Protein AF-0000000074769579 (afdb_homodimer)

Secondary structure (DSSP, 8-state):
-------------------------------------TT-STTGGGG---SSTHHHHHHHHHHHHHHHHHHHHHHHHHHHHHHHHHHHHHHH-----GGGSS-TT--EEEEEEP--EE--SSS--TT-GGGEE--GGG-STTHHHHHHHHHHHHHHHHHT-TTEEEEEE-----GGG-S--HHHHHHHHHHHTGGGGTHHHHGGGEEEE----SHHHHHHHHHHHHHHHHSS--SEEEEEEEGGGHHHIIIIIHHHTT--GGGEEEEEEPPPTT-HHHHHHHHHHHHHHHHH-TT--SHHHHHHHHHT-TT-PPP-TTTT-GGGHHHHT--SSS---S--TT--/-----------------------------------S-TT-GGGGGGG---SSTTHHHHHHHHHHHHHHHHHHHHHHHHHHHHHHHHHHHHHH-----GGGSS-TT--EEEEEEP--EE--SSS--TT-GGGEE--GGG-STTHHHHHHHHHHHHHHHHHT-TTEEEEEE-----GGG-S--HHHHHHHHHHHTGGGGTHHHHGGGEEEE----SHHHHHHHHHHHHHHHHSS--SEEEEEEEGGGHHHIIIIIHHHTT--GGGEEEEEEPPPTT-HHHHHHHHHHHHHHHHH-TT--SHHHHHHHHHT-TT-PPP-TTTT-GGGHHHHT--SSS---S--TT--

InterPro domains:
  IPR055323 Uncharacterized protein C57A10.07/YOR238W [PTHR28110] (59-343)

Organism: Zingiber officinale (NCBI:txid94328)

Sequence (688 aa):
MSVNRDPLELSSCTNYIMGGVTLGLGLQLVSRVARRRRCFVIAAFLAINGGRFYSNAKRHAFTVAIWVSLFNVFALISCVYLSLSHLFVLCGDLGLSSDLYPLPNLRNLVMVAGHSIYTSTNCGKFDNEDSWFLEPYQKNPGQAATFLAHIQVGVESAAKDEGALLLFSGGETRKDGGPRSEAQSYWFVAESKGWFGHKDSVRDRALTEEHARDSFENLLFSVCRFRELTGSYPQNITIISYDFKRER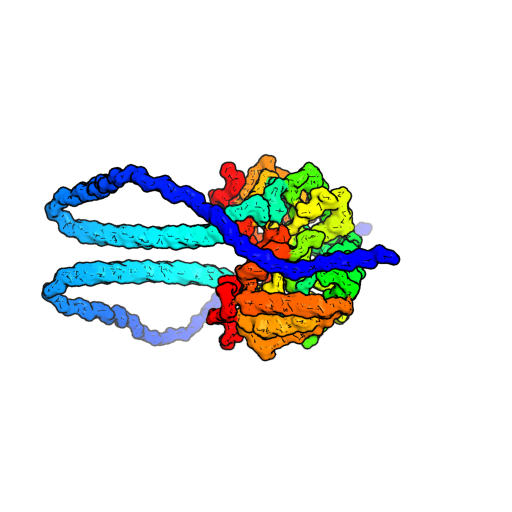FAQLHRPAIGFPEGSFFYVGTPTAPGSQEAAEKGEALARAQFQEDPYGCFSTLHRKRLTRDPFHRFVPYPDGCPELKGLFSYCGPVPFPGSLPWTKMSVNRDPLELSSCTNYIMGGVTLGLGLQLVSRVARRRRCFVIAAFLAINGGRFYSNAKRHAFTVAIWVSLFNVFALISCVYLSLSHLFVLCGDLGLSSDLYPLPNLRNLVMVAGHSIYTSTNCGKFDNEDSWFLEPYQKNPGQAATFLAHIQVGVESAAKDEGALLLFSGGETRKDGGPRSEAQSYWFVAESKGWFGHKDSVRDRALTEEHARDSFENLLFSVCRFRELTGSYPQNITIISYDFKRERFAQLHRPAIGFPEGSFFYVGTPTAPGSQEAAEKGEALARAQFQEDPYGCFSTLHRKRLTRDPFHRFVPYPDGCPELKGLFSYCGPVPFPGSLPWTK

Nearest PDB structures (foldseek):
  2v3c-assembly2_D  TM=3.787E-01  e=2.367E-01  Methanocaldococcus jannaschii
  8auj-assembly2_B  TM=2.368E-01  e=6.522E-01  Solanum lycopersicum
  8aue-assembly1_A  TM=2.187E-01  e=5.139E-01  Solanum lycopersicum
  6c6b-assembly2_C  TM=2.595E-01  e=2.728E+00  Cryptococcus neoformans H99
  2v3c-assembly2_D  TM=3.788E-01  e=2.362E-01  Methanocaldococcus jannaschii

Solvent-accessible surface area (backbone atoms only — not comparable to full-atom values): 39289 Å² total; per-residue (Å²): 138,89,78,80,76,82,80,82,77,84,82,74,86,74,75,76,68,76,74,84,75,81,84,86,80,59,94,73,76,84,88,86,70,93,71,80,69,88,76,63,67,94,66,62,82,77,66,67,92,70,76,85,48,63,70,58,38,53,55,44,46,49,49,45,48,49,47,50,50,51,46,49,51,48,48,49,50,47,46,50,50,46,49,52,48,42,54,57,37,47,71,65,59,54,79,67,56,84,86,68,32,77,42,51,78,44,42,28,37,34,38,27,62,46,88,46,34,63,58,48,53,62,52,54,57,70,58,34,59,86,25,36,55,65,54,82,93,49,71,46,72,51,35,29,42,37,54,50,48,40,50,51,52,40,50,53,57,28,58,78,32,90,39,32,35,28,32,28,18,12,12,37,47,40,68,91,64,40,89,43,25,14,6,56,28,50,50,48,51,37,60,58,55,46,40,78,79,38,44,92,78,32,53,93,44,47,43,67,37,59,66,24,53,48,75,59,40,30,52,56,52,44,51,32,51,43,21,37,31,24,72,44,68,64,68,32,42,34,41,27,40,50,45,85,49,48,59,47,47,66,69,45,44,33,50,48,71,54,52,60,68,93,38,52,45,77,49,58,38,73,70,31,73,90,39,54,68,63,48,51,53,52,42,53,53,52,43,54,50,36,65,64,29,56,63,39,72,49,70,69,50,31,51,48,37,59,62,23,34,54,71,52,73,70,67,44,71,47,72,56,29,63,78,45,41,68,62,77,70,52,71,54,74,60,61,68,86,68,82,48,93,79,68,114,140,88,83,78,78,80,81,85,73,85,79,69,92,80,78,94,81,89,90,81,89,73,91,80,89,72,98,74,89,83,95,88,77,98,76,86,74,86,81,66,69,92,67,63,80,78,69,67,92,73,77,82,57,60,70,60,41,53,56,46,47,50,50,46,50,48,48,49,50,50,46,48,50,49,47,49,50,48,46,50,50,47,49,52,49,42,53,59,37,47,72,65,57,54,79,65,55,82,86,69,32,77,42,51,78,47,42,29,36,35,38,29,61,46,88,46,34,64,59,49,54,64,50,56,60,69,58,36,59,87,23,37,54,64,53,80,93,50,73,46,70,50,34,30,40,38,55,51,46,41,51,50,52,40,49,53,56,31,59,76,31,90,38,31,36,30,31,27,19,13,12,36,47,40,68,91,65,40,91,43,24,14,6,57,28,50,51,49,51,36,60,56,56,47,40,80,81,39,43,92,77,32,53,93,46,47,42,68,37,58,65,25,54,50,74,57,38,31,52,57,51,43,51,34,50,43,21,38,30,22,73,43,70,64,67,33,40,35,40,27,40,51,45,85,47,49,60,47,47,65,69,44,43,33,50,48,71,53,52,60,69,92,36,53,45,77,50,59,39,70,72,32,72,92,40,55,67,62,48,51,53,51,41,54,52,51,45,53,50,37,66,64,28,58,63,39,70,49,72,70,52,31,52,48,37,58,62,24,33,54,70,54,74,70,67,45,71,47,73,56,28,64,78,45,41,66,62,77,70,51,71,52,74,59,60,68,84,69,80,49,92,77,69,115

Foldseek 3Di:
DCPCVPDPDDDDDDDCVPDDDDDDPDPDDDDDDDPDDDPDPPPPDPPDDPDPCVVVVVVVVVVVVVVVVVVVVVVVVVVCVVVVVCVLVVVVPPVPDQVPFQQQQAAEEEEQEFDWAQQDPVLDPQQDPVRIDDDPLQPDRRSSVQLVVSLLVLLVVCLVPLRYAREYEFAQQDVVSPRTTRRVRSLSNCVSCCVVPRCVRHNSRYYYHYQDLDDLCSVVSSQLVCCLRRVDGHQAYEYGEAPLCVCLCQPQSCVQQPHDNVRYHYDHDHHGPPSVVVVNVVNVVVSVVCLQWVPQVDDPSVVSSVNRCPPPDDDPPPPSPVQCVQSNPDTDNDHDPDDDPRVD/DCPPPDDPCPDDPDDDDDDDDPDDDDDDDDDDDDDDDDPDPDPPDPPDDPPDCVVVVVVVVVVVVVVVVVVVVVVVVVVCVVVVVCVVCVVVPPVPDQVPFQQQQAAEEEEQEFDWAQQDPVLDPQQDPVRIDDDPLQPDRRSSVQLVVSLLVLLVVCLVPLRYAREYEFAQQDVVSPRTTRRVRSLSNCVSCCVVPRCVRHNSRYYYHYQDLDDLCSVVSSQLVCCLRRVDGHQAYEYGEAPLCVCLCQPQSCVQQPHDNVRYHYDHDHHGPPSVVVVNVVNVVVSVVCLQWVPQVDDPSVVSSVSRCPPPDDDPPPPSPVQCVQSNPDTDNDHDPDDDPRVD

Structure (mmCIF, N/CA/C/O backbone):
data_AF-0000000074769579-model_v1
#
loop_
_entity.id
_entity.type
_entity.pdbx_description
1 polymer 'DUF218 domain-containing protein'
#
loop_
_atom_site.group_PDB
_atom_site.id
_atom_site.type_symbol
_atom_site.label_atom_id
_atom_site.label_alt_id
_atom_site.label_comp_id
_atom_site.label_asym_id
_atom_site.label_entity_id
_atom_site.label_seq_id
_atom_site.pdbx_PDB_ins_code
_atom_site.Cartn_x
_atom_site.Cartn_y
_atom_site.Cartn_z
_atom_site.occupancy
_atom_site.B_iso_or_equiv
_atom_site.auth_seq_id
_atom_site.auth_comp_id
_atom_site.auth_asym_id
_atom_site.auth_atom_id
_atom_site.pdbx_PDB_model_num
ATOM 1 N N . MET A 1 1 ? -16.15 57.221 -44.809 1 16.26 1 MET A N 1
ATOM 2 C CA . MET A 1 1 ? -17.514 56.809 -45.127 1 16.26 1 MET A CA 1
ATOM 3 C C . MET A 1 1 ? -18.106 55.97 -44 1 16.26 1 MET A C 1
ATOM 5 O O . MET A 1 1 ? -19.22 56.234 -43.543 1 16.26 1 MET A O 1
ATOM 9 N N . SER A 1 2 ? -17.818 54.567 -43.895 1 17.89 2 SER A N 1
ATOM 10 C CA . SER A 1 2 ? -18.606 53.355 -43.696 1 17.89 2 SER A CA 1
ATOM 11 C C . SER A 1 2 ? -18.629 52.946 -42.227 1 17.89 2 SER A C 1
ATOM 13 O O . SER A 1 2 ? -17.768 52.188 -41.775 1 17.89 2 SER A O 1
ATOM 15 N N . VAL A 1 3 ? -18.898 53.791 -41.218 1 21.59 3 VAL A N 1
ATOM 16 C CA . VAL A 1 3 ? -18.849 53.84 -39.761 1 21.59 3 VAL A CA 1
ATOM 17 C C . VAL A 1 3 ? -20.002 53.025 -39.178 1 21.59 3 VAL A C 1
ATOM 19 O O . VAL A 1 3 ? -21.107 53.542 -38.998 1 21.59 3 VAL A O 1
ATOM 22 N N . ASN A 1 4 ? -20.283 51.706 -39.69 1 19.21 4 ASN A N 1
ATOM 23 C CA . ASN A 1 4 ? -21.567 51.034 -39.522 1 19.21 4 ASN A CA 1
ATOM 24 C C . ASN A 1 4 ? -21.807 50.638 -38.068 1 19.21 4 ASN A C 1
ATOM 26 O O . ASN A 1 4 ? -21.117 49.768 -37.535 1 19.21 4 ASN A O 1
ATOM 30 N N . ARG A 1 5 ? -22.31 51.39 -37.07 1 19.95 5 ARG A N 1
ATOM 31 C CA . ARG A 1 5 ? -22.439 51.497 -35.62 1 19.95 5 ARG A CA 1
ATOM 32 C C . ARG A 1 5 ? -23.546 50.587 -35.1 1 19.95 5 ARG A C 1
ATOM 34 O O . ARG A 1 5 ? -24.651 51.049 -34.807 1 19.95 5 ARG A O 1
ATOM 41 N N . ASP A 1 6 ? -23.77 49.332 -35.692 1 20.28 6 ASP A N 1
ATOM 42 C CA . ASP A 1 6 ? -25.134 48.821 -35.608 1 20.28 6 ASP A CA 1
ATOM 43 C C . ASP A 1 6 ? -25.541 48.578 -34.156 1 20.28 6 ASP A C 1
ATOM 45 O O . ASP A 1 6 ? -24.775 48.005 -33.379 1 20.28 6 ASP A O 1
ATOM 49 N N . PRO A 1 7 ? -26.624 49.136 -33.572 1 19.21 7 PRO A N 1
ATOM 50 C CA . PRO A 1 7 ? -27.276 49.464 -32.302 1 19.21 7 PRO A CA 1
ATOM 51 C C . PRO A 1 7 ? -27.819 48.232 -31.581 1 19.21 7 PRO A C 1
ATOM 53 O O . PRO A 1 7 ? -28.537 47.428 -32.181 1 19.21 7 PRO A O 1
ATOM 56 N N . LEU A 1 8 ? -27.148 47.598 -30.555 1 19.24 8 LEU A N 1
ATOM 57 C CA . LEU A 1 8 ? -27.236 46.381 -29.756 1 19.24 8 LEU A CA 1
ATOM 58 C C . LEU A 1 8 ? -28.45 46.423 -28.834 1 19.24 8 LEU A C 1
ATOM 60 O O . LEU A 1 8 ? -28.547 45.632 -27.892 1 19.24 8 LEU A O 1
ATOM 64 N N . GLU A 1 9 ? -29.338 47.403 -29.132 1 17.23 9 GLU A N 1
ATOM 65 C CA . GLU A 1 9 ? -30.094 47.796 -27.947 1 17.23 9 GLU A CA 1
ATOM 66 C C . GLU A 1 9 ? -30.77 46.592 -27.299 1 17.23 9 GLU A C 1
ATOM 68 O O . GLU A 1 9 ? -30.899 45.536 -27.921 1 17.23 9 GLU A O 1
ATOM 73 N N . LEU A 1 10 ? -31.73 46.852 -26.294 1 16.73 10 LEU A N 1
ATOM 74 C CA . LEU A 1 10 ? -32.275 46.698 -24.95 1 16.73 10 LEU A CA 1
ATOM 75 C C . LEU A 1 10 ? -33.399 45.667 -24.934 1 16.73 10 LEU A C 1
ATOM 77 O O . LEU A 1 10 ? -33.639 45.019 -23.912 1 16.73 10 LEU A O 1
ATOM 81 N N . SER A 1 11 ? -34.277 45.726 -26.032 1 16.31 11 SER A N 1
ATOM 82 C CA . SER A 1 11 ? -35.692 45.814 -25.686 1 16.31 11 SER A CA 1
ATOM 83 C C . SER A 1 11 ? -36.166 44.554 -24.97 1 16.31 11 SER A C 1
ATOM 85 O O . SER A 1 11 ? -35.512 43.512 -25.038 1 16.31 11 SER A O 1
ATOM 87 N N . SER A 1 12 ? -37.536 44.524 -24.601 1 16.37 12 SER A N 1
ATOM 88 C CA . SER A 1 12 ? -38.675 44.329 -23.711 1 16.37 12 SER A CA 1
ATOM 89 C C . SER A 1 12 ? -39.21 42.904 -23.802 1 16.37 12 SER A C 1
ATOM 91 O O . SER A 1 12 ? -40.243 42.585 -23.209 1 16.37 12 SER A O 1
ATOM 93 N N . CYS A 1 13 ? -38.684 42.114 -24.74 1 16 13 CYS A N 1
ATOM 94 C CA . CYS A 1 13 ? -39.705 41.216 -25.268 1 16 13 CYS A CA 1
ATOM 95 C C . CYS A 1 13 ? -40.311 40.365 -24.158 1 16 13 CYS A C 1
ATOM 97 O O . CYS A 1 13 ? -39.584 39.78 -23.353 1 16 13 CYS A O 1
ATOM 99 N N . THR A 1 14 ? -41.657 40.618 -23.864 1 16.57 14 THR A N 1
ATOM 100 C CA . THR A 1 14 ? -42.872 40.261 -23.14 1 16.57 14 THR A CA 1
ATOM 101 C C . THR A 1 14 ? -42.948 38.753 -22.92 1 16.57 14 THR A C 1
ATOM 103 O O . THR A 1 14 ? -42.207 37.991 -23.545 1 16.57 14 THR A O 1
ATOM 106 N N . ASN A 1 15 ? -44.169 38.318 -22.998 1 16.64 15 ASN A N 1
ATOM 107 C CA . ASN A 1 15 ? -45.14 37.545 -22.231 1 16.64 15 ASN A CA 1
ATOM 108 C C . ASN A 1 15 ? -45.048 36.056 -22.55 1 16.64 15 ASN A C 1
ATOM 110 O O . ASN A 1 15 ? -45.485 35.616 -23.614 1 16.64 15 ASN A O 1
ATOM 114 N N . TYR A 1 16 ? -43.919 35.586 -22.672 1 15.99 16 TYR A N 1
ATOM 115 C CA . TYR A 1 16 ? -43.881 34.277 -23.316 1 15.99 16 TYR A CA 1
ATOM 116 C C . TYR A 1 16 ? -44.793 33.29 -22.598 1 15.99 16 TYR A C 1
ATOM 118 O O . TYR A 1 16 ? -44.464 32.808 -21.512 1 15.99 16 TYR A O 1
ATOM 126 N N . ILE A 1 17 ? -46.108 33.748 -22.538 1 17.45 17 ILE A N 1
ATOM 127 C CA . ILE A 1 17 ? -47.073 32.943 -21.798 1 17.45 17 ILE A CA 1
ATOM 128 C C . ILE A 1 17 ? -47.07 31.512 -22.332 1 17.45 17 ILE A C 1
ATOM 130 O O . ILE A 1 17 ? -47.589 31.248 -23.419 1 17.45 17 ILE A O 1
ATOM 134 N N . MET A 1 18 ? -45.963 31.111 -22.698 1 16.3 18 MET A N 1
ATOM 135 C CA . MET A 1 18 ? -46.081 29.877 -23.47 1 16.3 18 MET A CA 1
ATOM 136 C C . MET A 1 18 ? -47.161 28.972 -22.888 1 16.3 18 MET A C 1
ATOM 138 O O . MET A 1 18 ? -47.406 28.988 -21.68 1 16.3 18 MET A O 1
ATOM 142 N N . GLY A 1 19 ? -48.027 28.538 -23.84 1 16.15 19 GLY A N 1
ATOM 143 C CA . GLY A 1 19 ? -49.187 27.695 -24.078 1 16.15 19 GLY A CA 1
ATOM 144 C C . GLY A 1 19 ? -49.199 26.44 -23.224 1 16.15 19 GLY A C 1
ATOM 145 O O . GLY A 1 19 ? -49.885 26.386 -22.202 1 16.15 19 GLY A O 1
ATOM 146 N N . GLY A 1 20 ? -48.984 25.386 -23.892 1 16.64 20 GLY A N 1
ATOM 147 C CA . GLY A 1 20 ? -49.835 24.21 -23.977 1 16.64 20 GLY A CA 1
ATOM 148 C C . GLY A 1 20 ? -49.501 23.156 -22.938 1 16.64 20 GLY A C 1
ATOM 149 O O . GLY A 1 20 ? -48.444 22.526 -23.003 1 16.64 20 GLY A O 1
ATOM 150 N N . VAL A 1 21 ? -49.399 23.615 -21.708 1 16.89 21 VAL A N 1
ATOM 151 C CA . VAL A 1 21 ? -49.332 22.613 -20.649 1 16.89 21 VAL A CA 1
ATOM 152 C C . VAL A 1 21 ? -49.971 21.311 -21.129 1 16.89 21 VAL A C 1
ATOM 154 O O . VAL A 1 21 ? -50.698 21.3 -22.125 1 16.89 21 VAL A O 1
ATOM 157 N N . THR A 1 22 ? -50.38 20.492 -20.204 1 16.73 22 THR A N 1
ATOM 158 C CA . THR A 1 22 ? -50.199 19.211 -19.53 1 16.73 22 THR A CA 1
ATOM 159 C C . THR A 1 22 ? -51.229 18.195 -20.014 1 16.73 22 THR A C 1
ATOM 161 O O . THR A 1 22 ? -52.384 18.545 -20.265 1 16.73 22 THR A O 1
ATOM 164 N N . LEU A 1 23 ? -50.762 17.131 -20.627 1 17.55 23 LEU A N 1
ATOM 165 C CA . LEU A 1 23 ? -51.178 15.829 -21.137 1 17.55 23 LEU A CA 1
ATOM 166 C C . LEU A 1 23 ? -52.346 15.276 -20.326 1 17.55 23 LEU A C 1
ATOM 168 O O . LEU A 1 23 ? -52.45 15.534 -19.125 1 17.55 23 LEU A O 1
ATOM 172 N N . GLY A 1 24 ? -53.243 14.474 -21.005 1 17.13 24 GLY A N 1
ATOM 173 C CA . GLY A 1 24 ? -54.569 13.877 -20.984 1 17.13 24 GLY A CA 1
ATOM 174 C C . GLY A 1 24 ? -54.827 13.041 -19.744 1 17.13 24 GLY A C 1
ATOM 175 O O . GLY A 1 24 ? -53.978 12.244 -19.339 1 17.13 24 GLY A O 1
ATOM 176 N N . LEU A 1 25 ? -55.58 13.476 -18.686 1 18.21 25 LEU A N 1
ATOM 177 C CA . LEU A 1 25 ? -56.348 13.081 -17.51 1 18.21 25 LEU A CA 1
ATOM 178 C C . LEU A 1 25 ? -57.097 11.776 -17.763 1 18.21 25 LEU A C 1
ATOM 180 O O . LEU A 1 25 ? -57.866 11.322 -16.913 1 18.21 25 LEU A O 1
ATOM 184 N N . GLY A 1 26 ? -57.157 11.366 -19.037 1 15.81 26 GLY A N 1
ATOM 185 C CA . GLY A 1 26 ? -58.412 10.651 -19.211 1 15.81 26 GLY A CA 1
ATOM 186 C C . GLY A 1 26 ? -58.566 9.477 -18.263 1 15.81 26 GLY A C 1
ATOM 187 O O . GLY A 1 26 ? -59.686 9.073 -17.943 1 15.81 26 GLY A O 1
ATOM 188 N N . LEU A 1 27 ? -57.558 8.55 -18.286 1 16.67 27 LEU A N 1
ATOM 189 C CA . LEU A 1 27 ? -58.08 7.188 -18.319 1 16.67 27 LEU A CA 1
ATOM 190 C C . LEU A 1 27 ? -58.84 6.865 -17.038 1 16.67 27 LEU A C 1
ATOM 192 O O . LEU A 1 27 ? -58.256 6.846 -15.952 1 16.67 27 LEU A O 1
ATOM 196 N N . GLN A 1 28 ? -60.092 7.197 -16.859 1 16.74 28 GLN A N 1
ATOM 197 C CA . GLN A 1 28 ? -61.211 7.139 -15.925 1 16.74 28 GLN A CA 1
ATOM 198 C C . GLN A 1 28 ? -61.261 5.793 -15.208 1 16.74 28 GLN A C 1
ATOM 200 O O . GLN A 1 28 ? -61.301 5.74 -13.977 1 16.74 28 GLN A O 1
ATOM 205 N N . LEU A 1 29 ? -62.302 4.957 -15.616 1 16.24 29 LEU A N 1
ATOM 206 C CA . LEU A 1 29 ? -63.44 4.343 -14.941 1 16.24 29 LEU A CA 1
ATOM 207 C C . LEU A 1 29 ? -63.081 2.953 -14.427 1 16.24 29 LEU A C 1
ATOM 209 O O . LEU A 1 29 ? -63.897 2.297 -13.776 1 16.24 29 LEU A O 1
ATOM 213 N N . VAL A 1 30 ? -62.072 2.289 -14.974 1 16.04 30 VAL A N 1
ATOM 214 C CA . VAL A 1 30 ? -62.479 0.89 -15.05 1 16.04 30 VAL A CA 1
ATOM 215 C C . VAL A 1 30 ? -62.852 0.384 -13.658 1 16.04 30 VAL A C 1
ATOM 217 O O . VAL A 1 30 ? -62.44 0.962 -12.65 1 16.04 30 VAL A O 1
ATOM 220 N N . SER A 1 31 ? -62.961 -1.078 -13.537 1 15.95 31 SER A N 1
ATOM 221 C CA . SER A 1 31 ? -63.848 -2.098 -12.987 1 15.95 31 SER A CA 1
ATOM 222 C C . SER A 1 31 ? -63.595 -2.306 -11.498 1 15.95 31 SER A C 1
ATOM 224 O O . SER A 1 31 ? -62.466 -2.154 -11.027 1 15.95 31 SER A O 1
ATOM 226 N N . ARG A 1 32 ? -64.669 -2.311 -10.673 1 16.93 32 ARG A N 1
ATOM 227 C CA . ARG A 1 32 ? -65.256 -2.339 -9.337 1 16.93 32 ARG A CA 1
ATOM 228 C C . ARG A 1 32 ? -64.687 -3.489 -8.513 1 16.93 32 ARG A C 1
ATOM 230 O O . ARG A 1 32 ? -64.405 -3.328 -7.324 1 16.93 32 ARG A O 1
ATOM 237 N N . VAL A 1 33 ? -64.865 -4.813 -9.024 1 17.13 33 VAL A N 1
ATOM 238 C CA . VAL A 1 33 ? -65.586 -5.792 -8.217 1 17.13 33 VAL A CA 1
ATOM 239 C C . VAL A 1 33 ? -64.642 -6.411 -7.189 1 17.13 33 VAL A C 1
ATOM 241 O O . VAL A 1 33 ? -65.014 -6.598 -6.029 1 17.13 33 VAL A O 1
ATOM 244 N N . ALA A 1 34 ? -63.481 -7.083 -7.568 1 17.49 34 ALA A N 1
ATOM 245 C CA . ALA A 1 34 ? -63.383 -8.436 -7.028 1 17.49 34 ALA A CA 1
ATOM 246 C C . ALA A 1 34 ? -62.917 -8.414 -5.575 1 17.49 34 ALA A C 1
ATOM 248 O O . ALA A 1 34 ? -61.72 -8.291 -5.302 1 17.49 34 ALA A O 1
ATOM 249 N N . ARG A 1 35 ? -63.485 -7.65 -4.686 1 18.4 35 ARG A N 1
ATOM 250 C CA . ARG A 1 35 ? -63.119 -7.355 -3.305 1 18.4 35 ARG A CA 1
ATOM 251 C C . ARG A 1 35 ? -62.881 -8.638 -2.515 1 18.4 35 ARG A C 1
ATOM 253 O O . ARG A 1 35 ? -62.101 -8.65 -1.56 1 18.4 35 ARG A O 1
ATOM 260 N N . ARG A 1 36 ? -63.955 -9.609 -2.53 1 18.24 36 ARG A N 1
ATOM 261 C CA . ARG A 1 36 ? -64.506 -10.043 -1.25 1 18.24 36 ARG A CA 1
ATOM 262 C C . ARG A 1 36 ? -63.532 -10.958 -0.516 1 18.24 36 ARG A C 1
ATOM 264 O O . ARG A 1 36 ? -63.286 -10.782 0.679 1 18.24 36 ARG A O 1
ATOM 271 N N . ARG A 1 37 ? -63.421 -12.323 -1.02 1 17.52 37 ARG A N 1
ATOM 272 C CA . ARG A 1 37 ? -63.892 -13.476 -0.259 1 17.52 37 ARG A CA 1
ATOM 273 C C . ARG A 1 37 ? -62.798 -14.013 0.657 1 17.52 37 ARG A C 1
ATOM 275 O O . ARG A 1 37 ? -63.082 -14.498 1.754 1 17.52 37 ARG A O 1
ATOM 282 N N . ARG A 1 38 ? -61.593 -14.381 0.144 1 20.17 38 ARG A N 1
ATOM 283 C CA . ARG A 1 38 ? -61.199 -15.707 0.607 1 20.17 38 ARG A CA 1
ATOM 284 C C . ARG A 1 38 ? -60.613 -15.644 2.014 1 20.17 38 ARG A C 1
ATOM 286 O O . ARG A 1 38 ? -59.399 -15.504 2.181 1 20.17 38 ARG A O 1
ATOM 293 N N . CYS A 1 39 ? -60.894 -14.548 2.796 1 19.82 39 CYS A N 1
ATOM 294 C CA . CYS A 1 39 ? -60.214 -14.512 4.085 1 19.82 39 CYS A CA 1
ATOM 295 C C . CYS A 1 39 ? -60.472 -15.79 4.874 1 19.82 39 CYS A C 1
ATOM 297 O O . CYS A 1 39 ? -60.031 -15.919 6.018 1 19.82 39 CYS A O 1
ATOM 299 N N . PHE A 1 40 ? -61.588 -16.594 4.477 1 20.15 40 PHE A N 1
ATOM 300 C CA . PHE A 1 40 ? -62.311 -17.31 5.521 1 20.15 40 PHE A CA 1
ATOM 301 C C . PHE A 1 40 ? -61.425 -18.37 6.164 1 20.15 40 PHE A C 1
ATOM 303 O O . PHE A 1 40 ? -61.584 -18.688 7.344 1 20.15 40 PHE A O 1
ATOM 310 N N . VAL A 1 41 ? -60.716 -19.178 5.314 1 18.79 41 VAL A N 1
ATOM 311 C CA . VAL A 1 41 ? -60.886 -20.608 5.549 1 18.79 41 VAL A CA 1
ATOM 312 C C . VAL A 1 41 ? -60.199 -21.003 6.854 1 18.79 41 VAL A C 1
ATOM 314 O O . VAL A 1 41 ? -60.736 -21.796 7.631 1 18.79 41 VAL A O 1
ATOM 317 N N . ILE A 1 42 ? -58.9 -20.667 7.132 1 19.94 42 ILE A N 1
ATOM 318 C CA . ILE A 1 42 ? -58.22 -21.754 7.827 1 19.94 42 ILE A CA 1
ATOM 319 C C . ILE A 1 42 ? -58.622 -21.755 9.301 1 19.94 42 ILE A C 1
ATOM 321 O O . ILE A 1 42 ? -57.998 -21.076 10.121 1 19.94 42 ILE A O 1
ATOM 325 N N . ALA A 1 43 ? -59.811 -21.177 9.654 1 21.43 43 ALA A N 1
ATOM 326 C CA . ALA A 1 43 ? -60.306 -21.026 11.02 1 21.43 43 ALA A CA 1
ATOM 327 C C . ALA A 1 43 ? -60.434 -22.381 11.71 1 21.43 43 ALA A C 1
ATOM 329 O O . ALA A 1 43 ? -60.382 -22.466 12.939 1 21.43 43 ALA A O 1
ATOM 330 N N . ALA A 1 44 ? -60.943 -23.364 10.912 1 20.74 44 ALA A N 1
ATOM 331 C CA . ALA A 1 44 ? -61.887 -24.347 11.437 1 20.74 44 ALA A CA 1
ATOM 332 C C . ALA A 1 44 ? -61.214 -25.266 12.453 1 20.74 44 ALA A C 1
ATOM 334 O O . ALA A 1 44 ? -61.828 -25.656 13.449 1 20.74 44 ALA A O 1
ATOM 335 N N . PHE A 1 45 ? -60.048 -25.773 12.111 1 20.3 45 PHE A N 1
ATOM 336 C CA . PHE A 1 45 ? -59.881 -27.161 12.525 1 20.3 45 PHE A CA 1
ATOM 337 C C . PHE A 1 45 ? -59.712 -27.259 14.036 1 20.3 45 PHE A C 1
ATOM 339 O O . PHE A 1 45 ? -59.627 -28.358 14.587 1 20.3 45 PHE A O 1
ATOM 346 N N . LEU A 1 46 ? -59.5 -26.191 14.707 1 21.53 46 LEU A N 1
ATOM 347 C CA . LEU A 1 46 ? -59.035 -26.434 16.068 1 21.53 46 LEU A CA 1
ATOM 348 C C . LEU A 1 46 ? -60.198 -26.806 16.982 1 21.53 46 LEU A C 1
ATOM 350 O O . LEU A 1 46 ? -60.034 -26.885 18.201 1 21.53 46 LEU A O 1
ATOM 354 N N . ALA A 1 47 ? -61.382 -26.873 16.402 1 20.89 47 ALA A N 1
ATOM 355 C CA . ALA A 1 47 ? -62.437 -26.808 17.41 1 20.89 47 ALA A CA 1
ATOM 356 C C . ALA A 1 47 ? -62.409 -28.038 18.313 1 20.89 47 ALA A C 1
ATOM 358 O O . ALA A 1 47 ? -62.914 -28.001 19.438 1 20.89 47 ALA A O 1
ATOM 359 N N . ILE A 1 48 ? -62.231 -29.255 17.67 1 20.71 48 ILE A N 1
ATOM 360 C CA . ILE A 1 48 ? -63.049 -30.338 18.207 1 20.71 48 ILE A CA 1
ATOM 361 C C . ILE A 1 48 ? -62.623 -30.644 19.641 1 20.71 48 ILE A C 1
ATOM 363 O O . ILE A 1 48 ? -63.467 -30.8 20.526 1 20.71 48 ILE A O 1
ATOM 367 N N . ASN A 1 49 ? -61.545 -31.464 19.884 1 23.76 49 ASN A N 1
ATOM 368 C CA . ASN A 1 49 ? -61.526 -32.532 20.877 1 23.76 49 ASN A CA 1
ATOM 369 C C . ASN A 1 49 ? -61.378 -31.979 22.292 1 23.76 49 ASN A C 1
ATOM 371 O O . ASN A 1 49 ? -60.39 -31.311 22.602 1 23.76 49 ASN A O 1
ATOM 375 N N . GLY A 1 50 ? -62.475 -31.688 23.07 1 25.4 50 GLY A N 1
ATOM 376 C CA . GLY A 1 50 ? -62.835 -30.96 24.276 1 25.4 50 GLY A CA 1
ATOM 377 C C . GLY A 1 50 ? -62.177 -31.513 25.526 1 25.4 50 GLY A C 1
ATOM 378 O O . GLY A 1 50 ? -62.045 -30.807 26.529 1 25.4 50 GLY A O 1
ATOM 379 N N . GLY A 1 51 ? -62.37 -32.834 25.725 1 26.87 51 GLY A N 1
ATOM 380 C CA . GLY A 1 51 ? -62.425 -33.227 27.124 1 26.87 51 GLY A CA 1
ATOM 381 C C . GLY A 1 51 ? -61.137 -32.943 27.874 1 26.87 51 GLY A C 1
ATOM 382 O O . GLY A 1 51 ? -61.155 -32.315 28.935 1 26.87 51 GLY A O 1
ATOM 383 N N . ARG A 1 52 ? -60.283 -34.001 27.868 1 29.16 52 ARG A N 1
ATOM 384 C CA . ARG A 1 52 ? -59.22 -34.271 28.831 1 29.16 52 ARG A CA 1
ATOM 385 C C . ARG A 1 52 ? -58.075 -33.275 28.676 1 29.16 52 ARG A C 1
ATOM 387 O O . ARG A 1 52 ? -57.01 -33.448 29.271 1 29.16 52 ARG A O 1
ATOM 394 N N . PHE A 1 53 ? -58.223 -32.253 27.836 1 30.27 53 PHE A N 1
ATOM 395 C CA . PHE A 1 53 ? -57.154 -31.454 27.248 1 30.27 53 PHE A CA 1
ATOM 396 C C . PHE A 1 53 ? -56.655 -30.406 28.235 1 30.27 53 PHE A C 1
ATOM 398 O O . PHE A 1 53 ? -55.88 -29.52 27.87 1 30.27 53 PHE A O 1
ATOM 405 N N . TYR A 1 54 ? -57.272 -30.37 29.399 1 30.69 54 TYR A N 1
ATOM 406 C CA . TYR A 1 54 ? -56.944 -29.18 30.177 1 30.69 54 TYR A CA 1
ATOM 407 C C . TYR A 1 54 ? -55.459 -29.144 30.518 1 30.69 54 TYR A C 1
ATOM 409 O O . TYR A 1 54 ? -54.836 -28.079 30.495 1 30.69 54 TYR A O 1
ATOM 417 N N . SER A 1 55 ? -55.111 -30.367 31.141 1 35.86 55 SER A N 1
ATOM 418 C CA . SER A 1 55 ? -53.808 -30.25 31.787 1 35.86 55 SER A CA 1
ATOM 419 C C . SER A 1 55 ? -52.697 -30.064 30.759 1 35.86 55 SER A C 1
ATOM 421 O O . SER A 1 55 ? -51.699 -29.392 31.03 1 35.86 55 SER A O 1
ATOM 423 N N . ASN A 1 56 ? -52.983 -30.837 29.61 1 34.22 56 ASN A N 1
ATOM 424 C CA . ASN A 1 56 ? -51.903 -30.828 28.629 1 34.22 56 ASN A CA 1
ATOM 425 C C . ASN A 1 56 ? -51.811 -29.486 27.909 1 34.22 56 ASN A C 1
ATOM 427 O O . ASN A 1 56 ? -50.977 -29.31 27.019 1 34.22 56 ASN A O 1
ATOM 431 N N . ALA A 1 57 ? -52.971 -28.712 28.097 1 37.09 57 ALA A N 1
ATOM 432 C CA . ALA A 1 57 ? -53.025 -27.441 27.378 1 37.09 57 ALA A CA 1
ATOM 433 C C . ALA A 1 57 ? -52 -26.455 27.93 1 37.09 57 ALA A C 1
ATOM 435 O O . ALA A 1 57 ? -51.428 -25.66 27.18 1 37.09 57 ALA A O 1
ATOM 436 N N . LYS A 1 58 ? -51.874 -26.668 29.28 1 41.13 58 LYS A N 1
ATOM 437 C CA . LYS A 1 58 ? -50.904 -25.733 29.84 1 41.13 58 LYS A CA 1
ATOM 438 C C . LYS A 1 58 ? -49.492 -26.049 29.356 1 41.13 58 LYS A C 1
ATOM 440 O O . LYS A 1 58 ? -48.695 -25.14 29.112 1 41.13 58 LYS A O 1
ATOM 445 N N . ARG A 1 59 ? -49.247 -27.359 29.296 1 46.34 59 ARG A N 1
ATOM 446 C CA . ARG A 1 59 ? -47.916 -27.71 28.811 1 46.34 59 ARG A CA 1
ATOM 447 C C . ARG A 1 59 ? -47.767 -27.377 27.331 1 46.34 59 ARG A C 1
ATOM 449 O O . ARG A 1 59 ? -46.704 -26.932 26.893 1 46.34 59 ARG A O 1
ATOM 456 N N . HIS A 1 60 ? -48.912 -27.526 26.606 1 49.36 60 HIS A N 1
ATOM 457 C CA . HIS A 1 60 ? -48.85 -27.206 25.185 1 49.36 60 HIS A CA 1
ATOM 458 C C . HIS A 1 60 ? -48.825 -25.697 24.961 1 49.36 60 HIS A C 1
ATOM 460 O O . HIS A 1 60 ? -48.141 -25.211 24.057 1 49.36 60 HIS A O 1
ATOM 466 N N . ALA A 1 61 ? -49.54 -25.077 25.935 1 53.8 61 ALA A N 1
ATOM 467 C CA . ALA A 1 61 ? -49.522 -23.622 25.815 1 53.8 61 ALA A CA 1
ATOM 468 C C . ALA A 1 61 ? -48.131 -23.065 26.108 1 53.8 61 ALA A C 1
ATOM 470 O O . ALA A 1 61 ? -47.665 -22.151 25.424 1 53.8 61 ALA A O 1
ATOM 471 N N . PHE A 1 62 ? -47.501 -23.799 27.102 1 56.04 62 PHE A N 1
ATOM 472 C CA . PHE A 1 62 ? -46.151 -23.382 27.463 1 56.04 62 PHE A CA 1
ATOM 473 C C . PHE A 1 62 ? -45.164 -23.725 26.353 1 56.04 62 PHE A C 1
ATOM 475 O O . PHE A 1 62 ? -44.305 -22.911 26.006 1 56.04 62 PHE A O 1
ATOM 482 N N . THR A 1 63 ? -45.446 -24.894 25.703 1 57.73 63 THR A N 1
ATOM 483 C CA . THR A 1 63 ? -44.578 -25.3 24.603 1 57.73 63 THR A CA 1
ATOM 484 C C . THR A 1 63 ? -44.828 -24.438 23.37 1 57.73 63 THR A C 1
ATOM 486 O O . THR A 1 63 ? -43.887 -24.057 22.67 1 57.73 63 THR A O 1
ATOM 489 N N . VAL A 1 64 ? -46.102 -24.009 23.253 1 58.94 64 VAL A N 1
ATOM 490 C CA . VAL A 1 64 ? -46.434 -23.162 22.112 1 58.94 64 VAL A CA 1
ATOM 491 C C . VAL A 1 64 ? -45.903 -21.75 22.344 1 58.94 64 VAL A C 1
ATOM 493 O O . VAL A 1 64 ? -45.347 -21.132 21.433 1 58.94 64 VAL A O 1
ATOM 496 N N . ALA A 1 65 ? -45.972 -21.38 23.608 1 58.01 65 ALA A N 1
ATOM 497 C CA . ALA A 1 65 ? -45.443 -20.058 23.934 1 58.01 65 ALA A CA 1
ATOM 498 C C . ALA A 1 65 ? -43.926 -20.019 23.774 1 58.01 65 ALA A C 1
ATOM 500 O O . ALA A 1 65 ? -43.374 -19.037 23.272 1 58.01 65 ALA A O 1
ATOM 501 N N . ILE A 1 66 ? -43.291 -21.153 24.117 1 61.56 66 ILE A N 1
ATOM 502 C CA . ILE A 1 66 ? -41.845 -21.25 23.949 1 61.56 66 ILE A CA 1
ATOM 503 C C . ILE A 1 66 ? -41.502 -21.315 22.462 1 61.56 66 ILE A C 1
ATOM 505 O O . ILE A 1 66 ? -40.573 -20.645 22.004 1 61.56 66 ILE A O 1
ATOM 509 N N . TRP A 1 67 ? -42.408 -21.967 21.728 1 62.85 67 TRP A N 1
ATOM 510 C CA . TRP A 1 67 ? -42.153 -22.1 20.297 1 62.85 67 TRP A CA 1
ATOM 511 C C . TRP A 1 67 ? -42.437 -20.79 19.569 1 62.85 67 TRP A C 1
ATOM 513 O O . TRP A 1 67 ? -41.678 -20.388 18.684 1 62.85 67 TRP A O 1
ATOM 523 N N . VAL A 1 68 ? -43.432 -20.067 20.047 1 60.16 68 VAL A N 1
ATOM 524 C CA . VAL A 1 68 ? -43.757 -18.783 19.435 1 60.16 68 VAL A CA 1
ATOM 525 C C . VAL A 1 68 ? -42.694 -17.751 19.804 1 60.16 68 VAL A C 1
ATOM 527 O O . VAL A 1 68 ? -42.266 -16.962 18.959 1 60.16 68 VAL A O 1
ATOM 530 N N . SER A 1 69 ? -42.229 -17.898 21.035 1 59.54 69 SER A N 1
ATOM 531 C CA . SER A 1 69 ? -41.161 -16.996 21.453 1 59.54 69 SER A CA 1
ATOM 532 C C . SER A 1 69 ? -39.853 -17.32 20.74 1 59.54 69 SER A C 1
ATOM 534 O O . SER A 1 69 ? -39.135 -16.416 20.307 1 59.54 69 SER A O 1
ATOM 536 N N . LEU A 1 70 ? -39.619 -18.577 20.546 1 61.38 70 LEU A N 1
ATOM 537 C CA . LEU A 1 70 ? -38.428 -18.994 19.814 1 61.38 70 LEU A CA 1
ATOM 538 C C . LEU A 1 70 ? -38.546 -18.636 18.336 1 61.38 70 LEU A C 1
ATOM 540 O O . LEU A 1 70 ? -37.572 -18.197 17.72 1 61.38 70 LEU A O 1
ATOM 544 N N . PHE A 1 71 ? -39.773 -18.682 17.824 1 62.02 71 PHE A N 1
ATOM 545 C CA . PHE A 1 71 ? -40.017 -18.316 16.434 1 62.02 71 PHE A CA 1
ATOM 546 C C . PHE A 1 71 ? -39.888 -16.809 16.241 1 62.02 71 PHE A C 1
ATOM 548 O O . PHE A 1 71 ? -39.309 -16.352 15.253 1 62.02 71 PHE A O 1
ATOM 555 N N . ASN A 1 72 ? -40.374 -16.089 17.189 1 57.1 72 ASN A N 1
ATOM 556 C CA . ASN A 1 72 ? -40.248 -14.638 17.097 1 57.1 72 ASN A CA 1
ATOM 557 C C . ASN A 1 72 ? -38.796 -14.191 17.244 1 57.1 72 ASN A C 1
ATOM 559 O O . ASN A 1 72 ? -38.348 -13.281 16.544 1 57.1 72 ASN A O 1
ATOM 563 N N . VAL A 1 73 ? -38.094 -14.851 18.121 1 58.05 73 VAL A N 1
ATOM 564 C CA . VAL A 1 73 ? -36.676 -14.548 18.279 1 58.05 73 VAL A CA 1
ATOM 565 C C . VAL A 1 73 ? -35.914 -14.969 17.024 1 58.05 73 VAL A C 1
ATOM 567 O O . VAL A 1 73 ? -35.058 -14.229 16.533 1 58.05 73 VAL A O 1
ATOM 570 N N . PHE A 1 74 ? -36.355 -16.074 16.462 1 59.38 74 PHE A N 1
ATOM 571 C CA . PHE A 1 74 ? -35.744 -16.519 15.215 1 59.38 74 PHE A CA 1
ATOM 572 C C . PHE A 1 74 ? -36.117 -15.588 14.067 1 59.38 74 PHE A C 1
ATOM 574 O O . PHE A 1 74 ? -35.274 -15.255 13.232 1 59.38 74 PHE A O 1
ATOM 581 N N . ALA A 1 75 ? -37.337 -15.099 14.05 1 58.11 75 ALA A N 1
ATOM 582 C CA . ALA A 1 75 ? -37.785 -14.161 13.024 1 58.11 75 ALA A CA 1
ATOM 583 C C . ALA A 1 75 ? -37.092 -12.809 13.177 1 58.11 75 ALA A C 1
ATOM 585 O O . ALA A 1 75 ? -36.676 -12.203 12.187 1 58.11 75 ALA A O 1
ATOM 586 N N . LEU A 1 76 ? -36.928 -12.387 14.366 1 53.75 76 LEU A N 1
ATOM 587 C CA . LEU A 1 76 ? -36.24 -11.125 14.611 1 53.75 76 LEU A CA 1
ATOM 588 C C . LEU A 1 76 ? -34.756 -11.242 14.281 1 53.75 76 LEU A C 1
ATOM 590 O O . LEU A 1 76 ? -34.18 -10.342 13.664 1 53.75 76 LEU A O 1
ATOM 594 N N . ILE A 1 77 ? -34.178 -12.343 14.614 1 52.59 77 ILE A N 1
ATOM 595 C CA . ILE A 1 77 ? -32.779 -12.567 14.266 1 52.59 77 ILE A CA 1
ATOM 596 C C . ILE A 1 77 ? -32.637 -12.69 12.751 1 52.59 77 ILE A C 1
ATOM 598 O O . ILE A 1 77 ? -31.718 -12.119 12.159 1 52.59 77 ILE A O 1
ATOM 602 N N . SER A 1 78 ? -33.618 -13.276 12.135 1 52.82 78 SER A N 1
ATOM 603 C CA . SER A 1 78 ? -33.609 -13.396 10.681 1 52.82 78 SER A CA 1
ATOM 604 C C . SER A 1 78 ? -33.857 -12.047 10.013 1 52.82 78 SER A C 1
ATOM 606 O O . SER A 1 78 ? -33.232 -11.726 9 1 52.82 78 SER A O 1
ATOM 608 N N . CYS A 1 79 ? -34.684 -11.241 10.588 1 48.45 79 CYS A N 1
ATOM 609 C CA . CYS A 1 79 ? -34.941 -9.91 10.048 1 48.45 79 CYS A CA 1
ATOM 610 C C . CYS A 1 79 ? -33.733 -9.001 10.24 1 48.45 79 CYS A C 1
ATOM 612 O O . CYS A 1 79 ? -33.377 -8.237 9.341 1 48.45 79 CYS A O 1
ATOM 614 N N . VAL A 1 80 ? -33.162 -9.075 11.407 1 45.25 80 VAL A N 1
ATOM 615 C CA . VAL A 1 80 ? -31.958 -8.288 11.647 1 45.25 80 VAL A CA 1
ATOM 616 C C . VAL A 1 80 ? -30.817 -8.808 10.775 1 45.25 80 VAL A C 1
ATOM 618 O O . VAL A 1 80 ? -30.069 -8.023 10.188 1 45.25 80 VAL A O 1
ATOM 621 N N . TYR A 1 81 ? -30.705 -10.124 10.679 1 44.85 81 TYR A N 1
ATOM 622 C CA . TYR A 1 81 ? -29.71 -10.693 9.777 1 44.85 81 TYR A CA 1
ATOM 623 C C . TYR A 1 81 ? -30.016 -10.331 8.329 1 44.85 81 TYR A C 1
ATOM 625 O O . TYR A 1 81 ? -29.112 -9.99 7.563 1 44.85 81 TYR A O 1
ATOM 633 N N . LEU A 1 82 ? -31.287 -10.385 7.953 1 42.06 82 LEU A N 1
ATOM 634 C CA . LEU A 1 82 ? -31.68 -9.989 6.605 1 42.06 82 LEU A CA 1
ATOM 635 C C . LEU A 1 82 ? -31.518 -8.485 6.412 1 42.06 82 LEU A C 1
ATOM 637 O O . LEU A 1 82 ? -31.095 -8.033 5.346 1 42.06 82 LEU A O 1
ATOM 641 N N . SER A 1 83 ? -31.906 -7.685 7.359 1 40.07 83 SER A N 1
ATOM 642 C CA . SER A 1 83 ? -31.718 -6.242 7.248 1 40.07 83 SER A CA 1
ATOM 643 C C . SER A 1 83 ? -30.239 -5.873 7.287 1 40.07 83 SER A C 1
ATOM 645 O O . SER A 1 83 ? -29.792 -5.001 6.54 1 40.07 83 SER A O 1
ATOM 647 N N . LEU A 1 84 ? -29.492 -6.486 8.169 1 39.78 84 LEU A N 1
ATOM 648 C CA . LEU A 1 84 ? -28.054 -6.242 8.199 1 39.78 84 LEU A CA 1
ATOM 649 C C . LEU A 1 84 ? -27.381 -6.804 6.951 1 39.78 84 LEU A C 1
ATOM 651 O O . LEU A 1 84 ? -26.468 -6.185 6.401 1 39.78 84 LEU A O 1
ATOM 655 N N . SER A 1 85 ? -27.771 -7.936 6.484 1 37.7 85 SER A N 1
ATOM 656 C CA . SER A 1 85 ? -27.276 -8.461 5.215 1 37.7 85 SER A CA 1
ATOM 657 C C . SER A 1 85 ? -27.736 -7.599 4.044 1 37.7 85 SER A C 1
ATOM 659 O O . SER A 1 85 ? -27.003 -7.426 3.068 1 37.7 85 SER A O 1
ATOM 661 N N . HIS A 1 86 ? -28.952 -7.126 4.092 1 35.75 86 HIS A N 1
ATOM 662 C CA . HIS A 1 86 ? -29.443 -6.261 3.025 1 35.75 86 HIS A CA 1
ATOM 663 C C . HIS A 1 86 ? -28.767 -4.895 3.069 1 35.75 86 HIS A C 1
ATOM 665 O O . HIS A 1 86 ? -28.509 -4.292 2.024 1 35.75 86 HIS A O 1
ATOM 671 N N . LEU A 1 87 ? -28.577 -4.27 4.229 1 33.55 87 LEU A N 1
ATOM 672 C CA . LEU A 1 87 ? -27.876 -2.992 4.284 1 33.55 87 LEU A CA 1
ATOM 673 C C . LEU A 1 87 ? -26.418 -3.153 3.867 1 33.55 87 LEU A C 1
ATOM 675 O O . LEU A 1 87 ? -25.87 -2.299 3.166 1 33.55 87 LEU A O 1
ATOM 679 N N . PHE A 1 88 ? -25.674 -4.148 4.273 1 34.61 88 PHE A N 1
ATOM 680 C CA . PHE A 1 88 ? -24.341 -4.433 3.755 1 34.61 88 PHE A CA 1
ATOM 681 C C . PHE A 1 88 ? -24.4 -4.785 2.273 1 34.61 88 PHE A C 1
ATOM 683 O O . PHE A 1 88 ? -23.509 -4.414 1.506 1 34.61 88 PHE A O 1
ATOM 690 N N . VAL A 1 89 ? -25.41 -5.581 1.86 1 32.49 89 VAL A N 1
ATOM 691 C CA . VAL A 1 89 ? -25.626 -5.886 0.45 1 32.49 89 VAL A CA 1
ATOM 692 C C . VAL A 1 89 ? -26.088 -4.63 -0.286 1 32.49 89 VAL A C 1
ATOM 694 O O . VAL A 1 89 ? -25.719 -4.41 -1.442 1 32.49 89 VAL A O 1
ATOM 697 N N . LEU A 1 90 ? -27.015 -3.865 0.303 1 29.56 90 LEU A N 1
ATOM 698 C CA . LEU A 1 90 ? -27.456 -2.667 -0.402 1 29.56 90 LEU A CA 1
ATOM 699 C C . LEU A 1 90 ? -26.288 -1.714 -0.637 1 29.56 90 LEU A C 1
ATOM 701 O O . LEU A 1 90 ? -26.226 -1.044 -1.671 1 29.56 90 LEU A O 1
ATOM 705 N N . CYS A 1 91 ? -25.455 -1.467 0.354 1 30.03 91 CYS A N 1
ATOM 706 C CA . CYS A 1 91 ? -24.325 -0.643 -0.062 1 30.03 91 CYS A CA 1
ATOM 707 C C . CYS A 1 91 ? -23.449 -1.386 -1.063 1 30.03 91 CYS A C 1
ATOM 709 O O . CYS A 1 91 ? -22.798 -0.765 -1.905 1 30.03 91 CYS A O 1
ATOM 711 N N . GLY A 1 92 ? -23.184 -2.694 -0.912 1 32.18 92 GLY A N 1
ATOM 712 C CA . GLY A 1 92 ? -22.449 -3.439 -1.921 1 32.18 92 GLY A CA 1
ATOM 713 C C . GLY A 1 92 ? -23.186 -3.54 -3.243 1 32.18 92 GLY A C 1
ATOM 714 O O . GLY A 1 92 ? -22.568 -3.502 -4.309 1 32.18 92 GLY A O 1
ATOM 715 N N . ASP A 1 93 ? -24.427 -4.04 -3.241 1 31.51 93 ASP A N 1
ATOM 716 C CA . ASP A 1 93 ? -25.176 -4.338 -4.459 1 31.51 93 ASP A CA 1
ATOM 717 C C . ASP A 1 93 ? -25.765 -3.066 -5.066 1 31.51 93 ASP A C 1
ATOM 719 O O . ASP A 1 93 ? -26.88 -3.082 -5.591 1 31.51 93 ASP A O 1
ATOM 723 N N . LEU A 1 94 ? -25.566 -1.878 -4.621 1 31.23 94 LEU A N 1
ATOM 724 C CA . LEU A 1 94 ? -26.097 -0.951 -5.615 1 31.23 94 LEU A CA 1
ATOM 725 C C . LEU A 1 94 ? -25.68 -1.366 -7.022 1 31.23 94 LEU A C 1
ATOM 727 O O . LEU A 1 94 ? -24.506 -1.655 -7.266 1 31.23 94 LEU A O 1
ATOM 731 N N . GLY A 1 95 ? -26.412 -1.999 -7.819 1 30.49 95 GLY A N 1
ATOM 732 C CA . GLY A 1 95 ? -26.383 -2.22 -9.256 1 30.49 95 GLY A CA 1
ATOM 733 C C . GLY A 1 95 ? -25.546 -1.197 -10 1 30.49 95 GLY A C 1
ATOM 734 O O . GLY A 1 95 ? -26.046 -0.509 -10.893 1 30.49 95 GLY A O 1
ATOM 735 N N . LEU A 1 96 ? -24.662 -0.519 -9.37 1 34.07 96 LEU A N 1
ATOM 736 C CA . LEU A 1 96 ? -23.875 0.349 -10.239 1 34.07 96 LEU A CA 1
ATOM 737 C C . LEU A 1 96 ? -23.395 -0.408 -11.473 1 34.07 96 LEU A C 1
ATOM 739 O O . LEU A 1 96 ? -22.943 -1.55 -11.369 1 34.07 96 LEU A O 1
ATOM 743 N N . SER A 1 97 ? -23.857 -0.137 -12.685 1 35.91 97 SER A N 1
ATOM 744 C CA . SER A 1 97 ? -23.575 -0.499 -14.07 1 35.91 97 SER A CA 1
ATOM 745 C C . SER A 1 97 ? -22.127 -0.945 -14.241 1 35.91 97 SER A C 1
ATOM 747 O O . SER A 1 97 ? -21.282 -0.671 -13.385 1 35.91 97 SER A O 1
ATOM 749 N N . SER A 1 98 ? -21.675 -1.744 -15.273 1 43.09 98 SER A N 1
ATOM 750 C CA . SER A 1 98 ? -20.373 -2.02 -15.871 1 43.09 98 SER A CA 1
ATOM 751 C C . SER A 1 98 ? -19.378 -0.904 -15.57 1 43.09 98 SER A C 1
ATOM 753 O O . SER A 1 98 ? -18.169 -1.138 -15.523 1 43.09 98 SER A O 1
ATOM 755 N N . ASP A 1 99 ? -19.773 0.428 -15.275 1 55.62 99 ASP A N 1
ATOM 756 C CA . ASP A 1 99 ? -18.977 1.637 -15.092 1 55.62 99 ASP A CA 1
ATOM 757 C C . ASP A 1 99 ? -18.426 1.723 -13.67 1 55.62 99 ASP A C 1
ATOM 759 O O . ASP A 1 99 ? -17.745 2.689 -13.32 1 55.62 99 ASP A O 1
ATOM 763 N N . LEU A 1 100 ? -18.523 0.501 -12.923 1 76.78 100 LEU A N 1
ATOM 764 C CA . LEU A 1 100 ? -18.238 0.565 -11.494 1 76.78 100 LEU A CA 1
ATOM 765 C C . LEU A 1 100 ? -16.826 0.07 -11.199 1 76.78 100 LEU A C 1
ATOM 767 O O . LEU A 1 100 ? -16.177 0.552 -10.268 1 76.78 100 LEU A O 1
ATOM 771 N N . TYR A 1 101 ? -16.35 -0.847 -12.121 1 90.89 101 TYR A N 1
ATOM 772 C CA . TYR A 1 101 ? -15.01 -1.375 -11.89 1 90.89 101 TYR A CA 1
ATOM 773 C C . TYR A 1 101 ? -14.024 -0.827 -12.915 1 90.89 101 TYR A C 1
ATOM 775 O O . TYR A 1 101 ? -14.382 -0.609 -14.075 1 90.89 101 TYR A O 1
ATOM 783 N N . PRO A 1 102 ? -12.824 -0.699 -12.515 1 93.03 102 PRO A N 1
ATOM 784 C CA . PRO A 1 102 ? -11.835 -0.066 -13.392 1 93.03 102 PRO A CA 1
ATOM 785 C C . PRO A 1 102 ? -11.511 -0.91 -14.622 1 93.03 102 PRO A C 1
ATOM 787 O O . PRO A 1 102 ? -11.215 -0.366 -15.688 1 93.03 102 PRO A O 1
ATOM 790 N N . LEU A 1 103 ? -11.521 -2.284 -14.453 1 96.61 103 LEU A N 1
ATOM 791 C CA . LEU A 1 103 ? -11.117 -3.183 -15.529 1 96.61 103 LEU A CA 1
ATOM 792 C C . LEU A 1 103 ? -12.127 -4.313 -15.701 1 96.61 103 LEU A C 1
ATOM 794 O O . LEU A 1 103 ? -11.772 -5.489 -15.599 1 96.61 103 LEU A O 1
ATOM 798 N N . PRO A 1 104 ? -13.296 -4.009 -16.113 1 95.15 104 PRO A N 1
ATOM 799 C CA . PRO A 1 104 ? -14.393 -4.98 -16.087 1 95.15 104 PRO A CA 1
ATOM 800 C C . PRO A 1 104 ? -14.269 -6.039 -17.18 1 95.15 104 PRO A C 1
ATOM 802 O O . PRO A 1 104 ? -14.911 -7.09 -17.102 1 95.15 104 PRO A O 1
ATOM 805 N N . ASN A 1 105 ? -13.448 -5.853 -18.188 1 95.99 105 ASN A N 1
ATOM 806 C CA . ASN A 1 105 ? -13.438 -6.743 -19.344 1 95.99 105 ASN A CA 1
ATOM 807 C C . ASN A 1 105 ? -12.341 -7.797 -19.231 1 95.99 105 ASN A C 1
ATOM 809 O O . ASN A 1 105 ? -12.258 -8.705 -20.06 1 95.99 105 ASN A O 1
ATOM 813 N N . LEU A 1 106 ? -11.533 -7.686 -18.258 1 98.28 106 LEU A N 1
ATOM 814 C CA . LEU A 1 106 ? -10.457 -8.658 -18.099 1 98.28 106 LEU A CA 1
ATOM 815 C C . LEU A 1 106 ? -10.974 -9.939 -17.451 1 98.28 106 LEU A C 1
ATOM 817 O O . LEU A 1 106 ? -11.817 -9.889 -16.553 1 98.28 106 LEU A O 1
ATOM 821 N N . ARG A 1 107 ? -10.392 -11.084 -17.883 1 98.34 107 ARG A N 1
ATOM 822 C CA . ARG A 1 107 ? -10.978 -12.357 -17.475 1 98.34 107 ARG A CA 1
ATOM 823 C C . ARG A 1 107 ? -9.916 -13.292 -16.908 1 98.34 107 ARG A C 1
ATOM 825 O O . ARG A 1 107 ? -10.241 -14.287 -16.257 1 98.34 107 ARG A O 1
ATOM 832 N N . ASN A 1 108 ? -8.655 -13.01 -17.196 1 98.85 108 ASN A N 1
ATOM 833 C CA . ASN A 1 108 ? -7.573 -13.91 -16.813 1 98.85 108 ASN A CA 1
ATOM 834 C C . ASN A 1 108 ? -6.567 -13.22 -15.896 1 98.85 108 ASN A C 1
ATOM 836 O O . ASN A 1 108 ? -6.317 -12.021 -16.033 1 98.85 108 ASN A O 1
ATOM 840 N N . LEU A 1 109 ? -6.023 -13.998 -14.97 1 98.91 109 LEU A N 1
ATOM 841 C CA . LEU A 1 109 ? -5.042 -13.474 -14.025 1 98.91 109 LEU A CA 1
ATOM 842 C C . LEU A 1 109 ? -3.649 -14.013 -14.333 1 98.91 109 LEU A C 1
ATOM 844 O O . LEU A 1 109 ? -3.459 -15.226 -14.445 1 98.91 109 LEU A O 1
ATOM 848 N N . VAL A 1 110 ? -2.727 -13.166 -14.568 1 98.95 110 VAL A N 1
ATOM 849 C CA . VAL A 1 110 ? -1.301 -13.478 -14.542 1 98.95 110 VAL A CA 1
ATOM 850 C C . VAL A 1 110 ? -0.674 -12.919 -13.267 1 98.95 110 VAL A C 1
ATOM 852 O O . VAL A 1 110 ? -0.646 -11.703 -13.063 1 98.95 110 VAL A O 1
ATOM 855 N N . MET A 1 111 ? -0.211 -13.768 -12.419 1 98.92 111 MET A N 1
ATOM 856 C CA . MET A 1 111 ? 0.326 -13.345 -11.13 1 98.92 111 MET A CA 1
ATOM 857 C C . MET A 1 111 ? 1.824 -13.621 -11.048 1 98.92 111 MET A C 1
ATOM 859 O O . MET A 1 111 ? 2.265 -14.75 -11.272 1 98.92 111 MET A O 1
ATOM 863 N N . VAL A 1 112 ? 2.591 -12.633 -10.766 1 98.93 112 VAL A N 1
ATOM 864 C CA . VAL A 1 112 ? 4.023 -12.777 -10.528 1 98.93 112 VAL A CA 1
ATOM 865 C C . VAL A 1 112 ? 4.307 -12.715 -9.029 1 98.93 112 VAL A C 1
ATOM 867 O O . VAL A 1 112 ? 3.989 -11.721 -8.371 1 98.93 112 VAL A O 1
ATOM 870 N N . ALA A 1 113 ? 4.888 -13.738 -8.498 1 98.6 113 ALA A N 1
ATOM 871 C CA . ALA A 1 113 ? 5.211 -13.787 -7.074 1 98.6 113 ALA A CA 1
ATOM 872 C C . ALA A 1 113 ? 6.486 -13.005 -6.773 1 98.6 113 ALA A C 1
ATOM 874 O O . ALA A 1 113 ? 7.535 -13.264 -7.368 1 98.6 113 ALA A O 1
ATOM 875 N N . GLY A 1 114 ? 6.359 -12.07 -5.881 1 96.98 114 GLY A N 1
ATOM 876 C CA . GLY A 1 114 ? 7.525 -11.301 -5.475 1 96.98 114 GLY A CA 1
ATOM 877 C C . GLY A 1 114 ? 8.47 -12.078 -4.579 1 96.98 114 GLY A C 1
ATOM 878 O O . GLY A 1 114 ? 8.037 -12.933 -3.803 1 96.98 114 GLY A O 1
ATOM 879 N N . HIS A 1 115 ? 9.77 -11.694 -4.647 1 95.18 115 HIS A N 1
ATOM 880 C CA . HIS A 1 115 ? 10.772 -12.414 -3.869 1 95.18 115 HIS A CA 1
ATOM 881 C C . HIS A 1 115 ? 11.708 -11.449 -3.149 1 95.18 115 HIS A C 1
ATOM 883 O O . HIS A 1 115 ? 12.437 -11.848 -2.238 1 95.18 115 HIS A O 1
ATOM 889 N N . SER A 1 116 ? 11.728 -10.253 -3.607 1 94.65 116 SER A N 1
ATOM 890 C CA . SER A 1 116 ? 12.645 -9.287 -3.012 1 94.65 116 SER A CA 1
ATOM 891 C C . SER A 1 116 ? 12.208 -7.856 -3.308 1 94.65 116 SER A C 1
ATOM 893 O O . SER A 1 116 ? 11.263 -7.634 -4.068 1 94.65 116 SER A O 1
ATOM 895 N N . ILE A 1 117 ? 12.912 -6.958 -2.652 1 95.49 117 ILE A N 1
ATOM 896 C CA . ILE A 1 117 ? 12.599 -5.539 -2.774 1 95.49 117 ILE A CA 1
ATOM 897 C C . ILE A 1 117 ? 13.739 -4.818 -3.489 1 95.49 117 ILE A C 1
ATOM 899 O O . ILE A 1 117 ? 14.908 -4.989 -3.136 1 95.49 117 ILE A O 1
ATOM 903 N N . TYR A 1 118 ? 13.371 -4.093 -4.53 1 93.67 118 TYR A N 1
ATOM 904 C CA . TYR A 1 118 ? 14.33 -3.227 -5.207 1 93.67 118 TYR A CA 1
ATOM 905 C C . TYR A 1 118 ? 14.638 -1.993 -4.366 1 93.67 118 TYR A C 1
ATOM 907 O O . TYR A 1 118 ? 13.731 -1.239 -4.004 1 93.67 118 TYR A O 1
ATOM 915 N N . THR A 1 119 ? 15.917 -1.72 -4.03 1 90.87 119 THR A N 1
ATOM 916 C CA . THR A 1 119 ? 16.242 -0.696 -3.043 1 90.87 119 THR A CA 1
ATOM 917 C C . THR A 1 119 ? 17.149 0.371 -3.648 1 90.87 119 THR A C 1
ATOM 919 O O . THR A 1 119 ? 17.493 1.351 -2.984 1 90.87 119 THR A O 1
ATOM 922 N N . SER A 1 120 ? 17.478 0.236 -4.864 1 87.33 120 SER A N 1
ATOM 923 C CA . SER A 1 120 ? 18.412 1.189 -5.453 1 87.33 120 SER A CA 1
ATOM 924 C C . SER A 1 120 ? 17.771 2.563 -5.614 1 87.33 120 SER A C 1
ATOM 926 O O . SER A 1 120 ? 16.601 2.669 -5.99 1 87.33 120 SER A O 1
ATOM 928 N N . THR A 1 121 ? 18.519 3.584 -5.336 1 80.73 121 THR A N 1
ATOM 929 C CA . THR A 1 121 ? 18.058 4.959 -5.496 1 80.73 121 THR A CA 1
ATOM 930 C C . THR A 1 121 ? 18.507 5.527 -6.839 1 80.73 121 THR A C 1
ATOM 932 O O . THR A 1 121 ? 18.157 6.655 -7.19 1 80.73 121 THR A O 1
ATOM 935 N N . ASN A 1 122 ? 19.237 4.79 -7.629 1 79.01 122 ASN A N 1
ATOM 936 C CA . ASN A 1 122 ? 19.753 5.272 -8.906 1 79.01 122 ASN A CA 1
ATOM 937 C C . ASN A 1 122 ? 18.961 4.705 -10.081 1 79.01 122 ASN A C 1
ATOM 939 O O . ASN A 1 122 ? 19.263 5.001 -11.238 1 79.01 122 ASN A O 1
ATOM 943 N N . CYS A 1 123 ? 17.857 4.121 -9.8 1 77.96 123 CYS A N 1
ATOM 944 C CA . CYS A 1 123 ? 16.941 3.59 -10.803 1 77.96 123 CYS A CA 1
ATOM 945 C C . CYS A 1 123 ? 17.694 2.797 -11.864 1 77.96 123 CYS A C 1
ATOM 947 O O . CYS A 1 123 ? 17.488 3.002 -13.061 1 77.96 123 CYS A O 1
ATOM 949 N N . GLY A 1 124 ? 18.583 1.999 -11.611 1 80.52 124 GLY A N 1
ATOM 950 C CA . GLY A 1 124 ? 19.366 1.186 -12.529 1 80.52 124 GLY A CA 1
ATOM 951 C C . GLY A 1 124 ? 19.989 -0.028 -11.868 1 80.52 124 GLY A C 1
ATOM 952 O O . GLY A 1 124 ? 19.59 -0.416 -10.767 1 80.52 124 GLY A O 1
ATOM 953 N N . LYS A 1 125 ? 20.688 -0.699 -12.751 1 86.09 125 LYS A N 1
ATOM 954 C CA . LYS A 1 125 ? 21.412 -1.881 -12.293 1 86.09 125 LYS A CA 1
ATOM 955 C C . LYS A 1 125 ? 20.459 -2.913 -11.696 1 86.09 125 LYS A C 1
ATOM 957 O O . LYS A 1 125 ? 20.692 -3.419 -10.596 1 86.09 125 LYS A O 1
ATOM 962 N N . PHE A 1 126 ? 19.469 -3.144 -12.451 1 89.57 126 PHE A N 1
ATOM 963 C CA . PHE A 1 126 ? 18.394 -4.005 -11.97 1 89.57 126 PHE A CA 1
ATOM 964 C C . PHE A 1 126 ? 18.866 -5.45 -11.86 1 89.57 126 PHE A C 1
ATOM 966 O O . PHE A 1 126 ? 18.238 -6.263 -11.178 1 89.57 126 PHE A O 1
ATOM 973 N N . ASP A 1 127 ? 19.932 -5.841 -12.515 1 88.47 127 ASP A N 1
ATOM 974 C CA . ASP A 1 127 ? 20.453 -7.203 -12.455 1 88.47 127 ASP A CA 1
ATOM 975 C C . ASP A 1 127 ? 21.584 -7.314 -11.435 1 88.47 127 ASP A C 1
ATOM 977 O O . ASP A 1 127 ? 22.23 -8.359 -11.327 1 88.47 127 ASP A O 1
ATOM 981 N N . ASN A 1 128 ? 21.777 -6.235 -10.758 1 90.65 128 ASN A N 1
ATOM 982 C CA . ASN A 1 128 ? 22.832 -6.205 -9.75 1 90.65 128 ASN A CA 1
ATOM 983 C C . ASN A 1 128 ? 22.29 -6.534 -8.362 1 90.65 128 ASN A C 1
ATOM 985 O O . ASN A 1 128 ? 21.322 -5.922 -7.907 1 90.65 128 ASN A O 1
ATOM 989 N N . GLU A 1 129 ? 22.983 -7.385 -7.674 1 91.41 129 GLU A N 1
ATOM 990 C CA . GLU A 1 129 ? 22.546 -7.845 -6.359 1 91.41 129 GLU A CA 1
ATOM 991 C C . GLU A 1 129 ? 22.514 -6.696 -5.355 1 91.41 129 GLU A C 1
ATOM 993 O O . GLU A 1 129 ? 21.681 -6.682 -4.447 1 91.41 129 GLU A O 1
ATOM 998 N N . ASP A 1 130 ? 23.327 -5.719 -5.57 1 89.23 130 ASP A N 1
ATOM 999 C CA . ASP A 1 130 ? 23.42 -4.607 -4.629 1 89.23 130 ASP A CA 1
ATOM 1000 C C . ASP A 1 130 ? 22.197 -3.698 -4.731 1 89.23 130 ASP A C 1
ATOM 1002 O O . ASP A 1 130 ? 21.968 -2.858 -3.859 1 89.23 130 ASP A O 1
ATOM 1006 N N . SER A 1 131 ? 21.436 -3.904 -5.784 1 91.05 131 SER A N 1
ATOM 1007 C CA . SER A 1 131 ? 20.277 -3.047 -6.015 1 91.05 131 SER A CA 1
ATOM 1008 C C . SER A 1 131 ? 19.029 -3.613 -5.347 1 91.05 131 SER A C 1
ATOM 1010 O O . SER A 1 131 ? 17.959 -3.003 -5.4 1 91.05 131 SER A O 1
ATOM 1012 N N . TRP A 1 132 ? 19.215 -4.765 -4.748 1 92.66 132 TRP A N 1
ATOM 1013 C CA . TRP A 1 132 ? 18.081 -5.458 -4.146 1 92.66 132 TRP A CA 1
ATOM 1014 C C . TRP A 1 132 ? 18.367 -5.809 -2.69 1 92.66 132 TRP A C 1
ATOM 1016 O O . TRP A 1 132 ? 19.523 -6.01 -2.309 1 92.66 132 TRP A O 1
ATOM 1026 N N . PHE A 1 133 ? 17.318 -5.821 -1.894 1 90.9 133 PHE A N 1
ATOM 1027 C CA . PHE A 1 133 ? 17.453 -6.399 -0.563 1 90.9 133 PHE A CA 1
ATOM 1028 C C . PHE A 1 133 ? 17.442 -7.922 -0.63 1 90.9 133 PHE A C 1
ATOM 1030 O O . PHE A 1 133 ? 16.439 -8.524 -1.017 1 90.9 133 PHE A O 1
ATOM 1037 N N . LEU A 1 134 ? 18.521 -8.466 -0.248 1 89.53 134 LEU A N 1
ATOM 1038 C CA . LEU A 1 134 ? 18.64 -9.915 -0.363 1 89.53 134 LEU A CA 1
ATOM 1039 C C . LEU A 1 134 ? 18.848 -10.553 1.007 1 89.53 134 LEU A C 1
ATOM 1041 O O . LEU A 1 134 ? 19.677 -10.089 1.793 1 89.53 134 LEU A O 1
ATOM 1045 N N . GLU A 1 135 ? 18.052 -11.539 1.235 1 84.73 135 GLU A N 1
ATOM 1046 C CA . GLU A 1 135 ? 18.303 -12.377 2.404 1 84.73 135 GLU A CA 1
ATOM 1047 C C . GLU A 1 135 ? 19.59 -13.18 2.242 1 84.73 135 GLU A C 1
ATOM 1049 O O . GLU A 1 135 ? 20.09 -13.342 1.127 1 84.73 135 GLU A O 1
ATOM 1054 N N . PRO A 1 136 ? 20.063 -13.698 3.36 1 82.39 136 PRO A N 1
ATOM 1055 C CA . PRO A 1 136 ? 21.331 -14.429 3.292 1 82.39 136 PRO A CA 1
ATOM 1056 C C . PRO A 1 136 ? 21.303 -15.566 2.274 1 82.39 136 PRO A C 1
ATOM 1058 O O . PRO A 1 136 ? 22.265 -15.753 1.526 1 82.39 136 PRO A O 1
ATOM 1061 N N . TYR A 1 137 ? 20.201 -16.276 2.131 1 80.49 137 TYR A N 1
ATOM 1062 C CA . TYR A 1 137 ? 20.121 -17.42 1.23 1 80.49 137 TYR A CA 1
ATOM 1063 C C . TYR A 1 137 ? 19.977 -16.964 -0.217 1 80.49 137 TYR A C 1
ATOM 1065 O O . TYR A 1 137 ? 20.134 -17.763 -1.145 1 80.49 137 TYR A O 1
ATOM 1073 N N . GLN A 1 138 ? 19.713 -15.658 -0.401 1 84.69 138 GLN A N 1
ATOM 1074 C CA . GLN A 1 138 ? 19.521 -15.112 -1.74 1 84.69 138 GLN A CA 1
ATOM 1075 C C . GLN A 1 138 ? 20.804 -14.472 -2.262 1 84.69 138 GLN A C 1
ATOM 1077 O O . GLN A 1 138 ? 20.866 -14.043 -3.416 1 84.69 138 GLN A O 1
ATOM 1082 N N . LYS A 1 139 ? 21.747 -14.382 -1.398 1 86.9 139 LYS A N 1
ATOM 1083 C CA . LYS A 1 139 ? 22.979 -13.705 -1.79 1 86.9 139 LYS A CA 1
ATOM 1084 C C . LYS A 1 139 ? 23.845 -14.603 -2.67 1 86.9 139 LYS A C 1
ATOM 1086 O O . LYS A 1 139 ? 24.855 -15.141 -2.212 1 86.9 139 LYS A O 1
ATOM 1091 N N . ASN A 1 140 ? 23.446 -14.91 -3.88 1 88.87 140 ASN A N 1
ATOM 1092 C CA . ASN A 1 140 ? 24.137 -15.656 -4.926 1 88.87 140 ASN A CA 1
ATOM 1093 C C . ASN A 1 140 ? 24.226 -14.853 -6.221 1 88.87 140 ASN A C 1
ATOM 1095 O O . ASN A 1 140 ? 23.291 -14.134 -6.577 1 88.87 140 ASN A O 1
ATOM 1099 N N . PRO A 1 141 ? 25.407 -15.018 -6.808 1 90.03 141 PRO A N 1
ATOM 1100 C CA . PRO A 1 141 ? 25.502 -14.336 -8.101 1 90.03 141 PRO A CA 1
ATOM 1101 C C . PRO A 1 141 ? 24.393 -14.746 -9.068 1 90.03 141 PRO A C 1
ATOM 1103 O O . PRO A 1 141 ? 24.066 -15.931 -9.171 1 90.03 141 PRO A O 1
ATOM 1106 N N . GLY A 1 142 ? 23.808 -13.737 -9.666 1 93.29 142 GLY A N 1
ATOM 1107 C CA . GLY A 1 142 ? 22.767 -14.015 -10.642 1 93.29 142 GLY A CA 1
ATOM 1108 C C . GLY A 1 142 ? 21.371 -13.987 -10.049 1 93.29 142 GLY A C 1
ATOM 1109 O O . GLY A 1 142 ? 20.38 -14.107 -10.773 1 93.29 142 GLY A O 1
ATOM 1110 N N . GLN A 1 143 ? 21.287 -13.794 -8.788 1 93.49 143 GLN A N 1
ATOM 1111 C CA . GLN A 1 143 ? 19.995 -13.785 -8.109 1 93.49 143 GLN A CA 1
ATOM 1112 C C . GLN A 1 143 ? 19.113 -12.649 -8.619 1 93.49 143 GLN A C 1
ATOM 1114 O O . GLN A 1 143 ? 17.936 -12.857 -8.918 1 93.49 143 GLN A O 1
ATOM 1119 N N . ALA A 1 144 ? 19.633 -11.479 -8.707 1 94.39 144 ALA A N 1
ATOM 1120 C CA . ALA A 1 144 ? 18.875 -10.316 -9.159 1 94.39 144 ALA A CA 1
ATOM 1121 C C . ALA A 1 144 ? 18.332 -10.528 -10.569 1 94.39 144 ALA A C 1
ATOM 1123 O O . ALA A 1 144 ? 17.212 -10.116 -10.878 1 94.39 144 ALA A O 1
ATOM 1124 N N . ALA A 1 145 ? 19.125 -11.194 -11.38 1 95.24 145 ALA A N 1
ATOM 1125 C CA . ALA A 1 145 ? 18.711 -11.467 -12.753 1 95.24 145 ALA A CA 1
ATOM 1126 C C . ALA A 1 145 ? 17.468 -12.352 -12.786 1 95.24 145 ALA A C 1
ATOM 1128 O O . ALA A 1 145 ? 16.646 -12.244 -13.699 1 95.24 145 ALA A O 1
ATOM 1129 N N . THR A 1 146 ? 17.305 -13.176 -11.839 1 96.51 146 THR A N 1
ATOM 1130 C CA . THR A 1 146 ? 16.135 -14.046 -11.798 1 96.51 146 THR A CA 1
ATOM 1131 C C . THR A 1 146 ? 14.871 -13.24 -11.514 1 96.51 146 THR A C 1
ATOM 1133 O O . THR A 1 146 ? 13.795 -13.563 -12.023 1 96.51 146 THR A O 1
ATOM 1136 N N . PHE A 1 147 ? 14.999 -12.186 -10.698 1 97.03 147 PHE A N 1
ATOM 1137 C CA . PHE A 1 147 ? 13.849 -11.323 -10.457 1 97.03 147 PHE A CA 1
ATOM 1138 C C . PHE A 1 147 ? 13.414 -10.629 -11.742 1 97.03 147 PHE A C 1
ATOM 1140 O O . PHE A 1 147 ? 12.22 -10.553 -12.039 1 97.03 147 PHE A O 1
ATOM 1147 N N . LEU A 1 148 ? 14.42 -10.212 -12.467 1 96.86 148 LEU A N 1
ATOM 1148 C CA . LEU A 1 148 ? 14.131 -9.583 -13.751 1 96.86 148 LEU A CA 1
ATOM 1149 C C . LEU A 1 148 ? 13.435 -10.562 -14.691 1 96.86 148 LEU A C 1
ATOM 1151 O O . LEU A 1 148 ? 12.517 -10.181 -15.422 1 96.86 148 LEU A O 1
ATOM 1155 N N . ALA A 1 149 ? 13.869 -11.768 -14.648 1 97.75 149 ALA A N 1
ATOM 1156 C CA . ALA A 1 149 ? 13.271 -12.796 -15.495 1 97.75 149 ALA A CA 1
ATOM 1157 C C . ALA A 1 149 ? 11.807 -13.025 -15.131 1 97.75 149 ALA A C 1
ATOM 1159 O O . ALA A 1 149 ? 10.961 -13.193 -16.013 1 97.75 149 ALA A O 1
ATOM 1160 N N . HIS A 1 150 ? 11.513 -13.038 -13.855 1 98.44 150 HIS A N 1
ATOM 1161 C CA . HIS A 1 150 ? 10.128 -13.171 -13.418 1 98.44 150 HIS A CA 1
ATOM 1162 C C . HIS A 1 150 ? 9.26 -12.055 -13.991 1 98.44 150 HIS A C 1
ATOM 1164 O O . HIS A 1 150 ? 8.179 -12.316 -14.524 1 98.44 150 HIS A O 1
ATOM 1170 N N . ILE A 1 151 ? 9.755 -10.85 -13.832 1 98.68 151 ILE A N 1
ATOM 1171 C CA . ILE A 1 151 ? 9.019 -9.673 -14.281 1 98.68 151 ILE A CA 1
ATOM 1172 C C . ILE A 1 151 ? 8.807 -9.743 -15.792 1 98.68 151 ILE A C 1
ATOM 1174 O O . ILE A 1 151 ? 7.688 -9.559 -16.277 1 98.68 151 ILE A O 1
ATOM 1178 N N . GLN A 1 152 ? 9.867 -10.055 -16.5 1 98.62 152 GLN A N 1
ATOM 1179 C CA . GLN A 1 152 ? 9.808 -10.112 -17.957 1 98.62 152 GLN A CA 1
ATOM 1180 C C . GLN A 1 152 ? 8.828 -11.183 -18.426 1 98.62 152 GLN A C 1
ATOM 1182 O O . GLN A 1 152 ? 7.997 -10.932 -19.302 1 98.62 152 GLN A O 1
ATOM 1187 N N . VAL A 1 153 ? 8.914 -12.36 -17.86 1 98.79 153 VAL A N 1
ATOM 1188 C CA . VAL A 1 153 ? 8.032 -13.457 -18.244 1 98.79 153 VAL A CA 1
ATOM 1189 C C . VAL A 1 153 ? 6.585 -13.096 -17.915 1 98.79 153 VAL A C 1
ATOM 1191 O O . VAL A 1 153 ? 5.669 -13.426 -18.672 1 98.79 153 VAL A O 1
ATOM 1194 N N . GLY A 1 154 ? 6.376 -12.432 -16.769 1 98.83 154 GLY A N 1
ATOM 1195 C CA . GLY A 1 154 ? 5.045 -11.954 -16.432 1 98.83 154 GLY A CA 1
ATOM 1196 C C . GLY A 1 154 ? 4.478 -10.994 -17.461 1 98.83 154 GLY A C 1
ATOM 1197 O O . GLY A 1 154 ? 3.344 -11.16 -17.914 1 98.83 154 GLY A O 1
ATOM 1198 N N . VAL A 1 155 ? 5.288 -10.027 -17.843 1 98.85 155 VAL A N 1
ATOM 1199 C CA . VAL A 1 155 ? 4.876 -9.021 -18.817 1 98.85 155 VAL A CA 1
ATOM 1200 C C . VAL A 1 155 ? 4.58 -9.69 -20.157 1 98.85 155 VAL A C 1
ATOM 1202 O O . VAL A 1 155 ? 3.552 -9.416 -20.781 1 98.85 155 VAL A O 1
ATOM 1205 N N . GLU A 1 156 ? 5.413 -10.599 -20.571 1 98.79 156 GLU A N 1
ATOM 1206 C CA . GLU A 1 156 ? 5.248 -11.288 -21.848 1 98.79 156 GLU A CA 1
ATOM 1207 C C . GLU A 1 156 ? 4.014 -12.186 -21.835 1 98.79 156 GLU A C 1
ATOM 1209 O O . GLU A 1 156 ? 3.305 -12.29 -22.838 1 98.79 156 GLU A O 1
ATOM 1214 N N . SER A 1 157 ? 3.81 -12.872 -20.74 1 98.69 157 SER A N 1
ATOM 1215 C CA . SER A 1 157 ? 2.624 -13.712 -20.609 1 98.69 157 SER A CA 1
ATOM 1216 C C . SER A 1 157 ? 1.347 -12.886 -20.721 1 98.69 157 SER A C 1
ATOM 1218 O O . SER A 1 157 ? 0.388 -13.302 -21.375 1 98.69 157 SER A O 1
ATOM 1220 N N . ALA A 1 158 ? 1.3 -11.76 -20.091 1 98.66 158 ALA A N 1
ATOM 1221 C CA . ALA A 1 158 ? 0.144 -10.871 -20.167 1 98.66 158 ALA A CA 1
ATOM 1222 C C . ALA A 1 158 ? -0.028 -10.313 -21.577 1 98.66 158 ALA A C 1
ATOM 1224 O O . ALA A 1 158 ? -1.153 -10.135 -22.048 1 98.66 158 ALA A O 1
ATOM 1225 N N . ALA A 1 159 ? 1.105 -10.024 -22.208 1 98.55 159 ALA A N 1
ATOM 1226 C CA . ALA A 1 159 ? 1.071 -9.457 -23.554 1 98.55 159 ALA A CA 1
ATOM 1227 C C . ALA A 1 159 ? 0.43 -10.428 -24.542 1 98.55 159 ALA A C 1
ATOM 1229 O O . ALA A 1 159 ? -0.181 -10.008 -25.527 1 98.55 159 ALA A O 1
ATOM 1230 N N . LYS A 1 160 ? 0.494 -11.716 -24.297 1 98.12 160 LYS A N 1
ATOM 1231 C CA . LYS A 1 160 ? -0.04 -12.745 -25.184 1 98.12 160 LYS A CA 1
ATOM 1232 C C . LYS A 1 160 ? -1.541 -12.925 -24.975 1 98.12 160 LYS A C 1
ATOM 1234 O O . LYS A 1 160 ? -2.204 -13.613 -25.755 1 98.12 160 LYS A O 1
ATOM 1239 N N . ASP A 1 161 ? -2.066 -12.322 -23.978 1 97.61 161 ASP A N 1
ATOM 1240 C CA . ASP A 1 161 ? -3.475 -12.449 -23.617 1 97.61 161 ASP A CA 1
ATOM 1241 C C . ASP A 1 161 ? -4.091 -11.084 -23.319 1 97.61 161 ASP A C 1
ATOM 1243 O O . ASP A 1 161 ? -3.978 -10.576 -22.201 1 97.61 161 ASP A O 1
ATOM 1247 N N . GLU A 1 162 ? -4.851 -10.562 -24.21 1 96.73 162 GLU A N 1
ATOM 1248 C CA . GLU A 1 162 ? -5.403 -9.216 -24.084 1 96.73 162 GLU A CA 1
ATOM 1249 C C . GLU A 1 162 ? -6.422 -9.142 -22.95 1 96.73 162 GLU A C 1
ATOM 1251 O O . GLU A 1 162 ? -6.722 -8.057 -22.448 1 96.73 162 GLU A O 1
ATOM 1256 N N . GLY A 1 163 ? -6.936 -10.225 -22.557 1 97.97 163 GLY A N 1
ATOM 1257 C CA . GLY A 1 163 ? -7.909 -10.269 -21.477 1 97.97 163 GLY A CA 1
ATOM 1258 C C . GLY A 1 163 ? -7.283 -10.53 -20.12 1 97.97 163 GLY A C 1
ATOM 1259 O O . GLY A 1 163 ? -7.991 -10.761 -19.138 1 97.97 163 GLY A O 1
ATOM 1260 N N . ALA A 1 164 ? -5.937 -10.424 -20.064 1 98.7 164 ALA A N 1
ATOM 1261 C CA . ALA A 1 164 ? -5.251 -10.788 -18.827 1 98.7 164 ALA A CA 1
ATOM 1262 C C . ALA A 1 164 ? -4.919 -9.549 -17.999 1 98.7 164 ALA A C 1
ATOM 1264 O O . ALA A 1 164 ? -4.521 -8.518 -18.545 1 98.7 164 ALA A O 1
ATOM 1265 N N . LEU A 1 165 ? -5.181 -9.642 -16.726 1 98.81 165 LEU A N 1
ATOM 1266 C CA . LEU A 1 165 ? -4.666 -8.706 -15.733 1 98.81 165 LEU A CA 1
ATOM 1267 C C . LEU A 1 165 ? -3.345 -9.2 -15.152 1 98.81 165 LEU A C 1
ATOM 1269 O O . LEU A 1 165 ? -3.257 -10.333 -14.676 1 98.81 165 LEU A O 1
ATOM 1273 N N . LEU A 1 166 ? -2.299 -8.394 -15.283 1 98.92 166 LEU A N 1
ATOM 1274 C CA . LEU A 1 166 ? -1.012 -8.713 -14.674 1 98.92 166 LEU A CA 1
ATOM 1275 C C . LEU A 1 166 ? -0.924 -8.145 -13.262 1 98.92 166 LEU A C 1
ATOM 1277 O O . LEU A 1 166 ? -1.05 -6.934 -13.067 1 98.92 166 LEU A O 1
ATOM 1281 N N . LEU A 1 167 ? -0.727 -8.996 -12.264 1 98.92 167 LEU A N 1
ATOM 1282 C CA . LEU A 1 167 ? -0.562 -8.562 -10.881 1 98.92 167 LEU A CA 1
ATOM 1283 C C . LEU A 1 167 ? 0.805 -8.971 -10.342 1 98.92 167 LEU A C 1
ATOM 1285 O O . LEU A 1 167 ? 1.14 -10.157 -10.324 1 98.92 167 LEU A O 1
ATOM 1289 N N . PHE A 1 168 ? 1.598 -7.999 -9.98 1 98.93 168 PHE A N 1
ATOM 1290 C CA . PHE A 1 168 ? 2.75 -8.271 -9.127 1 98.93 168 PHE A CA 1
ATOM 1291 C C . PHE A 1 168 ? 2.328 -8.383 -7.667 1 98.93 168 PHE A C 1
ATOM 1293 O O . PHE A 1 168 ? 1.66 -7.492 -7.139 1 98.93 168 PHE A O 1
ATOM 1300 N N . SER A 1 169 ? 2.726 -9.481 -7.036 1 98.87 169 SER A N 1
ATOM 1301 C CA . SER A 1 169 ? 2.217 -9.745 -5.694 1 98.87 169 SER A CA 1
ATOM 1302 C C . SER A 1 169 ? 3.356 -9.899 -4.692 1 98.87 169 SER A C 1
ATOM 1304 O O . SER A 1 169 ? 4.317 -10.629 -4.943 1 98.87 169 SER A O 1
ATOM 1306 N N . GLY A 1 170 ? 3.226 -9.188 -3.516 1 98.59 170 GLY A N 1
ATOM 1307 C CA . GLY A 1 170 ? 4.181 -9.257 -2.421 1 98.59 170 GLY A CA 1
ATOM 1308 C C . GLY A 1 170 ? 4.119 -8.055 -1.498 1 98.59 170 GLY A C 1
ATOM 1309 O O . GLY A 1 170 ? 3.979 -6.92 -1.957 1 98.59 170 GLY A O 1
ATOM 1310 N N . GLY A 1 171 ? 4.218 -8.273 -0.298 1 97.85 171 GLY A N 1
ATOM 1311 C CA . GLY A 1 171 ? 4.049 -7.231 0.702 1 97.85 171 GLY A CA 1
ATOM 1312 C C . GLY A 1 171 ? 5.348 -6.538 1.066 1 97.85 171 GLY A C 1
ATOM 1313 O O . GLY A 1 171 ? 6.327 -6.612 0.322 1 97.85 171 GLY A O 1
ATOM 1314 N N . GLU A 1 172 ? 5.215 -5.668 2.097 1 96.53 172 GLU A N 1
ATOM 1315 C CA . GLU A 1 172 ? 6.367 -5.015 2.711 1 96.53 172 GLU A CA 1
ATOM 1316 C C . GLU A 1 172 ? 7.069 -5.946 3.696 1 96.53 172 GLU A C 1
ATOM 1318 O O . GLU A 1 172 ? 6.992 -5.746 4.91 1 96.53 172 GLU A O 1
ATOM 1323 N N . THR A 1 173 ? 7.834 -6.857 3.199 1 95.14 173 THR A N 1
ATOM 1324 C CA . THR A 1 173 ? 8.237 -8.02 3.981 1 95.14 173 THR A CA 1
ATOM 1325 C C . THR A 1 173 ? 9.62 -7.808 4.591 1 95.14 173 THR A C 1
ATOM 1327 O O . THR A 1 173 ? 10.089 -8.631 5.381 1 95.14 173 THR A O 1
ATOM 1330 N N . ARG A 1 174 ? 10.285 -6.735 4.209 1 93.11 174 ARG A N 1
ATOM 1331 C CA . ARG A 1 174 ? 11.663 -6.532 4.644 1 93.11 174 ARG A CA 1
ATOM 1332 C C . ARG A 1 174 ? 11.805 -5.229 5.423 1 93.11 174 ARG A C 1
ATOM 1334 O O . ARG A 1 174 ? 11.634 -4.143 4.864 1 93.11 174 ARG A O 1
ATOM 1341 N N . LYS A 1 175 ? 12.237 -5.369 6.606 1 91.22 175 LYS A N 1
ATOM 1342 C CA . LYS A 1 175 ? 12.342 -4.197 7.47 1 91.22 175 LYS A CA 1
ATOM 1343 C C . LYS A 1 175 ? 13.364 -3.203 6.927 1 91.22 175 LYS A C 1
ATOM 1345 O O . LYS A 1 175 ? 13.073 -2.012 6.797 1 91.22 175 LYS A O 1
ATOM 1350 N N . ASP A 1 176 ? 14.493 -3.706 6.493 1 89.88 176 ASP A N 1
ATOM 1351 C CA . ASP A 1 176 ? 15.613 -2.842 6.133 1 89.88 176 ASP A CA 1
ATOM 1352 C C . ASP A 1 176 ? 15.425 -2.251 4.738 1 89.88 176 ASP A C 1
ATOM 1354 O O . ASP A 1 176 ? 16.125 -1.311 4.356 1 89.88 176 ASP A O 1
ATOM 1358 N N . GLY A 1 177 ? 14.492 -2.769 3.996 1 90.79 177 GLY A N 1
ATOM 1359 C CA . GLY A 1 177 ? 14.181 -2.212 2.689 1 90.79 177 GLY A CA 1
ATOM 1360 C C . GLY A 1 177 ? 13.278 -0.995 2.758 1 90.79 177 GLY A C 1
ATOM 1361 O O . GLY A 1 177 ? 13.084 -0.303 1.757 1 90.79 177 GLY A O 1
ATOM 1362 N N . GLY A 1 178 ? 12.783 -0.707 4.006 1 92.31 178 GLY A N 1
ATOM 1363 C CA . GLY A 1 178 ? 11.807 0.364 4.133 1 92.31 178 GLY A CA 1
ATOM 1364 C C . GLY A 1 178 ? 10.395 -0.074 3.795 1 92.31 178 GLY A C 1
ATOM 1365 O O . GLY A 1 178 ? 10.16 -1.242 3.478 1 92.31 178 GLY A O 1
ATOM 1366 N N . PRO A 1 179 ? 9.476 0.89 3.89 1 94.89 179 PRO A N 1
ATOM 1367 C CA . PRO A 1 179 ? 8.075 0.559 3.623 1 94.89 179 PRO A CA 1
ATOM 1368 C C . PRO A 1 179 ? 7.775 0.415 2.133 1 94.89 179 PRO A C 1
ATOM 1370 O O . PRO A 1 179 ? 6.91 1.117 1.603 1 94.89 179 PRO A O 1
ATOM 1373 N N . ARG A 1 180 ? 8.493 -0.49 1.533 1 95.1 180 ARG A N 1
ATOM 1374 C CA . ARG A 1 180 ? 8.35 -0.843 0.124 1 95.1 180 ARG A CA 1
ATOM 1375 C C . ARG A 1 180 ? 7.919 -2.297 -0.035 1 95.1 180 ARG A C 1
ATOM 1377 O O . ARG A 1 180 ? 8.428 -3.18 0.657 1 95.1 180 ARG A O 1
ATOM 1384 N N . SER A 1 181 ? 7.016 -2.446 -0.881 1 97.42 181 SER A N 1
ATOM 1385 C CA . SER A 1 181 ? 6.559 -3.815 -1.095 1 97.42 181 SER A CA 1
ATOM 1386 C C . SER A 1 181 ? 7.322 -4.481 -2.235 1 97.42 181 SER A C 1
ATOM 1388 O O . SER A 1 181 ? 7.898 -3.8 -3.085 1 97.42 181 SER A O 1
ATOM 1390 N N . GLU A 1 182 ? 7.354 -5.768 -2.201 1 97.91 182 GLU A N 1
ATOM 1391 C CA . GLU A 1 182 ? 7.912 -6.534 -3.312 1 97.91 182 GLU A CA 1
ATOM 1392 C C . GLU A 1 182 ? 7.146 -6.269 -4.604 1 97.91 182 GLU A C 1
ATOM 1394 O O . GLU A 1 182 ? 7.748 -6.127 -5.671 1 97.91 182 GLU A O 1
ATOM 1399 N N . ALA A 1 183 ? 5.872 -6.147 -4.512 1 98.55 183 ALA A N 1
ATOM 1400 C CA . ALA A 1 183 ? 5.005 -5.901 -5.662 1 98.55 183 ALA A CA 1
ATOM 1401 C C . ALA A 1 183 ? 5.355 -4.58 -6.34 1 98.55 183 ALA A C 1
ATOM 1403 O O . ALA A 1 183 ? 5.52 -4.526 -7.561 1 98.55 183 ALA A O 1
ATOM 1404 N N . GLN A 1 184 ? 5.462 -3.554 -5.543 1 96.96 184 GLN A N 1
ATOM 1405 C CA . GLN A 1 184 ? 5.78 -2.234 -6.078 1 96.96 184 GLN A CA 1
ATOM 1406 C C . GLN A 1 184 ? 7.17 -2.218 -6.709 1 96.96 184 GLN A C 1
ATOM 1408 O O . GLN A 1 184 ? 7.401 -1.517 -7.697 1 96.96 184 GLN A O 1
ATOM 1413 N N . SER A 1 185 ? 8.094 -2.938 -6.131 1 96.6 185 SER A N 1
ATOM 1414 C CA . SER A 1 185 ? 9.439 -3.043 -6.69 1 96.6 185 SER A CA 1
ATOM 1415 C C . SER A 1 185 ? 9.41 -3.64 -8.092 1 96.6 185 SER A C 1
ATOM 1417 O O . SER A 1 185 ? 10.036 -3.109 -9.012 1 96.6 185 SER A O 1
ATOM 1419 N N . TYR A 1 186 ? 8.645 -4.705 -8.211 1 98.12 186 TYR A N 1
ATOM 1420 C CA . TYR A 1 186 ? 8.55 -5.37 -9.505 1 98.12 186 TYR A CA 1
ATOM 1421 C C . TYR A 1 186 ? 7.887 -4.464 -10.536 1 98.12 186 TYR A C 1
ATOM 1423 O O . TYR A 1 186 ? 8.338 -4.384 -11.682 1 98.12 186 TYR A O 1
ATOM 1431 N N . TRP A 1 187 ? 6.846 -3.798 -10.159 1 97.67 187 TRP A N 1
ATOM 1432 C CA . TRP A 1 187 ? 6.172 -2.875 -11.066 1 97.67 187 TRP A CA 1
ATOM 1433 C C . TRP A 1 187 ? 7.119 -1.769 -11.521 1 97.67 187 TRP A C 1
ATOM 1435 O O . TRP A 1 187 ? 7.174 -1.439 -12.708 1 97.67 187 TRP A O 1
ATOM 1445 N N . PHE A 1 188 ? 7.876 -1.258 -10.559 1 95.29 188 PHE A N 1
ATOM 1446 C CA . PHE A 1 188 ? 8.808 -0.175 -10.848 1 95.29 188 PHE A CA 1
ATOM 1447 C C . PHE A 1 188 ? 9.864 -0.622 -11.852 1 95.29 188 PHE A C 1
ATOM 1449 O O . PHE A 1 188 ? 10.199 0.118 -12.779 1 95.29 188 PHE A O 1
ATOM 1456 N N . VAL A 1 189 ? 10.401 -1.782 -11.626 1 96.35 189 VAL A N 1
ATOM 1457 C CA . VAL A 1 189 ? 11.427 -2.302 -12.525 1 96.35 189 VAL A CA 1
ATOM 1458 C C . VAL A 1 189 ? 10.846 -2.478 -13.926 1 96.35 189 VAL A C 1
ATOM 1460 O O . VAL A 1 189 ? 11.482 -2.116 -14.918 1 96.35 189 VAL A O 1
ATOM 1463 N N . ALA A 1 190 ? 9.618 -3.044 -14.033 1 97.48 190 ALA A N 1
ATOM 1464 C CA . ALA A 1 190 ? 8.962 -3.182 -15.33 1 97.48 190 ALA A CA 1
ATOM 1465 C C . ALA A 1 190 ? 8.819 -1.828 -16.02 1 97.48 190 ALA A C 1
ATOM 1467 O O . ALA A 1 190 ? 9.106 -1.698 -17.212 1 97.48 190 ALA A O 1
ATOM 1468 N N . GLU A 1 191 ? 8.37 -0.832 -15.259 1 94.89 191 GLU A N 1
ATOM 1469 C CA . GLU A 1 191 ? 8.207 0.523 -15.777 1 94.89 191 GLU A CA 1
ATOM 1470 C C . GLU A 1 191 ? 9.531 1.081 -16.29 1 94.89 191 GLU A C 1
ATOM 1472 O O . GLU A 1 191 ? 9.587 1.662 -17.376 1 94.89 191 GLU A O 1
ATOM 1477 N N . SER A 1 192 ? 10.573 0.884 -15.526 1 93.02 192 SER A N 1
ATOM 1478 C CA . SER A 1 192 ? 11.892 1.409 -15.865 1 93.02 192 SER A CA 1
ATOM 1479 C C . SER A 1 192 ? 12.472 0.702 -17.085 1 93.02 192 SER A C 1
ATOM 1481 O O . SER A 1 192 ? 13.241 1.295 -17.845 1 93.02 192 SER A O 1
ATOM 1483 N N . LYS A 1 193 ? 12.075 -0.551 -17.284 1 94.95 193 LYS A N 1
ATOM 1484 C CA . LYS A 1 193 ? 12.567 -1.342 -18.408 1 94.95 193 LYS A CA 1
ATOM 1485 C C . LYS A 1 193 ? 11.67 -1.178 -19.631 1 94.95 193 LYS A C 1
ATOM 1487 O O . LYS A 1 193 ? 11.794 -1.926 -20.603 1 94.95 193 LYS A O 1
ATOM 1492 N N . GLY A 1 194 ? 10.744 -0.266 -19.548 1 94.67 194 GLY A N 1
ATOM 1493 C CA . GLY A 1 194 ? 9.865 0.002 -20.675 1 94.67 194 GLY A CA 1
ATOM 1494 C C . GLY A 1 194 ? 8.933 -1.152 -20.992 1 94.67 194 GLY A C 1
ATOM 1495 O O . GLY A 1 194 ? 8.634 -1.412 -22.16 1 94.67 194 GLY A O 1
ATOM 1496 N N . TRP A 1 195 ? 8.701 -1.953 -19.945 1 97.76 195 TRP A N 1
ATOM 1497 C CA . TRP A 1 195 ? 7.781 -3.082 -20.039 1 97.76 195 TRP A CA 1
ATOM 1498 C C . TRP A 1 195 ? 8.239 -4.07 -21.107 1 97.76 195 TRP A C 1
ATOM 1500 O O . TRP A 1 195 ? 7.414 -4.704 -21.77 1 97.76 195 TRP A O 1
ATOM 1510 N N . PHE A 1 196 ? 9.549 -4.016 -21.378 1 97.64 196 PHE A N 1
ATOM 1511 C CA . PHE A 1 196 ? 10.196 -4.985 -22.254 1 97.64 196 PHE A CA 1
ATOM 1512 C C . PHE A 1 196 ? 9.557 -4.976 -23.638 1 97.64 196 PHE A C 1
ATOM 1514 O O . PHE A 1 196 ? 9.314 -6.034 -24.222 1 97.64 196 PHE A O 1
ATOM 1521 N N . GLY A 1 197 ? 9.115 -3.839 -24.024 1 97.74 197 GLY A N 1
ATOM 1522 C CA . GLY A 1 197 ? 8.608 -3.652 -25.374 1 97.74 197 GLY A CA 1
ATOM 1523 C C . GLY A 1 197 ? 7.097 -3.76 -25.464 1 97.74 197 GLY A C 1
ATOM 1524 O O . GLY A 1 197 ? 6.525 -3.644 -26.55 1 97.74 197 GLY A O 1
ATOM 1525 N N . HIS A 1 198 ? 6.395 -3.941 -24.325 1 98.31 198 HIS A N 1
ATOM 1526 C CA . HIS A 1 198 ? 4.955 -4.169 -24.355 1 98.31 198 HIS A CA 1
ATOM 1527 C C . HIS A 1 198 ? 4.21 -3.092 -23.573 1 98.31 198 HIS A C 1
ATOM 1529 O O . HIS A 1 198 ? 3.173 -3.366 -22.965 1 98.31 198 HIS A O 1
ATOM 1535 N N . LYS A 1 199 ? 4.767 -1.904 -23.46 1 96.81 199 LYS A N 1
ATOM 1536 C CA . LYS A 1 199 ? 4.209 -0.825 -22.65 1 96.81 199 LYS A CA 1
ATOM 1537 C C . LYS A 1 199 ? 2.772 -0.517 -23.06 1 96.81 199 LYS A C 1
ATOM 1539 O O . LYS A 1 199 ? 1.874 -0.481 -22.215 1 96.81 199 LYS A O 1
ATOM 1544 N N . ASP A 1 200 ? 2.433 -0.4 -24.311 1 96.06 200 ASP A N 1
ATOM 1545 C CA . ASP A 1 200 ? 1.132 0.036 -24.808 1 96.06 200 ASP A CA 1
ATOM 1546 C C . ASP A 1 200 ? 0.063 -1.023 -24.548 1 96.06 200 ASP A C 1
ATOM 1548 O O . ASP A 1 200 ? -1.113 -0.696 -24.375 1 96.06 200 ASP A O 1
ATOM 1552 N N . SER A 1 201 ? 0.505 -2.235 -24.466 1 96.82 201 SER A N 1
ATOM 1553 C CA . SER A 1 201 ? -0.489 -3.302 -24.393 1 96.82 201 SER A CA 1
ATOM 1554 C C . SER A 1 201 ? -0.661 -3.801 -22.963 1 96.82 201 SER A C 1
ATOM 1556 O O . SER A 1 201 ? -1.69 -4.389 -22.625 1 96.82 201 SER A O 1
ATOM 1558 N N . VAL A 1 202 ? 0.334 -3.559 -22.094 1 98.18 202 VAL A N 1
ATOM 1559 C CA . VAL A 1 202 ? 0.307 -4.274 -20.822 1 98.18 202 VAL A CA 1
ATOM 1560 C C . VAL A 1 202 ? 0.237 -3.276 -19.669 1 98.18 202 VAL A C 1
ATOM 1562 O O . VAL A 1 202 ? -0.413 -3.536 -18.653 1 98.18 202 VAL A O 1
ATOM 1565 N N . ARG A 1 203 ? 0.805 -2.115 -19.716 1 97.35 203 ARG A N 1
ATOM 1566 C CA . ARG A 1 203 ? 1.043 -1.207 -18.599 1 97.35 203 ARG A CA 1
ATOM 1567 C C . ARG A 1 203 ? -0.259 -0.865 -17.883 1 97.35 203 ARG A C 1
ATOM 1569 O O . ARG A 1 203 ? -0.324 -0.898 -16.652 1 97.35 203 ARG A O 1
ATOM 1576 N N . ASP A 1 204 ? -1.346 -0.586 -18.652 1 95.78 204 ASP A N 1
ATOM 1577 C CA . ASP A 1 204 ? -2.587 -0.073 -18.079 1 95.78 204 ASP A CA 1
ATOM 1578 C C . ASP A 1 204 ? -3.355 -1.176 -17.355 1 95.78 204 ASP A C 1
ATOM 1580 O O . ASP A 1 204 ? -4.298 -0.898 -16.612 1 95.78 204 ASP A O 1
ATOM 1584 N N . ARG A 1 205 ? -2.954 -2.367 -17.526 1 97.81 205 ARG A N 1
ATOM 1585 C CA . ARG A 1 205 ? -3.611 -3.484 -16.856 1 97.81 205 ARG A CA 1
ATOM 1586 C C . ARG A 1 205 ? -2.611 -4.298 -16.041 1 97.81 205 ARG A C 1
ATOM 1588 O O . ARG A 1 205 ? -2.772 -5.51 -15.882 1 97.81 205 ARG A O 1
ATOM 1595 N N . ALA A 1 206 ? -1.49 -3.697 -15.679 1 98.48 206 ALA A N 1
ATOM 1596 C CA . ALA A 1 206 ? -0.502 -4.243 -14.752 1 98.48 206 ALA A CA 1
ATOM 1597 C C . ALA A 1 206 ? -0.542 -3.51 -13.414 1 98.48 206 ALA A C 1
ATOM 1599 O O . ALA A 1 206 ? -0.22 -2.322 -13.34 1 98.48 206 ALA A O 1
ATOM 1600 N N . LEU A 1 207 ? -0.96 -4.206 -12.4 1 98.55 207 LEU A N 1
ATOM 1601 C CA . LEU A 1 207 ? -1.172 -3.586 -11.096 1 98.55 207 LEU A CA 1
ATOM 1602 C C . LEU A 1 207 ? -0.504 -4.399 -9.992 1 98.55 207 LEU A C 1
ATOM 1604 O O . LEU A 1 207 ? 0.287 -5.302 -10.273 1 98.55 207 LEU A O 1
ATOM 1608 N N . THR A 1 208 ? -0.74 -3.953 -8.702 1 98.61 208 THR A N 1
ATOM 1609 C CA . THR A 1 208 ? -0.01 -4.572 -7.601 1 98.61 208 THR A CA 1
ATOM 1610 C C . THR A 1 208 ? -0.974 -5.138 -6.563 1 98.61 208 THR A C 1
ATOM 1612 O O . THR A 1 208 ? -2.106 -4.666 -6.437 1 98.61 208 THR A O 1
ATOM 1615 N N . GLU A 1 209 ? -0.691 -6.195 -5.984 1 98.58 209 GLU A N 1
ATOM 1616 C CA . GLU A 1 209 ? -1.15 -6.71 -4.697 1 98.58 209 GLU A CA 1
ATOM 1617 C C . GLU A 1 209 ? -0.045 -6.637 -3.647 1 98.58 209 GLU A C 1
ATOM 1619 O O . GLU A 1 209 ? 0.981 -7.31 -3.77 1 98.58 209 GLU A O 1
ATOM 1624 N N . GLU A 1 210 ? -0.167 -5.882 -2.513 1 97.81 210 GLU A N 1
ATOM 1625 C CA . GLU A 1 210 ? 0.995 -5.439 -1.749 1 97.81 210 GLU A CA 1
ATOM 1626 C C . GLU A 1 210 ? 0.961 -5.988 -0.325 1 97.81 210 GLU A C 1
ATOM 1628 O O . GLU A 1 210 ? 1.569 -5.415 0.581 1 97.81 210 GLU A O 1
ATOM 1633 N N . HIS A 1 211 ? 0.306 -7.108 -0.091 1 97.61 211 HIS A N 1
ATOM 1634 C CA . HIS A 1 211 ? 0.11 -7.506 1.298 1 97.61 211 HIS A CA 1
ATOM 1635 C C . HIS A 1 211 ? 0.538 -8.952 1.523 1 97.61 211 HIS A C 1
ATOM 1637 O O . HIS A 1 211 ? 0.675 -9.393 2.666 1 97.61 211 HIS A O 1
ATOM 1643 N N . ALA A 1 212 ? 0.824 -9.699 0.477 1 98.4 212 ALA A N 1
ATOM 1644 C CA . ALA A 1 212 ? 1.138 -11.12 0.605 1 98.4 212 ALA A CA 1
ATOM 1645 C C . ALA A 1 212 ? 2.424 -11.327 1.399 1 98.4 212 ALA A C 1
ATOM 1647 O O . ALA A 1 212 ? 3.414 -10.623 1.184 1 98.4 212 ALA A O 1
ATOM 1648 N N . ARG A 1 213 ? 2.393 -12.321 2.3 1 97.46 213 ARG A N 1
ATOM 1649 C CA . ARG A 1 213 ? 3.528 -12.582 3.179 1 97.46 213 ARG A CA 1
ATOM 1650 C C . ARG A 1 213 ? 4.109 -13.969 2.926 1 97.46 213 ARG A C 1
ATOM 1652 O O . ARG A 1 213 ? 5.137 -14.332 3.501 1 97.46 213 ARG A O 1
ATOM 1659 N N . ASP A 1 214 ? 3.464 -14.717 2.103 1 96.85 214 ASP A N 1
ATOM 1660 C CA . ASP A 1 214 ? 3.961 -16.006 1.63 1 96.85 214 ASP A CA 1
ATOM 1661 C C . ASP A 1 214 ? 3.325 -16.383 0.294 1 96.85 214 ASP A C 1
ATOM 1663 O O . ASP A 1 214 ? 2.592 -15.587 -0.297 1 96.85 214 ASP A O 1
ATOM 1667 N N . SER A 1 215 ? 3.652 -17.634 -0.19 1 97.88 215 SER A N 1
ATOM 1668 C CA . SER A 1 215 ? 3.224 -18.046 -1.523 1 97.88 215 SER A CA 1
ATOM 1669 C C . SER A 1 215 ? 1.722 -18.305 -1.566 1 97.88 215 SER A C 1
ATOM 1671 O O . SER A 1 215 ? 1.07 -18.047 -2.58 1 97.88 215 SER A O 1
ATOM 1673 N N . PHE A 1 216 ? 1.126 -18.804 -0.535 1 98.2 216 PHE A N 1
ATOM 1674 C CA . PHE A 1 216 ? -0.314 -19.035 -0.519 1 98.2 216 PHE A CA 1
ATOM 1675 C C . PHE A 1 216 ? -1.074 -17.715 -0.57 1 98.2 216 PHE A C 1
ATOM 1677 O O . PHE A 1 216 ? -2.032 -17.574 -1.333 1 98.2 216 PHE A O 1
ATOM 1684 N N . GLU A 1 217 ? -0.579 -16.74 0.205 1 98.31 217 GLU A N 1
ATOM 1685 C CA . GLU A 1 217 ? -1.205 -15.421 0.209 1 98.31 217 GLU A CA 1
ATOM 1686 C C . GLU A 1 217 ? -1.014 -14.715 -1.13 1 98.31 217 GLU A C 1
ATOM 1688 O O . GLU A 1 217 ? -1.885 -13.964 -1.572 1 98.31 217 GLU A O 1
ATOM 1693 N N . ASN A 1 218 ? 0.13 -14.932 -1.773 1 98.74 218 ASN A N 1
ATOM 1694 C CA . ASN A 1 218 ? 0.267 -14.391 -3.121 1 98.74 218 ASN A CA 1
ATOM 1695 C C . ASN A 1 218 ? -0.922 -14.768 -3.999 1 98.74 218 ASN A C 1
ATOM 1697 O O . ASN A 1 218 ? -1.503 -13.911 -4.668 1 98.74 218 ASN A O 1
ATOM 1701 N N . LEU A 1 219 ? -1.234 -16.014 -3.949 1 98.83 219 LEU A N 1
ATOM 1702 C CA . LEU A 1 219 ? -2.305 -16.527 -4.797 1 98.83 219 LEU A CA 1
ATOM 1703 C C . LEU A 1 219 ? -3.664 -16.031 -4.316 1 98.83 219 LEU A C 1
ATOM 1705 O O . LEU A 1 219 ? -4.408 -15.41 -5.078 1 98.83 219 LEU A O 1
ATOM 1709 N N . LEU A 1 220 ? -3.982 -16.251 -3.07 1 98.68 220 LEU A N 1
ATOM 1710 C CA . LEU A 1 220 ? -5.292 -15.928 -2.514 1 98.68 220 LEU A CA 1
ATOM 1711 C C . LEU A 1 220 ? -5.578 -14.434 -2.63 1 98.68 220 LEU A C 1
ATOM 1713 O O . LEU A 1 220 ? -6.662 -14.038 -3.063 1 98.68 220 LEU A O 1
ATOM 1717 N N . PHE A 1 221 ? -4.633 -13.586 -2.233 1 98.67 221 PHE A N 1
ATOM 1718 C CA . PHE A 1 221 ? -4.83 -12.142 -2.254 1 98.67 221 PHE A CA 1
ATOM 1719 C C . PHE A 1 221 ? -4.952 -11.632 -3.685 1 98.67 221 PHE A C 1
ATOM 1721 O O . PHE A 1 221 ? -5.702 -10.691 -3.953 1 98.67 221 PHE A O 1
ATOM 1728 N N . SER A 1 222 ? -4.221 -12.259 -4.611 1 98.85 222 SER A N 1
ATOM 1729 C CA . SER A 1 222 ? -4.307 -11.842 -6.007 1 98.85 222 SER A CA 1
ATOM 1730 C C . SER A 1 222 ? -5.682 -12.148 -6.591 1 98.85 222 SER A C 1
ATOM 1732 O O . SER A 1 222 ? -6.21 -11.372 -7.389 1 98.85 222 SER A O 1
ATOM 1734 N N . VAL A 1 223 ? -6.253 -13.279 -6.206 1 98.79 223 VAL A N 1
ATOM 1735 C CA . VAL A 1 223 ? -7.595 -13.622 -6.664 1 98.79 223 VAL A CA 1
ATOM 1736 C C . VAL A 1 223 ? -8.597 -12.593 -6.145 1 98.79 223 VAL A C 1
ATOM 1738 O O . VAL A 1 223 ? -9.471 -12.139 -6.888 1 98.79 223 VAL A O 1
ATOM 1741 N N . CYS A 1 224 ? -8.429 -12.221 -4.928 1 98.45 224 CYS A N 1
ATOM 1742 C CA . CYS A 1 224 ? -9.308 -11.207 -4.357 1 98.45 224 CYS A CA 1
ATOM 1743 C C . CYS A 1 224 ? -9.088 -9.855 -5.023 1 98.45 224 CYS A C 1
ATOM 1745 O O . CYS A 1 224 ? -10.047 -9.149 -5.339 1 98.45 224 CYS A O 1
ATOM 1747 N N . ARG A 1 225 ? -7.85 -9.486 -5.246 1 98.39 225 ARG A N 1
ATOM 1748 C CA . ARG A 1 225 ? -7.502 -8.235 -5.912 1 98.39 225 ARG A CA 1
ATOM 1749 C C . ARG A 1 225 ? -8.094 -8.179 -7.316 1 98.39 225 ARG A C 1
ATOM 1751 O O . ARG A 1 225 ? -8.567 -7.128 -7.755 1 98.39 225 ARG A O 1
ATOM 1758 N N . PHE A 1 226 ? -8.064 -9.299 -8.007 1 98.63 226 PHE A N 1
ATOM 1759 C CA . PHE A 1 226 ? -8.683 -9.401 -9.324 1 98.63 226 PHE A CA 1
ATOM 1760 C C . PHE A 1 226 ? -10.167 -9.06 -9.253 1 98.63 226 PHE A C 1
ATOM 1762 O O . PHE A 1 226 ? -10.67 -8.283 -10.066 1 98.63 226 PHE A O 1
ATOM 1769 N N . ARG A 1 227 ? -10.843 -9.589 -8.245 1 98.01 227 ARG A N 1
ATOM 1770 C CA . ARG A 1 227 ? -12.266 -9.35 -8.027 1 98.01 227 ARG A CA 1
ATOM 1771 C C . ARG A 1 227 ? -12.535 -7.881 -7.72 1 98.01 227 ARG A C 1
ATOM 1773 O O . ARG A 1 227 ? -13.535 -7.32 -8.172 1 98.01 227 ARG A O 1
ATOM 1780 N N . GLU A 1 228 ? -11.659 -7.276 -7.053 1 96.18 228 GLU A N 1
ATOM 1781 C CA . GLU A 1 228 ? -11.772 -5.857 -6.73 1 96.18 228 GLU A CA 1
ATOM 1782 C C . GLU A 1 228 ? -11.712 -4.997 -7.989 1 96.18 228 GLU A C 1
ATOM 1784 O O . GLU A 1 228 ? -12.368 -3.957 -8.069 1 96.18 228 GLU A O 1
ATOM 1789 N N . LEU A 1 229 ? -10.959 -5.434 -8.947 1 97.48 229 LEU A N 1
ATOM 1790 C CA . LEU A 1 229 ? -10.648 -4.609 -10.11 1 97.48 229 LEU A CA 1
ATOM 1791 C C . LEU A 1 229 ? -11.617 -4.894 -11.252 1 97.48 229 LEU A C 1
ATOM 1793 O O . LEU A 1 229 ? -11.909 -4.008 -12.059 1 97.48 229 LEU A O 1
ATOM 1797 N N . THR A 1 230 ? -12.157 -6.108 -11.28 1 97.64 230 THR A N 1
ATOM 1798 C CA . THR A 1 230 ? -12.89 -6.507 -12.476 1 97.64 230 THR A CA 1
ATOM 1799 C C . THR A 1 230 ? -14.354 -6.783 -12.147 1 97.64 230 THR A C 1
ATOM 1801 O O . THR A 1 230 ? -15.193 -6.87 -13.046 1 97.64 230 THR A O 1
ATOM 1804 N N . GLY A 1 231 ? -14.612 -7.009 -10.875 1 96.38 231 GLY A N 1
ATOM 1805 C CA . GLY A 1 231 ? -15.968 -7.347 -10.472 1 96.38 231 GLY A CA 1
ATOM 1806 C C . GLY A 1 231 ? -16.272 -8.829 -10.584 1 96.38 231 GLY A C 1
ATOM 1807 O O . GLY A 1 231 ? -17.35 -9.278 -10.191 1 96.38 231 GLY A O 1
ATOM 1808 N N . SER A 1 232 ? -15.316 -9.552 -11.088 1 96.83 232 SER A N 1
ATOM 1809 C CA . SER A 1 232 ? -15.479 -10.992 -11.263 1 96.83 232 SER A CA 1
ATOM 1810 C C . SER A 1 232 ? -14.223 -11.746 -10.841 1 96.83 232 SER A C 1
ATOM 1812 O O . SER A 1 232 ? -13.218 -11.134 -10.475 1 96.83 232 SER A O 1
ATOM 1814 N N . TYR A 1 233 ? -14.347 -13.062 -10.836 1 98.18 233 TYR A N 1
ATOM 1815 C CA . TYR A 1 233 ? -13.187 -13.89 -10.525 1 98.18 233 TYR A CA 1
ATOM 1816 C C . TYR A 1 233 ? -12.527 -14.404 -11.799 1 98.18 233 TYR A C 1
ATOM 1818 O O . TYR A 1 233 ? -13.171 -14.493 -12.847 1 98.18 233 TYR A O 1
ATOM 1826 N N . PRO A 1 234 ? -11.272 -14.679 -11.725 1 98.57 234 PRO A N 1
ATOM 1827 C CA . PRO A 1 234 ? -10.573 -15.076 -12.949 1 98.57 234 PRO A CA 1
ATOM 1828 C C . PRO A 1 234 ? -11.056 -16.416 -13.497 1 98.57 234 PRO A C 1
ATOM 1830 O O . PRO A 1 234 ? -11.349 -17.333 -12.725 1 98.57 234 PRO A O 1
ATOM 1833 N N . GLN A 1 235 ? -11.065 -16.462 -14.797 1 98.32 235 GLN A N 1
ATOM 1834 C CA . GLN A 1 235 ? -11.348 -17.721 -15.48 1 98.32 235 GLN A CA 1
ATOM 1835 C C . GLN A 1 235 ? -10.12 -18.627 -15.492 1 98.32 235 GLN A C 1
ATOM 1837 O O . GLN A 1 235 ? -10.238 -19.842 -15.319 1 98.32 235 GLN A O 1
ATOM 1842 N N . ASN A 1 236 ? -8.996 -18.018 -15.755 1 98.68 236 ASN A N 1
ATOM 1843 C CA . ASN A 1 236 ? -7.704 -18.697 -15.74 1 98.68 236 ASN A CA 1
ATOM 1844 C C . ASN A 1 236 ? -6.704 -17.977 -14.84 1 98.68 236 ASN A C 1
ATOM 1846 O O . ASN A 1 236 ? -6.729 -16.75 -14.734 1 98.68 236 ASN A O 1
ATOM 1850 N N . ILE A 1 237 ? -5.84 -18.79 -14.253 1 98.83 237 ILE A N 1
ATOM 1851 C CA . ILE A 1 237 ? -4.755 -18.239 -13.448 1 98.83 237 ILE A CA 1
ATOM 1852 C C . ILE A 1 237 ? -3.416 -18.767 -13.956 1 98.83 237 ILE A C 1
ATOM 1854 O O . ILE A 1 237 ? -3.242 -19.976 -14.126 1 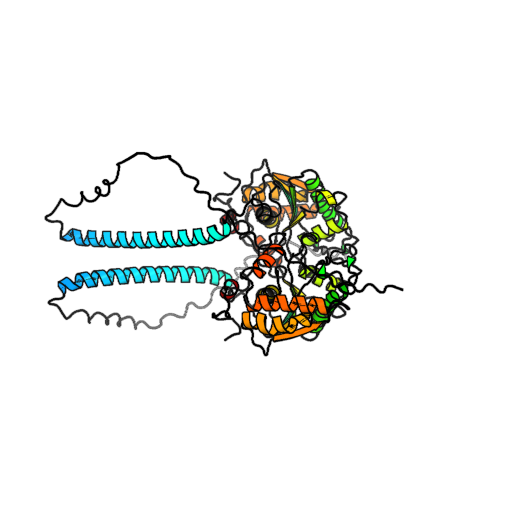98.83 237 ILE A O 1
ATOM 1858 N N . THR A 1 238 ? -2.546 -17.89 -14.243 1 98.93 238 THR A N 1
ATOM 1859 C CA . THR A 1 238 ? -1.168 -18.235 -14.576 1 98.93 238 THR A CA 1
ATOM 1860 C C . THR A 1 238 ? -0.206 -17.695 -13.523 1 98.93 238 THR A C 1
ATOM 1862 O O . THR A 1 238 ? -0.187 -16.493 -13.249 1 98.93 238 THR A O 1
ATOM 1865 N N . ILE A 1 239 ? 0.572 -18.584 -12.937 1 98.9 239 ILE A N 1
ATOM 1866 C CA . ILE A 1 239 ? 1.55 -18.205 -11.923 1 98.9 239 ILE A CA 1
ATOM 1867 C C . ILE A 1 239 ? 2.94 -18.124 -12.551 1 98.9 239 ILE A C 1
ATOM 1869 O O . ILE A 1 239 ? 3.346 -19.021 -13.294 1 98.9 239 ILE A O 1
ATOM 1873 N N . ILE A 1 240 ? 3.605 -17.033 -12.26 1 98.89 240 ILE A N 1
ATOM 1874 C CA . ILE A 1 240 ? 5.003 -16.886 -12.653 1 98.89 240 ILE A CA 1
ATOM 1875 C C . ILE A 1 240 ? 5.893 -16.911 -11.413 1 98.89 240 ILE A C 1
ATOM 1877 O O . ILE A 1 240 ? 5.736 -16.083 -10.512 1 98.89 240 ILE A O 1
ATOM 1881 N N . SER A 1 241 ? 6.761 -17.807 -11.295 1 98.41 241 SER A N 1
ATOM 1882 C CA . SER A 1 241 ? 7.725 -17.942 -10.208 1 98.41 241 SER A CA 1
ATOM 1883 C C . SER A 1 241 ? 8.83 -18.93 -10.568 1 98.41 241 SER A C 1
ATOM 1885 O O . SER A 1 241 ? 9.039 -19.234 -11.744 1 98.41 241 SER A O 1
ATOM 1887 N N . TYR A 1 242 ? 9.594 -19.324 -9.589 1 97.8 242 TYR A N 1
ATOM 1888 C CA . TYR A 1 242 ? 10.679 -20.269 -9.829 1 97.8 242 TYR A CA 1
ATOM 1889 C C . TYR A 1 242 ? 10.134 -21.635 -10.229 1 97.8 242 TYR A C 1
ATOM 1891 O O . TYR A 1 242 ? 9.122 -22.089 -9.689 1 97.8 242 TYR A O 1
ATOM 1899 N N . ASP A 1 243 ? 10.911 -22.3 -11.015 1 97.22 243 ASP A N 1
ATOM 1900 C CA . ASP A 1 243 ? 10.535 -23.625 -11.499 1 97.22 243 ASP A CA 1
ATOM 1901 C C . ASP A 1 243 ? 10.344 -24.6 -10.339 1 97.22 243 ASP A C 1
ATOM 1903 O O . ASP A 1 243 ? 9.424 -25.42 -10.356 1 97.22 243 ASP A O 1
ATOM 1907 N N . PHE A 1 244 ? 11.117 -24.531 -9.37 1 96.48 244 PHE A N 1
ATOM 1908 C CA . PHE A 1 244 ? 11.121 -25.528 -8.306 1 96.48 244 PHE A CA 1
ATOM 1909 C C . PHE A 1 244 ? 9.899 -25.368 -7.41 1 96.48 244 PHE A C 1
ATOM 1911 O O . PHE A 1 244 ? 9.624 -26.225 -6.567 1 96.48 244 PHE A O 1
ATOM 1918 N N . LYS A 1 245 ? 9.143 -24.307 -7.607 1 97.64 245 LYS A N 1
ATOM 1919 C CA . LYS A 1 245 ? 7.952 -24.083 -6.794 1 97.64 245 LYS A CA 1
ATOM 1920 C C . LYS A 1 245 ? 6.701 -24.606 -7.495 1 97.64 245 LYS A C 1
ATOM 1922 O O . LYS A 1 245 ? 5.603 -24.556 -6.936 1 97.64 245 LYS A O 1
ATOM 1927 N N . ARG A 1 246 ? 6.785 -25.128 -8.67 1 98.01 246 ARG A N 1
ATOM 1928 C CA . ARG A 1 246 ? 5.664 -25.513 -9.522 1 98.01 246 ARG A CA 1
ATOM 1929 C C . ARG A 1 246 ? 4.722 -26.464 -8.792 1 98.01 246 ARG A C 1
ATOM 1931 O O . ARG A 1 246 ? 3.511 -26.236 -8.751 1 98.01 246 ARG A O 1
ATOM 1938 N N . GLU A 1 247 ? 5.231 -27.449 -8.189 1 97.56 247 GLU A N 1
ATOM 1939 C CA . GLU A 1 247 ? 4.409 -28.485 -7.57 1 97.56 247 GLU A CA 1
ATOM 1940 C C . GLU A 1 247 ? 3.666 -27.945 -6.352 1 97.56 247 GLU A C 1
ATOM 1942 O O . GLU A 1 247 ? 2.516 -28.315 -6.105 1 97.56 247 GLU A O 1
ATOM 1947 N N . ARG A 1 248 ? 4.315 -27.122 -5.616 1 98.28 248 ARG A N 1
ATOM 1948 C CA . ARG A 1 248 ? 3.665 -26.56 -4.436 1 98.28 248 ARG A CA 1
ATOM 1949 C C . ARG A 1 248 ? 2.452 -25.722 -4.826 1 98.28 248 ARG A C 1
ATOM 1951 O O . ARG A 1 248 ? 1.389 -25.837 -4.213 1 98.28 248 ARG A O 1
ATOM 1958 N N . PHE A 1 249 ? 2.563 -24.917 -5.872 1 98.65 249 PHE A N 1
ATOM 1959 C CA . PHE A 1 249 ? 1.448 -24.094 -6.326 1 98.65 249 PHE A CA 1
ATOM 1960 C C . PHE A 1 249 ? 0.345 -24.96 -6.924 1 98.65 249 PHE A C 1
ATOM 1962 O O . PHE A 1 249 ? -0.834 -24.77 -6.619 1 98.65 249 PHE A O 1
ATOM 1969 N N . ALA A 1 250 ? 0.725 -25.92 -7.739 1 98.16 250 ALA A N 1
ATOM 1970 C CA . ALA A 1 250 ? -0.237 -26.7 -8.513 1 98.16 250 ALA A CA 1
ATOM 1971 C C . ALA A 1 250 ? -0.91 -27.758 -7.644 1 98.16 250 ALA A C 1
ATOM 1973 O O . ALA A 1 250 ? -2.087 -28.074 -7.839 1 98.16 250 ALA A O 1
ATOM 1974 N N . GLN A 1 251 ? -0.184 -28.253 -6.623 1 97.6 251 GLN A N 1
ATOM 1975 C CA . GLN A 1 251 ? -0.696 -29.435 -5.937 1 97.6 251 GLN A CA 1
ATOM 1976 C C . GLN A 1 251 ? -1.078 -29.112 -4.496 1 97.6 251 GLN A C 1
ATOM 1978 O O . GLN A 1 251 ? -1.723 -29.918 -3.823 1 97.6 251 GLN A O 1
ATOM 1983 N N . LEU A 1 252 ? -0.688 -27.951 -4.021 1 97.82 252 LEU A N 1
ATOM 1984 C CA . LEU A 1 252 ? -1.055 -27.597 -2.654 1 97.82 252 LEU A CA 1
ATOM 1985 C C . LEU A 1 252 ? -1.88 -26.315 -2.627 1 97.82 252 LEU A C 1
ATOM 1987 O O . LEU A 1 252 ? -3.031 -26.322 -2.184 1 97.82 252 LEU A O 1
ATOM 1991 N N . HIS A 1 253 ? -1.393 -25.2 -3.167 1 98.45 253 HIS A N 1
ATOM 1992 C CA . HIS A 1 253 ? -2.083 -23.917 -3.088 1 98.45 253 HIS A CA 1
ATOM 1993 C C . HIS A 1 253 ? -3.361 -23.926 -3.92 1 98.45 253 HIS A C 1
ATOM 1995 O O . HIS A 1 253 ? -4.413 -23.481 -3.455 1 98.45 253 HIS A O 1
ATOM 2001 N N . ARG A 1 254 ? -3.307 -24.426 -5.178 1 98.46 254 ARG A N 1
ATOM 2002 C CA . ARG A 1 254 ? -4.471 -24.448 -6.058 1 98.46 254 ARG A CA 1
ATOM 2003 C C . ARG A 1 254 ? -5.612 -25.247 -5.437 1 98.46 254 ARG A C 1
ATOM 2005 O O . ARG A 1 254 ? -6.746 -24.769 -5.369 1 98.46 254 ARG A O 1
ATOM 2012 N N . PRO A 1 255 ? -5.338 -26.447 -4.955 1 96.92 255 PRO A N 1
ATOM 2013 C CA . PRO A 1 255 ? -6.438 -27.184 -4.328 1 96.92 255 PRO A CA 1
ATOM 2014 C C . PRO A 1 255 ? -6.949 -26.512 -3.055 1 96.92 255 PRO A C 1
ATOM 2016 O O . PRO A 1 255 ? -8.132 -26.625 -2.725 1 96.92 255 PRO A O 1
ATOM 2019 N N . ALA A 1 256 ? -6.094 -25.844 -2.366 1 97.18 256 ALA A N 1
ATOM 2020 C CA . ALA A 1 256 ? -6.498 -25.195 -1.121 1 97.18 256 ALA A CA 1
ATOM 2021 C C . ALA A 1 256 ? -7.567 -24.137 -1.376 1 97.18 256 ALA A C 1
ATOM 2023 O O . ALA A 1 256 ? -8.416 -23.885 -0.517 1 97.18 256 ALA A O 1
ATOM 2024 N N . ILE A 1 257 ? -7.51 -23.541 -2.58 1 97.74 257 ILE A N 1
ATOM 2025 C CA . ILE A 1 257 ? -8.54 -22.547 -2.864 1 97.74 257 ILE A CA 1
ATOM 2026 C C . ILE A 1 257 ? -9.595 -23.148 -3.79 1 97.74 257 ILE A C 1
ATOM 2028 O O . ILE A 1 257 ? -10.433 -22.427 -4.337 1 97.74 257 ILE A O 1
ATOM 2032 N N . GLY A 1 258 ? -9.464 -24.421 -4.104 1 96.95 258 GLY A N 1
ATOM 2033 C CA . GLY A 1 258 ? -10.468 -25.149 -4.863 1 96.95 258 GLY A CA 1
ATOM 2034 C C . GLY A 1 258 ? -10.522 -24.743 -6.324 1 96.95 258 GLY A C 1
ATOM 2035 O O . GLY A 1 258 ? -11.558 -24.892 -6.977 1 96.95 258 GLY A O 1
ATOM 2036 N N . PHE A 1 259 ? -9.483 -24.192 -6.836 1 98.09 259 PHE A N 1
ATOM 2037 C CA . PHE A 1 259 ? -9.489 -23.719 -8.215 1 98.09 259 PHE A CA 1
ATOM 2038 C C . PHE A 1 259 ? -9.303 -24.879 -9.186 1 98.09 259 PHE A C 1
ATOM 2040 O O . PHE A 1 259 ? -8.488 -25.772 -8.945 1 98.09 259 PHE A O 1
ATOM 2047 N N . PRO A 1 260 ? -9.979 -24.897 -10.324 1 97.38 260 PRO A N 1
ATOM 2048 C CA . PRO A 1 260 ? -9.908 -26.03 -11.25 1 97.38 260 PRO A CA 1
ATOM 2049 C C . PRO A 1 260 ? -8.524 -26.197 -11.873 1 97.38 260 PRO A C 1
ATOM 2051 O O . PRO A 1 260 ? -7.902 -25.211 -12.278 1 97.38 260 PRO A O 1
ATOM 2054 N N . GLU A 1 261 ? -8.113 -27.405 -12.028 1 97.32 261 GLU A N 1
ATOM 2055 C CA . GLU A 1 261 ? -6.785 -27.73 -12.541 1 97.32 261 GLU A CA 1
ATOM 2056 C C . GLU A 1 261 ? -6.64 -27.311 -14.001 1 97.32 261 GLU A C 1
ATOM 2058 O O . GLU A 1 261 ? -5.587 -26.817 -14.409 1 97.32 261 GLU A O 1
ATOM 2063 N N . GLY A 1 262 ? -7.673 -27.447 -14.756 1 97.55 262 GLY A N 1
ATOM 2064 C CA . GLY A 1 262 ? -7.625 -27.164 -16.182 1 97.55 262 GLY A CA 1
ATOM 2065 C C . GLY A 1 262 ? -7.489 -25.686 -16.493 1 97.55 262 GLY A C 1
ATOM 2066 O O . GLY A 1 262 ? -7.149 -25.312 -17.617 1 97.55 262 GLY A O 1
ATOM 2067 N N . SER A 1 263 ? -7.715 -24.862 -15.52 1 98.29 263 SER A N 1
ATOM 2068 C CA . SER A 1 263 ? -7.683 -23.417 -15.726 1 98.29 263 SER A CA 1
ATOM 2069 C C . SER A 1 263 ? -6.538 -22.774 -14.952 1 98.29 263 SER A C 1
ATOM 2071 O O . SER A 1 263 ? -6.52 -21.557 -14.757 1 98.29 263 SER A O 1
ATOM 2073 N N . PHE A 1 264 ? -5.638 -23.724 -14.461 1 98.64 264 PHE A N 1
ATOM 2074 C CA . PHE A 1 264 ? -4.503 -23.276 -13.663 1 98.64 264 PHE A CA 1
ATOM 2075 C C . PHE A 1 264 ? -3.189 -23.574 -14.376 1 98.64 264 PHE A C 1
ATOM 2077 O O . PHE A 1 264 ? -2.887 -24.732 -14.672 1 98.64 264 PHE A O 1
ATOM 2084 N N . PHE A 1 265 ? -2.41 -22.536 -14.627 1 98.78 265 PHE A N 1
ATOM 2085 C CA . PHE A 1 265 ? -1.167 -22.666 -15.379 1 98.78 265 PHE A CA 1
ATOM 2086 C C . PHE A 1 265 ? 0.011 -22.128 -14.576 1 98.78 265 PHE A C 1
ATOM 2088 O O . PHE A 1 265 ? -0.167 -21.293 -13.686 1 98.78 265 PHE A O 1
ATOM 2095 N N . TYR A 1 266 ? 1.193 -22.695 -14.857 1 98.73 266 TYR A N 1
ATOM 2096 C CA . TYR A 1 266 ? 2.417 -22.299 -14.17 1 98.73 266 TYR A CA 1
ATOM 2097 C C . TYR A 1 266 ? 3.569 -22.142 -15.155 1 98.73 266 TYR A C 1
ATOM 2099 O O . TYR A 1 266 ? 3.821 -23.03 -15.972 1 98.73 266 TYR A O 1
ATOM 2107 N N . VAL A 1 267 ? 4.186 -20.989 -15.143 1 98.62 267 VAL A N 1
ATOM 2108 C CA . VAL A 1 267 ? 5.388 -20.735 -15.931 1 98.62 267 VAL A CA 1
ATOM 2109 C C . VAL A 1 267 ? 6.58 -20.522 -15 1 98.62 267 VAL A C 1
ATOM 2111 O O . VAL A 1 267 ? 6.641 -19.525 -14.278 1 98.62 267 VAL A O 1
ATOM 2114 N N . GLY A 1 268 ? 7.484 -21.419 -15.017 1 97.87 268 GLY A N 1
ATOM 2115 C CA . GLY A 1 268 ? 8.635 -21.389 -14.13 1 97.87 268 GLY A CA 1
ATOM 2116 C C . GLY A 1 268 ? 9.873 -20.8 -14.779 1 97.87 268 GLY A C 1
ATOM 2117 O O . GLY A 1 268 ? 10.095 -20.976 -15.979 1 97.87 268 GLY A O 1
ATOM 2118 N N . THR A 1 269 ? 10.653 -20.041 -13.974 1 96.94 269 THR A N 1
ATOM 2119 C CA . THR A 1 269 ? 11.968 -19.563 -14.387 1 96.94 269 THR A CA 1
ATOM 2120 C C . THR A 1 269 ? 13.07 -20.249 -13.584 1 96.94 269 THR A C 1
ATOM 2122 O O . THR A 1 269 ? 12.835 -20.708 -12.465 1 96.94 269 THR A O 1
ATOM 2125 N N . PRO A 1 270 ? 14.215 -20.327 -14.149 1 94.97 270 PRO A N 1
ATOM 2126 C CA . PRO A 1 270 ? 15.304 -21.021 -13.458 1 94.97 270 PRO A CA 1
ATOM 2127 C C . PRO A 1 270 ? 15.824 -20.247 -12.249 1 94.97 270 PRO A C 1
ATOM 2129 O O . PRO A 1 270 ? 15.642 -19.03 -12.166 1 94.97 270 PRO A O 1
ATOM 2132 N N . THR A 1 271 ? 16.412 -21.02 -11.372 1 94.31 271 THR A N 1
ATOM 2133 C CA . THR A 1 271 ? 17.094 -20.421 -10.23 1 94.31 271 THR A CA 1
ATOM 2134 C C . THR A 1 271 ? 18.447 -19.852 -10.647 1 94.31 271 THR A C 1
ATOM 2136 O O . THR A 1 271 ? 18.91 -20.092 -11.764 1 94.31 271 THR A O 1
ATOM 2139 N N . ALA A 1 272 ? 19.008 -19.059 -9.762 1 92.17 272 ALA A N 1
ATOM 2140 C CA . ALA A 1 272 ? 20.348 -18.542 -10.027 1 92.17 272 ALA A CA 1
ATOM 2141 C C . ALA A 1 272 ? 21.361 -19.677 -10.148 1 92.17 272 ALA A C 1
ATOM 2143 O O . ALA A 1 272 ? 21.235 -20.704 -9.476 1 92.17 272 ALA A O 1
ATOM 2144 N N . PRO A 1 273 ? 22.34 -19.421 -11 1 89.52 273 PRO A N 1
ATOM 2145 C CA . PRO A 1 273 ? 23.369 -20.456 -11.126 1 89.52 273 PRO A CA 1
ATOM 2146 C C . PRO A 1 273 ? 24.035 -20.791 -9.793 1 89.52 273 PRO A C 1
ATOM 2148 O O . PRO A 1 273 ? 24.348 -19.889 -9.011 1 89.52 273 PRO A O 1
ATOM 2151 N N . GLY A 1 274 ? 24.132 -22.023 -9.403 1 87.87 274 GLY A N 1
ATOM 2152 C CA . GLY A 1 274 ? 24.83 -22.463 -8.206 1 87.87 274 GLY A CA 1
ATOM 2153 C C . GLY A 1 274 ? 23.931 -22.541 -6.986 1 87.87 274 GLY A C 1
ATOM 2154 O O . GLY A 1 274 ? 24.384 -22.899 -5.897 1 87.87 274 GLY A O 1
ATOM 2155 N N . SER A 1 275 ? 22.637 -22.215 -7.158 1 90.97 275 SER A N 1
ATOM 2156 C CA . SER A 1 275 ? 21.759 -22.176 -5.993 1 90.97 275 SER A CA 1
ATOM 2157 C C . SER A 1 275 ? 20.704 -23.276 -6.059 1 90.97 275 SER A C 1
ATOM 2159 O O . SER A 1 275 ? 19.809 -23.336 -5.213 1 90.97 275 SER A O 1
ATOM 2161 N N . GLN A 1 276 ? 20.818 -24.108 -6.983 1 91.73 276 GLN A N 1
ATOM 2162 C CA . GLN A 1 276 ? 19.774 -25.089 -7.259 1 91.73 276 GLN A CA 1
ATOM 2163 C C . GLN A 1 276 ? 19.589 -26.043 -6.083 1 91.73 276 GLN A C 1
ATOM 2165 O O . GLN A 1 276 ? 18.461 -26.307 -5.662 1 91.73 276 GLN A O 1
ATOM 2170 N N . GLU A 1 277 ? 20.681 -26.52 -5.566 1 92.35 277 GLU A N 1
ATOM 2171 C CA . GLU A 1 277 ? 20.601 -27.492 -4.479 1 92.35 277 GLU A CA 1
ATOM 2172 C C . GLU A 1 277 ? 19.963 -26.879 -3.236 1 92.35 277 GLU A C 1
ATOM 2174 O O . GLU A 1 277 ? 19.072 -27.477 -2.63 1 92.35 277 GLU A O 1
ATOM 2179 N N . ALA A 1 278 ? 20.455 -25.774 -2.882 1 92.09 278 ALA A N 1
ATOM 2180 C CA . ALA A 1 278 ? 19.905 -25.09 -1.714 1 92.09 278 ALA A CA 1
ATOM 2181 C C . ALA A 1 278 ? 18.431 -24.754 -1.92 1 92.09 278 ALA A C 1
ATOM 2183 O O . ALA A 1 278 ? 17.627 -24.865 -0.991 1 92.09 278 ALA A O 1
ATOM 2184 N N . ALA A 1 279 ? 18.092 -24.356 -3.115 1 93.17 279 ALA A N 1
ATOM 2185 C CA . ALA A 1 279 ? 16.711 -24.016 -3.451 1 93.17 279 ALA A CA 1
ATOM 2186 C C . ALA A 1 279 ? 15.801 -25.235 -3.329 1 93.17 279 ALA A C 1
ATOM 2188 O O . ALA A 1 279 ? 14.693 -25.139 -2.796 1 93.17 279 ALA A O 1
ATOM 2189 N N . GLU A 1 280 ? 16.268 -26.319 -3.797 1 94.46 280 GLU A N 1
ATOM 2190 C CA . GLU A 1 280 ? 15.488 -27.551 -3.742 1 94.46 280 GLU A CA 1
ATOM 2191 C C . GLU A 1 280 ? 15.271 -28.004 -2.301 1 94.46 280 GLU A C 1
ATOM 2193 O O . GLU A 1 280 ? 14.187 -28.474 -1.949 1 94.46 280 GLU A O 1
ATOM 2198 N N . LYS A 1 281 ? 16.285 -27.881 -1.524 1 94.38 281 LYS A N 1
ATOM 2199 C CA . LYS A 1 281 ? 16.162 -28.233 -0.113 1 94.38 281 LYS A CA 1
ATOM 2200 C C . LYS A 1 281 ? 15.168 -27.318 0.597 1 94.38 281 LYS A C 1
ATOM 2202 O O . LYS A 1 281 ? 14.34 -27.783 1.383 1 94.38 281 LYS A O 1
ATOM 2207 N N . GLY A 1 282 ? 15.314 -26.05 0.329 1 94.11 282 GLY A N 1
ATOM 2208 C CA . GLY A 1 282 ? 14.363 -25.103 0.888 1 94.11 282 GLY A CA 1
ATOM 2209 C C . GLY A 1 282 ? 12.933 -25.368 0.456 1 94.11 282 GLY A C 1
ATOM 2210 O O . GLY A 1 282 ? 12.006 -25.261 1.261 1 94.11 282 GLY A O 1
ATOM 2211 N N . GLU A 1 283 ? 12.817 -25.726 -0.761 1 96.09 283 GLU A N 1
ATOM 2212 C CA . GLU A 1 283 ? 11.491 -26.017 -1.297 1 96.09 283 GLU A CA 1
ATOM 2213 C C . GLU A 1 283 ? 10.898 -27.269 -0.656 1 96.09 283 GLU A C 1
ATOM 2215 O O . GLU A 1 283 ? 9.703 -27.313 -0.356 1 96.09 283 GLU A O 1
ATOM 2220 N N . ALA A 1 284 ? 11.686 -28.25 -0.483 1 96.75 284 ALA A N 1
ATOM 2221 C CA . ALA A 1 284 ? 11.21 -29.471 0.161 1 96.75 284 ALA A CA 1
ATOM 2222 C C . ALA A 1 284 ? 10.666 -29.178 1.556 1 96.75 284 ALA A C 1
ATOM 2224 O O . ALA A 1 284 ? 9.628 -29.716 1.95 1 96.75 284 ALA A O 1
ATOM 2225 N N . LEU A 1 285 ? 11.349 -28.347 2.231 1 95.38 285 LEU A N 1
ATOM 2226 C CA . LEU A 1 285 ? 10.918 -27.967 3.572 1 95.38 285 LEU A CA 1
ATOM 2227 C C . LEU A 1 285 ? 9.613 -27.181 3.522 1 95.38 285 LEU A C 1
ATOM 2229 O O . LEU A 1 285 ? 8.69 -27.451 4.295 1 95.38 285 LEU A O 1
ATOM 2233 N N . ALA A 1 286 ? 9.525 -26.241 2.656 1 95.15 286 ALA A N 1
ATOM 2234 C CA . ALA A 1 286 ? 8.323 -25.425 2.516 1 95.15 286 ALA A CA 1
ATOM 2235 C C . ALA A 1 286 ? 7.124 -26.278 2.111 1 95.15 286 ALA A C 1
ATOM 2237 O O . ALA A 1 286 ? 6.025 -26.109 2.645 1 95.15 286 ALA A O 1
ATOM 2238 N N . ARG A 1 287 ? 7.373 -27.17 1.213 1 96.82 287 ARG A N 1
ATOM 2239 C CA . ARG A 1 287 ? 6.304 -28.052 0.755 1 96.82 287 ARG A CA 1
ATOM 2240 C C . ARG A 1 287 ? 5.775 -28.912 1.898 1 96.82 287 ARG A C 1
ATOM 2242 O O . ARG A 1 287 ? 4.563 -29.076 2.05 1 96.82 287 ARG A O 1
ATOM 2249 N N . ALA A 1 288 ? 6.641 -29.4 2.664 1 96.21 288 ALA A N 1
ATOM 2250 C CA . ALA A 1 288 ? 6.244 -30.223 3.804 1 96.21 288 ALA A CA 1
ATOM 2251 C C . ALA A 1 288 ? 5.411 -29.418 4.798 1 96.21 288 ALA A C 1
ATOM 2253 O O . ALA A 1 288 ? 4.425 -29.921 5.342 1 96.21 288 ALA A O 1
ATOM 2254 N N . GLN A 1 289 ? 5.794 -28.255 5.01 1 96.01 289 GLN A N 1
ATOM 2255 C CA . GLN A 1 289 ? 5.08 -27.388 5.941 1 96.01 289 GLN A CA 1
ATOM 2256 C C . GLN A 1 289 ? 3.672 -27.082 5.438 1 96.01 289 GLN A C 1
ATOM 2258 O O . GLN A 1 289 ? 2.706 -27.152 6.2 1 96.01 289 GLN A O 1
ATOM 2263 N N . PHE A 1 290 ? 3.504 -26.84 4.153 1 96.66 290 PHE A N 1
ATOM 2264 C CA . PHE A 1 290 ? 2.2 -26.501 3.597 1 96.66 290 PHE A CA 1
ATOM 2265 C C . PHE A 1 290 ? 1.336 -27.748 3.444 1 96.66 290 PHE A C 1
ATOM 2267 O O . PHE A 1 290 ? 0.108 -27.656 3.387 1 96.66 290 PHE A O 1
ATOM 2274 N N . GLN A 1 291 ? 2.007 -28.864 3.308 1 95.62 291 GLN A N 1
ATOM 2275 C CA . GLN A 1 291 ? 1.236 -30.103 3.301 1 95.62 291 GLN A CA 1
ATOM 2276 C C . GLN A 1 291 ? 0.511 -30.307 4.627 1 95.62 291 GLN A C 1
ATOM 2278 O O . GLN A 1 291 ? -0.639 -30.751 4.65 1 95.62 291 GLN A O 1
ATOM 2283 N N . GLU A 1 292 ? 1.131 -29.918 5.691 1 94.05 292 GLU A N 1
ATOM 2284 C CA . GLU A 1 292 ? 0.572 -30.061 7.033 1 94.05 292 GLU A CA 1
ATOM 2285 C C . GLU A 1 292 ? -0.369 -28.907 7.364 1 94.05 292 GLU A C 1
ATOM 2287 O O . GLU A 1 292 ? -1.325 -29.077 8.124 1 94.05 292 GLU A O 1
ATOM 2292 N N . ASP A 1 293 ? -0.102 -27.804 6.834 1 95.68 293 ASP A N 1
ATOM 2293 C CA . ASP A 1 293 ? -0.839 -26.575 7.109 1 95.68 293 ASP A CA 1
ATOM 2294 C C . ASP A 1 293 ? -1.124 -25.806 5.821 1 95.68 293 ASP A C 1
ATOM 2296 O O . ASP A 1 293 ? -0.554 -24.737 5.591 1 95.68 293 ASP A O 1
ATOM 2300 N N . PRO A 1 294 ? -2.088 -26.299 5.084 1 96.41 294 PRO A N 1
ATOM 2301 C CA . PRO A 1 294 ? -2.315 -25.773 3.736 1 96.41 294 PRO A CA 1
ATOM 2302 C C . PRO A 1 294 ? -2.659 -24.285 3.733 1 96.41 294 PRO A C 1
ATOM 2304 O O . PRO A 1 294 ? -2.466 -23.605 2.722 1 96.41 294 PRO A O 1
ATOM 2307 N N . TYR A 1 295 ? -3.074 -23.789 4.843 1 97.27 295 TYR A N 1
ATOM 2308 C CA . TYR A 1 295 ? -3.536 -22.406 4.878 1 97.27 295 TYR A CA 1
ATOM 2309 C C . TYR A 1 295 ? -2.589 -21.535 5.695 1 97.27 295 TYR A C 1
ATOM 2311 O O . TYR A 1 295 ? -2.863 -20.355 5.925 1 97.27 295 TYR A O 1
ATOM 2319 N N . GLY A 1 296 ? -1.484 -22.12 6.173 1 94.88 296 GLY A N 1
ATOM 2320 C CA . GLY A 1 296 ? -0.439 -21.386 6.869 1 94.88 296 GLY A CA 1
ATOM 2321 C C . GLY A 1 296 ? -0.906 -20.786 8.182 1 94.88 296 GLY A C 1
ATOM 2322 O O . GLY A 1 296 ? -0.464 -19.702 8.567 1 94.88 296 GLY A O 1
ATOM 2323 N N . CYS A 1 297 ? -1.733 -21.407 8.892 1 93.41 297 CYS A N 1
ATOM 2324 C CA . CYS A 1 297 ? -2.398 -20.853 10.066 1 93.41 297 CYS A CA 1
ATOM 2325 C C . CYS A 1 297 ? -1.65 -21.223 11.342 1 93.41 297 CYS A C 1
ATOM 2327 O O . CYS A 1 297 ? -1.871 -20.619 12.393 1 93.41 297 CYS A O 1
ATOM 2329 N N . PHE A 1 298 ? -0.741 -22.171 11.19 1 87.81 298 PHE A N 1
ATOM 2330 C CA . PHE A 1 298 ? -0.182 -22.704 12.427 1 87.81 298 PHE A CA 1
ATOM 2331 C C . PHE A 1 298 ? 1.341 -22.71 12.373 1 87.81 298 PHE A C 1
ATOM 2333 O O . PHE A 1 298 ? 1.93 -22.646 11.292 1 87.81 298 PHE A O 1
ATOM 2340 N N . SER A 1 299 ? 1.898 -22.706 13.539 1 84.24 299 SER A N 1
ATOM 2341 C CA . SER A 1 299 ? 3.284 -23.04 13.851 1 84.24 299 SER A CA 1
ATOM 2342 C C . SER A 1 299 ? 4.254 -22.165 13.064 1 84.24 299 SER A C 1
ATOM 2344 O O . SER A 1 299 ? 4.249 -20.941 13.205 1 84.24 299 SER A O 1
ATOM 2346 N N . THR A 1 300 ? 5.02 -22.891 12.188 1 91.25 300 THR A N 1
ATOM 2347 C CA . THR A 1 300 ? 6.166 -22.258 11.545 1 91.25 300 THR A CA 1
ATOM 2348 C C . THR A 1 300 ? 5.709 -21.278 10.469 1 91.25 300 THR A C 1
ATOM 2350 O O . THR A 1 300 ? 6.254 -20.178 10.352 1 91.25 300 THR A O 1
ATOM 2353 N N . LEU A 1 301 ? 4.698 -21.638 9.766 1 94.24 301 LEU A N 1
ATOM 2354 C CA . LEU A 1 301 ? 4.228 -20.795 8.673 1 94.24 301 LEU A CA 1
ATOM 2355 C C . LEU A 1 301 ? 3.561 -19.532 9.208 1 94.24 301 LEU A C 1
ATOM 2357 O O . LEU A 1 301 ? 3.736 -18.447 8.649 1 94.24 301 LEU A O 1
ATOM 2361 N N . HIS A 1 302 ? 2.865 -19.659 10.26 1 92.86 302 HIS A N 1
ATOM 2362 C CA . HIS A 1 302 ? 2.221 -18.51 10.886 1 92.86 302 HIS A CA 1
ATOM 2363 C C . HIS A 1 302 ? 3.254 -17.534 11.439 1 92.86 302 HIS A C 1
ATOM 2365 O O . HIS A 1 302 ? 3.127 -16.321 11.259 1 92.86 302 HIS A O 1
ATOM 2371 N N . ARG A 1 303 ? 4.253 -18.036 12.099 1 92.12 303 ARG A N 1
ATOM 2372 C CA . ARG A 1 303 ? 5.318 -17.202 12.645 1 92.12 303 ARG A CA 1
ATOM 2373 C C . ARG A 1 303 ? 6.066 -16.471 11.535 1 92.12 303 ARG A C 1
ATOM 2375 O O . ARG A 1 303 ? 6.41 -15.296 11.68 1 92.12 303 ARG A O 1
ATOM 2382 N N . LYS A 1 304 ? 6.233 -17.169 10.479 1 92.41 304 LYS A N 1
ATOM 2383 C CA . LYS A 1 304 ? 6.892 -16.556 9.329 1 92.41 304 LYS A CA 1
ATOM 2384 C C . LYS A 1 304 ? 6.091 -15.367 8.805 1 92.41 304 LYS A C 1
ATOM 2386 O O . LYS A 1 304 ? 6.663 -14.333 8.454 1 92.41 304 LYS A O 1
ATOM 2391 N N . ARG A 1 305 ? 4.796 -15.487 8.773 1 93.43 305 ARG A N 1
ATOM 2392 C CA . ARG A 1 305 ? 3.936 -14.4 8.317 1 93.43 305 ARG A CA 1
ATOM 2393 C C . ARG A 1 305 ? 4.058 -13.185 9.231 1 93.43 305 ARG A C 1
ATOM 2395 O O . ARG A 1 305 ? 4.136 -12.05 8.756 1 93.43 305 ARG A O 1
ATOM 2402 N N . LEU A 1 306 ? 4.162 -13.423 10.475 1 90.22 306 LEU A N 1
ATOM 2403 C CA . LEU A 1 306 ? 4.246 -12.338 11.446 1 90.22 306 LEU A CA 1
ATOM 2404 C C . LEU A 1 306 ? 5.562 -11.58 11.302 1 90.22 306 LEU A C 1
ATOM 2406 O O . LEU A 1 306 ? 5.592 -10.353 11.417 1 90.22 306 LEU A O 1
ATOM 2410 N N . THR A 1 307 ? 6.572 -12.298 10.966 1 91.37 307 THR A N 1
ATOM 2411 C CA . THR A 1 307 ? 7.884 -11.673 10.847 1 91.37 307 THR A CA 1
ATOM 2412 C C . THR A 1 307 ? 8.012 -10.933 9.519 1 91.37 307 THR A C 1
ATOM 2414 O O . THR A 1 307 ? 8.874 -10.065 9.366 1 91.37 307 THR A O 1
ATOM 2417 N N . ARG A 1 308 ? 7.161 -11.323 8.599 1 94 308 ARG A N 1
ATOM 2418 C CA . ARG A 1 308 ? 7.21 -10.719 7.271 1 94 308 ARG A CA 1
ATOM 2419 C C . ARG A 1 308 ? 6.218 -9.567 7.156 1 94 308 ARG A C 1
ATOM 2421 O O . ARG A 1 308 ? 5.73 -9.267 6.065 1 94 308 ARG A O 1
ATOM 2428 N N . ASP A 1 309 ? 5.885 -8.98 8.225 1 93.47 309 ASP A N 1
ATOM 2429 C CA . ASP A 1 309 ? 5.08 -7.767 8.316 1 93.47 309 ASP A CA 1
ATOM 2430 C C . ASP A 1 309 ? 5.677 -6.784 9.321 1 93.47 309 ASP A C 1
ATOM 2432 O O . ASP A 1 309 ? 4.994 -6.342 10.246 1 93.47 309 ASP A O 1
ATOM 2436 N N . PRO A 1 310 ? 6.918 -6.407 9.083 1 93.87 310 PRO A N 1
ATOM 2437 C CA . PRO A 1 310 ? 7.616 -5.576 10.067 1 93.87 310 PRO A CA 1
ATOM 2438 C C . PRO A 1 310 ? 6.964 -4.208 10.252 1 93.87 310 PRO A C 1
ATOM 2440 O O . PRO A 1 310 ? 7.228 -3.523 11.244 1 93.87 310 PRO A O 1
ATOM 2443 N N . PHE A 1 311 ? 6.097 -3.792 9.378 1 94.4 311 PHE A N 1
ATOM 2444 C CA . PHE A 1 311 ? 5.509 -2.46 9.451 1 94.4 311 PHE A CA 1
ATOM 2445 C C . PHE A 1 311 ? 4.052 -2.534 9.889 1 94.4 311 PHE A C 1
ATOM 2447 O O . PHE A 1 311 ? 3.33 -1.536 9.836 1 94.4 311 PHE A O 1
ATOM 2454 N N . HIS A 1 312 ? 3.564 -3.681 10.156 1 93.05 312 HIS A N 1
ATOM 2455 C CA . HIS A 1 312 ? 2.235 -3.881 10.722 1 93.05 312 HIS A CA 1
ATOM 2456 C C . HIS A 1 312 ? 1.154 -3.334 9.796 1 93.05 312 HIS A C 1
ATOM 2458 O O . HIS A 1 312 ? 0.294 -2.562 10.226 1 93.05 312 HIS A O 1
ATOM 2464 N N . ARG A 1 313 ? 1.224 -3.77 8.608 1 92.88 313 ARG A N 1
ATOM 2465 C CA . ARG A 1 313 ? 0.188 -3.421 7.642 1 92.88 313 ARG A CA 1
ATOM 2466 C C . ARG A 1 313 ? -1.057 -4.28 7.839 1 92.88 313 ARG A C 1
ATOM 2468 O O . ARG A 1 313 ? -0.971 -5.51 7.862 1 92.88 313 ARG A O 1
ATOM 2475 N N . PHE A 1 314 ? -2.142 -3.643 7.99 1 91.53 314 PHE A N 1
ATOM 2476 C CA . PHE A 1 314 ? -3.387 -4.4 8.031 1 91.53 314 PHE A CA 1
ATOM 2477 C C . PHE A 1 314 ? -3.788 -4.859 6.635 1 91.53 314 PHE A C 1
ATOM 2479 O O . PHE A 1 314 ? -3.738 -4.079 5.681 1 91.53 314 PHE A O 1
ATOM 2486 N N . VAL A 1 315 ? -4.097 -6.079 6.558 1 92.55 315 VAL A N 1
ATOM 2487 C CA . VAL A 1 315 ? -4.517 -6.683 5.298 1 92.55 315 VAL A CA 1
ATOM 2488 C C . VAL A 1 315 ? -5.969 -6.309 5.004 1 92.55 315 VAL A C 1
ATOM 2490 O O . VAL A 1 315 ? -6.86 -6.575 5.813 1 92.55 315 VAL A O 1
ATOM 2493 N N . PRO A 1 316 ? -6.237 -5.719 3.867 1 93.47 316 PRO A N 1
ATOM 2494 C CA . PRO A 1 316 ? -7.591 -5.24 3.576 1 93.47 316 PRO A CA 1
ATOM 2495 C C . PRO A 1 316 ? -8.54 -6.365 3.17 1 93.47 316 PRO A C 1
ATOM 2497 O O . PRO A 1 316 ? -9.756 -6.163 3.116 1 93.47 316 PRO A O 1
ATOM 2500 N N . TYR A 1 317 ? -8.078 -7.435 2.912 1 94.32 317 TYR A N 1
ATOM 2501 C CA . TYR A 1 317 ? -8.899 -8.569 2.503 1 94.32 317 TYR A CA 1
ATOM 2502 C C . TYR A 1 317 ? -9.592 -9.201 3.704 1 94.32 317 TYR A C 1
ATOM 2504 O O . TYR A 1 317 ? -9.07 -9.165 4.82 1 94.32 317 TYR A O 1
ATOM 2512 N N . PRO A 1 318 ? -10.817 -9.713 3.482 1 95.3 318 PRO A N 1
ATOM 2513 C CA . PRO A 1 318 ? -11.515 -10.022 2.231 1 95.3 318 PRO A CA 1
ATOM 2514 C C . PRO A 1 318 ? -12.518 -8.942 1.833 1 95.3 318 PRO A C 1
A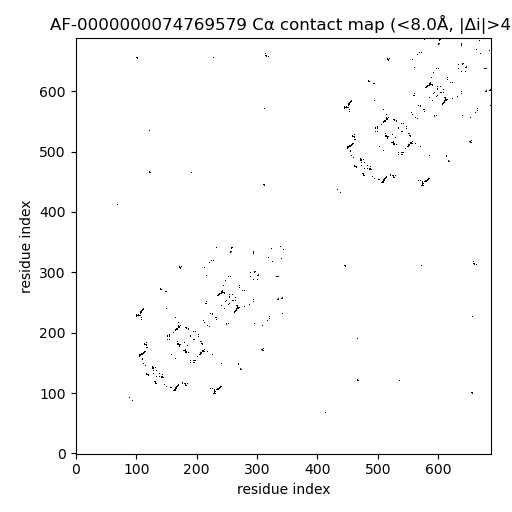TOM 2516 O O . PRO A 1 318 ? -13.481 -9.223 1.114 1 95.3 318 PRO A O 1
ATOM 2519 N N . ASP A 1 319 ? -12.426 -7.736 2.212 1 91.39 319 ASP A N 1
ATOM 2520 C CA . ASP A 1 319 ? -13.443 -6.711 1.994 1 91.39 319 ASP A CA 1
ATOM 2521 C C . ASP A 1 319 ? -13.722 -6.523 0.505 1 91.39 319 ASP A C 1
ATOM 2523 O O . ASP A 1 319 ? -14.86 -6.26 0.11 1 91.39 319 ASP A O 1
ATOM 2527 N N . GLY A 1 320 ? -12.789 -6.734 -0.342 1 92.21 320 GLY A N 1
ATOM 2528 C CA . GLY A 1 320 ? -12.952 -6.562 -1.777 1 92.21 320 GLY A CA 1
ATOM 2529 C C . GLY A 1 320 ? -13.456 -7.812 -2.474 1 92.21 320 GLY A C 1
ATOM 2530 O O . GLY A 1 320 ? -13.705 -7.798 -3.681 1 92.21 320 GLY A O 1
ATOM 2531 N N . CYS A 1 321 ? -13.578 -8.868 -1.75 1 96.31 321 CYS A N 1
ATOM 2532 C CA . CYS A 1 321 ? -14.059 -10.145 -2.264 1 96.31 321 CYS A CA 1
ATOM 2533 C C . CYS A 1 321 ? -14.895 -10.874 -1.219 1 96.31 321 CYS A C 1
ATOM 2535 O O . CYS A 1 321 ? -14.538 -11.97 -0.786 1 96.31 321 CYS A O 1
ATOM 2537 N N . PRO A 1 322 ? -16.06 -10.394 -0.93 1 94.92 322 PRO A N 1
ATOM 2538 C CA . PRO A 1 322 ? -16.862 -10.914 0.181 1 94.92 322 PRO A CA 1
ATOM 2539 C C . PRO A 1 322 ? -17.262 -12.375 -0.014 1 94.92 322 PRO A C 1
ATOM 2541 O O . PRO A 1 322 ? -17.448 -13.103 0.965 1 94.92 322 PRO A O 1
ATOM 2544 N N . GLU A 1 323 ? -17.353 -12.856 -1.263 1 96.74 323 GLU A N 1
ATOM 2545 C CA . GLU A 1 323 ? -17.719 -14.241 -1.542 1 96.74 323 GLU A CA 1
ATOM 2546 C C . GLU A 1 323 ? -16.667 -15.209 -1.008 1 96.74 323 GLU A C 1
ATOM 2548 O O . GLU A 1 323 ? -16.941 -16.399 -0.837 1 96.74 323 GLU A O 1
ATOM 2553 N N . LEU A 1 324 ? -15.484 -14.691 -0.706 1 97.5 324 LEU A N 1
ATOM 2554 C CA . LEU A 1 324 ? -14.389 -15.541 -0.252 1 97.5 324 LEU A CA 1
ATOM 2555 C C . LEU A 1 324 ? -14.175 -15.396 1.251 1 97.5 324 LEU A C 1
ATOM 2557 O O . LEU A 1 324 ? -13.193 -15.907 1.794 1 97.5 324 LEU A O 1
ATOM 2561 N N . LYS A 1 325 ? -14.989 -14.73 1.921 1 96.87 325 LYS A N 1
ATOM 2562 C CA . LYS A 1 325 ? -14.835 -14.455 3.347 1 96.87 325 LYS A CA 1
ATOM 2563 C C . LYS A 1 325 ? -14.618 -15.744 4.134 1 96.87 325 LYS A C 1
ATOM 2565 O O . LYS A 1 325 ? -13.753 -15.805 5.01 1 96.87 325 LYS A O 1
ATOM 2570 N N . GLY A 1 326 ? -15.373 -16.772 3.849 1 96.56 326 GLY A N 1
ATOM 2571 C CA . GLY A 1 326 ? -15.22 -18.049 4.526 1 96.56 326 GLY A CA 1
ATOM 2572 C C . GLY A 1 326 ? -13.852 -18.673 4.322 1 96.56 326 GLY A C 1
ATOM 2573 O O . GLY A 1 326 ? -13.29 -19.267 5.245 1 96.56 326 GLY A O 1
ATOM 2574 N N . LEU A 1 327 ? -13.346 -18.56 3.175 1 97.58 327 LEU A N 1
ATOM 2575 C CA . LEU A 1 327 ? -12.036 -19.119 2.858 1 97.58 327 LEU A CA 1
ATOM 2576 C C . LEU A 1 327 ? -10.935 -18.387 3.618 1 97.58 327 LEU A C 1
ATOM 2578 O O . LEU A 1 327 ? -10.005 -19.015 4.13 1 97.58 327 LEU A O 1
ATOM 2582 N N . PHE A 1 328 ? -11.024 -17.08 3.752 1 96.69 328 PHE A N 1
ATOM 2583 C CA . PHE A 1 328 ? -10.024 -16.261 4.426 1 96.69 328 PHE A CA 1
ATOM 2584 C C . PHE A 1 328 ? -9.978 -16.579 5.916 1 96.69 328 PHE A C 1
ATOM 2586 O O . PHE A 1 328 ? -8.95 -16.382 6.566 1 96.69 328 PHE A O 1
ATOM 2593 N N . SER A 1 329 ? -11.07 -17.098 6.412 1 94.25 329 SER A N 1
ATOM 2594 C CA . SER A 1 329 ? -11.128 -17.387 7.841 1 94.25 329 SER A CA 1
ATOM 2595 C C . SER A 1 329 ? -10.941 -18.876 8.112 1 94.25 329 SER A C 1
ATOM 2597 O O . SER A 1 329 ? -10.985 -19.313 9.264 1 94.25 329 SER A O 1
ATOM 2599 N N . TYR A 1 330 ? -10.699 -19.618 7.086 1 96.28 330 TYR A N 1
ATOM 2600 C CA . TYR A 1 330 ? -10.622 -21.068 7.223 1 96.28 330 TYR A CA 1
ATOM 2601 C C . TYR A 1 330 ? -9.202 -21.509 7.559 1 96.28 330 TYR A C 1
ATOM 2603 O O . TYR A 1 330 ? -8.237 -21.028 6.959 1 96.28 330 TYR A O 1
ATOM 2611 N N . CYS A 1 331 ? -9.163 -22.31 8.588 1 94.18 331 CYS A N 1
ATOM 2612 C CA . CYS A 1 331 ? -7.914 -22.962 8.965 1 94.18 331 CYS A CA 1
ATOM 2613 C C . CYS A 1 331 ? -8.131 -24.447 9.226 1 94.18 331 CYS A C 1
ATOM 2615 O O . CYS A 1 331 ? -9.022 -24.824 9.989 1 94.18 331 CYS A O 1
ATOM 2617 N N . GLY A 1 332 ? -7.535 -25.317 8.466 1 90.39 332 GLY A N 1
ATOM 2618 C CA . GLY A 1 332 ? -7.653 -26.756 8.64 1 90.39 332 GLY A CA 1
ATOM 2619 C C . GLY A 1 332 ? -6.76 -27.546 7.701 1 90.39 332 GLY A C 1
ATOM 2620 O O . GLY A 1 332 ? -6.199 -26.989 6.755 1 90.39 332 GLY A O 1
ATOM 2621 N N . PRO A 1 333 ? -6.663 -28.777 8.007 1 89.93 333 PRO A N 1
ATOM 2622 C CA . PRO A 1 333 ? -5.783 -29.624 7.2 1 89.93 333 PRO A CA 1
ATOM 2623 C C . PRO A 1 333 ? -6.433 -30.077 5.895 1 89.93 333 PRO A C 1
ATOM 2625 O O . PRO A 1 333 ? -5.749 -30.583 5.002 1 89.93 333 PRO A O 1
ATOM 2628 N N . VAL A 1 334 ? -7.818 -29.857 5.815 1 92.5 334 VAL A N 1
ATOM 2629 C CA . VAL A 1 334 ? -8.524 -30.288 4.613 1 92.5 334 VAL A CA 1
ATOM 2630 C C . VAL A 1 334 ? -8.978 -29.069 3.814 1 92.5 334 VAL A C 1
ATOM 2632 O O . VAL A 1 334 ? -9.113 -27.973 4.364 1 92.5 334 VAL A O 1
ATOM 2635 N N . PRO A 1 335 ? -9.212 -29.294 2.616 1 92.77 335 PRO A N 1
ATOM 2636 C CA . PRO A 1 335 ? -9.662 -28.168 1.794 1 92.77 335 PRO A CA 1
ATOM 2637 C C . PRO A 1 335 ? -10.963 -27.551 2.302 1 92.77 335 PRO A C 1
ATOM 2639 O O . PRO A 1 335 ? -11.799 -28.25 2.88 1 92.77 335 PRO A O 1
ATOM 2642 N N . PHE A 1 336 ? -11.04 -26.276 2.071 1 96.53 336 PHE A N 1
ATOM 2643 C CA . PHE A 1 336 ? -12.211 -25.506 2.475 1 96.53 336 PHE A CA 1
ATOM 2644 C C . PHE A 1 336 ? -13.489 -26.143 1.942 1 96.53 336 PHE A C 1
ATOM 2646 O O . PHE A 1 336 ? -13.639 -26.327 0.732 1 96.53 336 PHE A O 1
ATOM 2653 N N . PRO A 1 337 ? -14.442 -26.436 2.811 1 93.59 337 PRO A N 1
ATOM 2654 C CA . PRO A 1 337 ? -15.643 -27.162 2.394 1 93.59 337 PRO A CA 1
ATOM 2655 C C . PRO A 1 337 ? -16.739 -26.238 1.869 1 93.59 337 PRO A C 1
ATOM 2657 O O . PRO A 1 337 ? -17.745 -26.709 1.332 1 93.59 337 PRO A O 1
ATOM 2660 N N . GLY A 1 338 ? -16.571 -24.96 2.062 1 93.63 338 GLY A N 1
ATOM 2661 C CA . GLY A 1 338 ? -17.611 -24.028 1.659 1 93.63 338 GLY A CA 1
ATOM 2662 C C . GLY A 1 338 ? -17.655 -23.795 0.16 1 93.63 338 GLY A C 1
ATOM 2663 O O . GLY A 1 338 ? -16.82 -24.319 -0.579 1 93.63 338 GLY A O 1
ATOM 2664 N N . SER A 1 339 ? -18.63 -23.039 -0.268 1 93.88 339 SER A N 1
ATOM 2665 C CA . SER A 1 339 ? -18.811 -22.733 -1.683 1 93.88 339 SER A CA 1
ATOM 2666 C C . SER A 1 339 ? -17.865 -21.625 -2.133 1 93.88 339 SER A C 1
ATOM 2668 O O . SER A 1 339 ? -17.648 -20.652 -1.407 1 93.88 339 SER A O 1
ATOM 2670 N N . LEU A 1 340 ? -17.284 -21.86 -3.263 1 96.23 340 LEU A N 1
ATOM 2671 C CA . LEU A 1 340 ? -16.412 -20.871 -3.888 1 96.23 340 LEU A CA 1
ATOM 2672 C C . LEU A 1 340 ? -16.948 -20.461 -5.255 1 96.23 340 LEU A C 1
ATOM 2674 O O . LEU A 1 340 ? -17.653 -21.234 -5.908 1 96.23 340 LEU A O 1
ATOM 2678 N N . PRO A 1 341 ? -16.671 -19.315 -5.686 1 95.17 341 PRO A N 1
ATOM 2679 C CA . PRO A 1 341 ? -17.265 -18.761 -6.905 1 95.17 341 PRO A CA 1
ATOM 2680 C C . PRO A 1 341 ? -16.962 -19.602 -8.143 1 95.17 341 PRO A C 1
ATOM 2682 O O . PRO A 1 341 ? -17.711 -19.557 -9.123 1 95.17 341 PRO A O 1
ATOM 2685 N N . TRP A 1 342 ? -15.944 -20.373 -8.147 1 94.3 342 TRP A N 1
ATOM 2686 C CA . TRP A 1 342 ? -15.563 -21.132 -9.333 1 94.3 342 TRP A CA 1
ATOM 2687 C C . TRP A 1 342 ? -15.883 -22.613 -9.158 1 94.3 342 TRP A C 1
ATOM 2689 O O . TRP A 1 342 ? -15.564 -23.43 -10.025 1 94.3 342 TRP A O 1
ATOM 2699 N N . THR A 1 343 ? -16.391 -23.064 -8.073 1 80.41 343 THR A N 1
ATOM 2700 C CA . THR A 1 343 ? -16.763 -24.462 -7.887 1 80.41 343 THR A CA 1
ATOM 2701 C C . THR A 1 343 ? -18.201 -24.704 -8.337 1 80.41 343 THR A C 1
ATOM 2703 O O . THR A 1 343 ? -18.667 -25.845 -8.359 1 80.41 343 THR A O 1
ATOM 2706 N N . LYS A 1 344 ? -19.048 -23.719 -8.827 1 59.08 344 LYS A N 1
ATOM 2707 C CA . LYS A 1 344 ? -20.419 -23.987 -9.252 1 59.08 344 LYS A CA 1
ATOM 2708 C C . LYS A 1 344 ? -20.451 -24.602 -10.648 1 59.08 344 LYS A C 1
ATOM 2710 O O . LYS A 1 344 ? -19.613 -24.282 -11.493 1 59.08 344 LYS A O 1
ATOM 2715 N N . MET B 1 1 ? 59.625 -44.153 6.468 1 18.28 1 MET B N 1
ATOM 2716 C CA . MET B 1 1 ? 59.03 -43.446 7.598 1 18.28 1 MET B CA 1
ATOM 2717 C C . MET B 1 1 ? 57.55 -43.787 7.736 1 18.28 1 MET B C 1
ATOM 2719 O O . MET B 1 1 ? 56.911 -44.197 6.766 1 18.28 1 MET B O 1
ATOM 2723 N N . SER B 1 2 ? 56.909 -43.466 9.064 1 19.5 2 SER B N 1
ATOM 2724 C CA . SER B 1 2 ? 55.988 -43.733 10.165 1 19.5 2 SER B CA 1
ATOM 2725 C C . SER B 1 2 ? 54.595 -43.192 9.863 1 19.5 2 SER B C 1
ATOM 2727 O O . SER B 1 2 ? 54.362 -41.983 9.938 1 19.5 2 SER B O 1
ATOM 2729 N N . VAL B 1 3 ? 53.831 -43.638 8.978 1 25.21 3 VAL B N 1
ATOM 2730 C CA . VAL B 1 3 ? 52.601 -43.234 8.303 1 25.21 3 VAL B CA 1
ATOM 2731 C C . VAL B 1 3 ? 51.405 -43.478 9.219 1 25.21 3 VAL B C 1
ATOM 2733 O O . VAL B 1 3 ? 50.952 -44.616 9.371 1 25.21 3 VAL B O 1
ATOM 2736 N N . ASN B 1 4 ? 51.374 -42.818 10.525 1 19 4 ASN B N 1
ATOM 2737 C CA . ASN B 1 4 ? 50.688 -43.086 11.785 1 19 4 ASN B CA 1
ATOM 2738 C C . ASN B 1 4 ? 49.187 -42.838 11.67 1 19 4 ASN B C 1
ATOM 2740 O O . ASN B 1 4 ? 48.754 -41.697 11.497 1 19 4 ASN B O 1
ATOM 2744 N N . ARG B 1 5 ? 48.238 -43.643 11.151 1 22.08 5 ARG B N 1
ATOM 2745 C CA . ARG B 1 5 ? 46.853 -43.681 10.694 1 22.08 5 ARG B CA 1
ATOM 2746 C C . ARG B 1 5 ? 45.886 -43.658 11.874 1 22.08 5 ARG B C 1
ATOM 2748 O O . ARG B 1 5 ? 44.708 -43.988 11.724 1 22.08 5 ARG B O 1
ATOM 2755 N N . ASP B 1 6 ? 46.249 -43.046 13.094 1 19.84 6 ASP B N 1
ATOM 2756 C CA . ASP B 1 6 ? 45.664 -43.546 14.334 1 19.84 6 ASP B CA 1
ATOM 2757 C C . ASP B 1 6 ? 44.154 -43.319 14.36 1 19.84 6 ASP B C 1
ATOM 2759 O O . ASP B 1 6 ? 43.662 -42.324 13.823 1 19.84 6 ASP B O 1
ATOM 2763 N N . PRO B 1 7 ? 43.218 -44.339 14.731 1 22.3 7 PRO B N 1
ATOM 2764 C CA . PRO B 1 7 ? 41.825 -44.767 14.876 1 22.3 7 PRO B CA 1
ATOM 2765 C C . PRO B 1 7 ? 41.058 -43.94 15.905 1 22.3 7 PRO B C 1
ATOM 2767 O O . PRO B 1 7 ? 41.547 -43.723 17.017 1 22.3 7 PRO B O 1
ATOM 2770 N N . LEU B 1 8 ? 40.471 -42.786 15.557 1 19.36 8 LEU B N 1
ATOM 2771 C CA . LEU B 1 8 ? 39.854 -41.766 16.398 1 19.36 8 LEU B CA 1
ATOM 2772 C C . LEU B 1 8 ? 38.747 -42.367 17.257 1 19.36 8 LEU B C 1
ATOM 2774 O O . LEU B 1 8 ? 37.752 -42.871 16.731 1 19.36 8 LEU B O 1
ATOM 2778 N N . GLU B 1 9 ? 39.046 -42.99 18.429 1 17.71 9 GLU B N 1
ATOM 2779 C CA . GLU B 1 9 ? 38.394 -43.686 19.533 1 17.71 9 GLU B CA 1
ATOM 2780 C C . GLU B 1 9 ? 37.311 -42.82 20.17 1 17.71 9 GLU B C 1
ATOM 2782 O O . GLU B 1 9 ? 37.613 -41.899 20.932 1 17.71 9 GLU B O 1
ATOM 2787 N N . LEU B 1 10 ? 36.383 -42.172 19.402 1 18.28 10 LEU B N 1
ATOM 2788 C CA . LEU B 1 10 ? 35.493 -41.27 20.125 1 18.28 10 LEU B CA 1
ATOM 2789 C C . LEU B 1 10 ? 34.77 -42.006 21.249 1 18.28 10 LEU B C 1
ATOM 2791 O O . LEU B 1 10 ? 34.038 -42.966 20.998 1 18.28 10 LEU B O 1
ATOM 2795 N N . SER B 1 11 ? 35.293 -41.941 22.452 1 16.12 11 SER B N 1
ATOM 2796 C CA . SER B 1 11 ? 35.144 -42.488 23.797 1 16.12 11 SER B CA 1
ATOM 2797 C C . SER B 1 11 ? 33.713 -42.334 24.3 1 16.12 11 SER B C 1
ATOM 2799 O O . SER B 1 11 ? 32.955 -41.507 23.789 1 16.12 11 SER B O 1
ATOM 2801 N N . SER B 1 12 ? 33.384 -42.9 25.494 1 16.27 12 SER B N 1
ATOM 2802 C CA . SER B 1 12 ? 32.664 -43.704 26.477 1 16.27 12 SER B CA 1
ATOM 2803 C C . SER B 1 12 ? 31.814 -42.829 27.391 1 16.27 12 SER B C 1
ATOM 2805 O O . SER B 1 12 ? 31.439 -43.248 28.488 1 16.27 12 SER B O 1
ATOM 2807 N N . CYS B 1 13 ? 31.563 -41.463 27.052 1 17.26 13 CYS B N 1
ATOM 2808 C CA . CYS B 1 13 ? 31.199 -40.814 28.307 1 17.26 13 CYS B CA 1
ATOM 2809 C C . CYS B 1 13 ? 30.071 -41.565 29.003 1 17.26 13 CYS B C 1
ATOM 2811 O O . CYS B 1 13 ? 29 -41.759 28.425 1 17.26 13 CYS B O 1
ATOM 2813 N N . THR B 1 14 ? 30.308 -42.226 30.161 1 16.03 14 THR B N 1
ATOM 2814 C CA . THR B 1 14 ? 29.922 -43.133 31.236 1 16.03 14 THR B CA 1
ATOM 2815 C C . THR B 1 14 ? 28.624 -42.671 31.893 1 16.03 14 THR B C 1
ATOM 2817 O O . THR B 1 14 ? 28.241 -41.505 31.771 1 16.03 14 THR B O 1
ATOM 2820 N N . ASN B 1 15 ? 28.176 -43.32 33.063 1 16.07 15 ASN B N 1
ATOM 2821 C CA . ASN B 1 15 ? 27.172 -44.073 33.808 1 16.07 15 ASN B CA 1
ATOM 2822 C C . ASN B 1 15 ? 26.439 -43.188 34.812 1 16.07 15 ASN B C 1
ATOM 2824 O O . ASN B 1 15 ? 25.379 -43.562 35.317 1 16.07 15 ASN B O 1
ATOM 2828 N N . TYR B 1 16 ? 27.099 -42.038 35.447 1 16.25 16 TYR B N 1
ATOM 2829 C CA . TYR B 1 16 ? 27.051 -42.08 36.904 1 16.25 16 TYR B CA 1
ATOM 2830 C C . TYR B 1 16 ? 25.615 -41.985 37.406 1 16.25 16 TYR B C 1
ATOM 2832 O O . TYR B 1 16 ? 24.813 -41.216 36.871 1 16.25 16 TYR B O 1
ATOM 2840 N N . ILE B 1 17 ? 25.13 -42.883 38.419 1 16.75 17 ILE B N 1
ATOM 2841 C CA . ILE B 1 17 ? 24.096 -43.593 39.162 1 16.75 17 ILE B CA 1
ATOM 2842 C C . ILE B 1 17 ? 23.357 -42.62 40.078 1 16.75 17 ILE B C 1
ATOM 2844 O O . ILE B 1 17 ? 22.125 -42.581 40.088 1 16.75 17 ILE B O 1
ATOM 2848 N N . MET B 1 18 ? 24.053 -41.99 41.233 1 15.8 18 MET B N 1
ATOM 2849 C CA . MET B 1 18 ? 23.802 -42.45 42.596 1 15.8 18 MET B CA 1
ATOM 2850 C C . MET B 1 18 ? 22.507 -41.858 43.141 1 15.8 18 MET B C 1
ATOM 2852 O O . MET B 1 18 ? 21.63 -42.59 43.602 1 15.8 18 MET B O 1
ATOM 2856 N N . GLY B 1 19 ? 22.598 -41.05 44.435 1 16.34 19 GLY B N 1
ATOM 2857 C CA . GLY B 1 19 ? 22.247 -41.103 45.845 1 16.34 19 GLY B CA 1
ATOM 2858 C C . GLY B 1 19 ? 20.902 -40.469 46.149 1 16.34 19 GLY B C 1
ATOM 2859 O O . GLY B 1 19 ? 20.382 -39.69 45.347 1 16.34 19 GLY B O 1
ATOM 2860 N N . GLY B 1 20 ? 20.148 -40.797 47.467 1 16.86 20 GLY B N 1
ATOM 2861 C CA . GLY B 1 20 ? 18.982 -41.036 48.301 1 16.86 20 GLY B CA 1
ATOM 2862 C C . GLY B 1 20 ? 18.361 -39.76 48.839 1 16.86 20 GLY B C 1
ATOM 2863 O O . GLY B 1 20 ? 17.256 -39.783 49.385 1 16.86 20 GLY B O 1
ATOM 2864 N N . VAL B 1 21 ? 19.059 -38.602 48.948 1 16.52 21 VAL B N 1
ATOM 2865 C CA . VAL B 1 21 ? 18.943 -37.883 50.213 1 16.52 21 VAL B CA 1
ATOM 2866 C C . VAL B 1 21 ? 17.491 -37.471 50.442 1 16.52 21 VAL B C 1
ATOM 2868 O O . VAL B 1 21 ? 16.811 -37.029 49.513 1 16.52 21 VAL B O 1
ATOM 2871 N N . THR B 1 22 ? 16.86 -37.731 51.798 1 17.25 22 THR B N 1
ATOM 2872 C CA . THR B 1 22 ? 15.746 -37.841 52.733 1 17.25 22 THR B CA 1
ATOM 2873 C C . THR B 1 22 ? 15.124 -36.473 52.996 1 17.25 22 THR B C 1
ATOM 2875 O O . THR B 1 22 ? 14.129 -36.366 53.716 1 17.25 22 THR B O 1
ATOM 2878 N N . LEU B 1 23 ? 15.611 -35.402 52.486 1 16.7 23 LEU B N 1
ATOM 2879 C CA . LEU B 1 23 ? 15.452 -34.238 53.352 1 16.7 23 LEU B CA 1
ATOM 2880 C C . LEU B 1 23 ? 14.014 -34.117 53.842 1 16.7 23 LEU B C 1
ATOM 2882 O O . LEU B 1 23 ? 13.076 -34.145 53.042 1 16.7 23 LEU B O 1
ATOM 2886 N N . GLY B 1 24 ? 13.702 -34.065 55.249 1 16.15 24 GLY B N 1
ATOM 2887 C CA . GLY B 1 24 ? 12.894 -34.158 56.454 1 16.15 24 GLY B CA 1
ATOM 2888 C C . GLY B 1 24 ? 11.695 -33.229 56.442 1 16.15 24 GLY B C 1
ATOM 2889 O O . GLY B 1 24 ? 10.561 -33.668 56.64 1 16.15 24 GLY B O 1
ATOM 2890 N N . LEU B 1 25 ? 11.817 -32.033 57.281 1 15.93 25 LEU B N 1
ATOM 2891 C CA . LEU B 1 25 ? 11.15 -31.725 58.541 1 15.93 25 LEU B CA 1
ATOM 2892 C C . LEU B 1 25 ? 9.752 -31.168 58.294 1 15.93 25 LEU B C 1
ATOM 2894 O O . LEU B 1 25 ? 9.423 -30.78 57.171 1 15.93 25 LEU B O 1
ATOM 2898 N N . GLY B 1 26 ? 9.232 -29.997 59.182 1 15.59 26 GLY B N 1
ATOM 2899 C CA . GLY B 1 26 ? 8.294 -29.82 60.279 1 15.59 26 GLY B CA 1
ATOM 2900 C C . GLY B 1 26 ? 6.983 -29.191 59.848 1 15.59 26 GLY B C 1
ATOM 2901 O O . GLY B 1 26 ? 5.941 -29.433 60.462 1 15.59 26 GLY B O 1
ATOM 2902 N N . LEU B 1 27 ? 6.985 -27.997 59.11 1 16.77 27 LEU B N 1
ATOM 2903 C CA . LEU B 1 27 ? 6.115 -26.98 59.691 1 16.77 27 LEU B CA 1
ATOM 2904 C C . LEU B 1 27 ? 4.651 -27.397 59.592 1 16.77 27 LEU B C 1
ATOM 2906 O O . LEU B 1 27 ? 4.143 -27.64 58.496 1 16.77 27 LEU B O 1
ATOM 2910 N N . GLN B 1 28 ? 3.952 -27.792 60.677 1 16.23 28 GLN B N 1
ATOM 2911 C CA . GLN B 1 28 ? 2.81 -28.46 61.291 1 16.23 28 GLN B CA 1
ATOM 2912 C C . GLN B 1 28 ? 1.498 -27.797 60.88 1 16.23 28 GLN B C 1
ATOM 2914 O O . GLN B 1 28 ? 0.567 -28.472 60.437 1 16.23 28 GLN B O 1
ATOM 2919 N N . LEU B 1 29 ? 0.993 -26.711 61.693 1 15.94 29 LEU B N 1
ATOM 2920 C CA . LEU B 1 29 ? -0.17 -26.771 62.571 1 15.94 29 LEU B CA 1
ATOM 2921 C C . LEU B 1 29 ? -1.45 -26.462 61.802 1 15.94 29 LEU B C 1
ATOM 2923 O O . LEU B 1 29 ? -1.397 -25.955 60.679 1 15.94 29 LEU B O 1
ATOM 2927 N N . VAL B 1 30 ? -2.393 -25.311 62.273 1 15.66 30 VAL B N 1
ATOM 2928 C CA . VAL B 1 30 ? -3.725 -25.377 62.866 1 15.66 30 VAL B CA 1
ATOM 2929 C C . VAL B 1 30 ? -4.782 -25.162 61.785 1 15.66 30 VAL B C 1
ATOM 2931 O O . VAL B 1 30 ? -5.723 -25.951 61.663 1 15.66 30 VAL B O 1
ATOM 2934 N N . SER B 1 31 ? -5.246 -23.828 61.223 1 16.02 31 SER B N 1
ATOM 2935 C CA . SER B 1 31 ? -6.508 -23.293 61.724 1 16.02 31 SER B CA 1
ATOM 2936 C C . SER B 1 31 ? -7.687 -23.787 60.894 1 16.02 31 SER B C 1
ATOM 2938 O O . SER B 1 31 ? -7.54 -24.067 59.702 1 16.02 31 SER B O 1
ATOM 2940 N N . ARG B 1 32 ? -9.027 -23.978 61.483 1 16.27 32 ARG B N 1
ATOM 2941 C CA . ARG B 1 32 ? -10.261 -24.753 61.567 1 16.27 32 ARG B CA 1
ATOM 2942 C C . ARG B 1 32 ? -11.196 -24.42 60.409 1 16.27 32 ARG B C 1
ATOM 2944 O O . ARG B 1 32 ? -11.632 -25.314 59.68 1 16.27 32 ARG B O 1
ATOM 2951 N N . VAL B 1 33 ? -12.4 -23.489 60.651 1 16.79 33 VAL B N 1
ATOM 2952 C CA . VAL B 1 33 ? -13.822 -23.767 60.828 1 16.79 33 VAL B CA 1
ATOM 2953 C C . VAL B 1 33 ? -14.581 -23.412 59.551 1 16.79 33 VAL B C 1
ATOM 2955 O O . VAL B 1 33 ? -15.451 -24.166 59.109 1 16.79 33 VAL B O 1
ATOM 2958 N N . ALA B 1 34 ? -14.654 -22.073 58.954 1 17.59 34 ALA B N 1
ATOM 2959 C CA . ALA B 1 34 ? -15.924 -21.361 58.842 1 17.59 34 ALA B CA 1
ATOM 2960 C C . ALA B 1 34 ? -16.678 -21.78 57.583 1 17.59 34 ALA B C 1
ATOM 2962 O O . ALA B 1 34 ? -16.3 -21.404 56.471 1 17.59 34 ALA B O 1
ATOM 2963 N N . ARG B 1 35 ? -17.163 -23 57.384 1 18.08 35 ARG B N 1
ATOM 2964 C CA . ARG B 1 35 ? -17.705 -23.792 56.284 1 18.08 35 ARG B CA 1
ATOM 2965 C C . ARG B 1 35 ? -18.872 -23.074 55.616 1 18.08 35 ARG B C 1
ATOM 2967 O O . ARG B 1 35 ? -18.92 -22.964 54.389 1 18.08 35 ARG B O 1
ATOM 2974 N N . ARG B 1 36 ? -20.203 -23.149 56.27 1 18.35 36 ARG B N 1
ATOM 2975 C CA . ARG B 1 36 ? -21.414 -23.816 55.804 1 18.35 36 ARG B CA 1
ATOM 2976 C C . ARG B 1 36 ? -22.269 -22.874 54.962 1 18.35 36 ARG B C 1
ATOM 2978 O O . ARG B 1 36 ? -22.839 -23.283 53.948 1 18.35 36 ARG B O 1
ATOM 2985 N N . ARG B 1 37 ? -22.845 -21.64 55.6 1 17.81 37 ARG B N 1
ATOM 2986 C CA . ARG B 1 37 ? -24.267 -21.399 55.822 1 17.81 37 ARG B CA 1
ATOM 2987 C C . ARG B 1 37 ? -24.915 -20.775 54.59 1 17.81 37 ARG B C 1
ATOM 2989 O O . ARG B 1 37 ? -26.102 -20.987 54.333 1 17.81 37 ARG B O 1
ATOM 2996 N N . ARG B 1 38 ? -24.405 -19.7 53.931 1 20.3 38 ARG B N 1
ATOM 2997 C CA . ARG B 1 38 ? -25.362 -18.611 53.768 1 20.3 38 ARG B CA 1
ATOM 2998 C C . ARG B 1 38 ? -26.272 -18.857 52.568 1 20.3 38 ARG B C 1
ATOM 3000 O O . ARG B 1 38 ? -26.089 -18.251 51.51 1 20.3 38 ARG B O 1
ATOM 3007 N N . CYS B 1 39 ? -26.368 -20.095 51.964 1 19.77 39 CYS B N 1
ATOM 3008 C CA . CYS B 1 39 ? -27.053 -20.212 50.681 1 19.77 39 CYS B CA 1
ATOM 3009 C C . CYS B 1 39 ? -28.502 -19.753 50.793 1 19.77 39 CYS B C 1
ATOM 3011 O O . CYS B 1 39 ? -29.277 -19.896 49.846 1 19.77 39 CYS B O 1
ATOM 3013 N N . PHE B 1 40 ? -29.087 -19.55 52.095 1 20.45 40 PHE B N 1
ATOM 3014 C CA . PHE B 1 40 ? -30.492 -19.778 52.413 1 20.45 40 PHE B CA 1
ATOM 3015 C C . PHE B 1 40 ? -31.38 -18.779 51.681 1 20.45 40 PHE B C 1
ATOM 3017 O O . PHE B 1 40 ? -32.552 -19.059 51.418 1 20.45 40 PHE B O 1
ATOM 3024 N N . VAL B 1 41 ? -31.027 -17.477 51.637 1 18.96 41 VAL B N 1
ATOM 3025 C CA . VAL B 1 41 ? -32.007 -16.495 52.09 1 18.96 41 VAL B CA 1
ATOM 3026 C C . VAL B 1 41 ? -33.11 -16.347 51.045 1 18.96 41 VAL B C 1
ATOM 3028 O O . VAL B 1 41 ? -34.28 -16.165 51.389 1 18.96 41 VAL B O 1
ATOM 3031 N N . ILE B 1 42 ? -32.888 -16.237 49.702 1 20.25 42 ILE B N 1
ATOM 3032 C CA . ILE B 1 42 ? -33.81 -15.292 49.081 1 20.25 42 ILE B CA 1
ATOM 3033 C C . ILE B 1 42 ? -35.146 -15.977 48.808 1 20.25 42 ILE B C 1
ATOM 3035 O O . ILE B 1 42 ? -35.772 -15.743 47.771 1 20.25 42 ILE B O 1
ATOM 3039 N N . ALA B 1 43 ? -35.402 -17.185 49.423 1 21.68 43 ALA B N 1
ATOM 3040 C CA . ALA B 1 43 ? -36.565 -18.013 49.115 1 21.68 43 ALA B CA 1
ATOM 3041 C C . ALA B 1 43 ? -37.861 -17.294 49.477 1 21.68 43 ALA B C 1
ATOM 3043 O O . ALA B 1 43 ? -38.945 -17.705 49.054 1 21.68 43 ALA B O 1
ATOM 3044 N N . ALA B 1 44 ? -37.79 -16.476 50.542 1 21.15 44 ALA B N 1
ATOM 3045 C CA . ALA B 1 44 ? -38.914 -16.419 51.473 1 21.15 44 ALA B CA 1
ATOM 3046 C C . ALA B 1 44 ? -40.144 -15.803 50.812 1 21.15 44 ALA B C 1
ATOM 3048 O O . ALA B 1 44 ? -41.273 -16.224 51.073 1 21.15 44 ALA B O 1
ATOM 3049 N N . PHE B 1 45 ? -39.978 -14.703 50.112 1 20.09 45 PHE B N 1
ATOM 3050 C CA . PHE B 1 45 ? -41.04 -13.717 50.273 1 20.09 45 PHE B CA 1
ATOM 3051 C C . PHE B 1 45 ? -42.303 -14.158 49.543 1 20.09 45 PHE B C 1
ATOM 3053 O O . PHE B 1 45 ? -43.358 -13.536 49.686 1 20.09 45 PHE B O 1
ATOM 3060 N N . LEU B 1 46 ? -42.248 -15.05 48.647 1 21.81 46 LEU B N 1
ATOM 3061 C CA . LEU B 1 46 ? -43.39 -15.073 47.739 1 21.81 46 LEU B CA 1
ATOM 3062 C C . LEU B 1 46 ? -44.561 -15.828 48.357 1 21.81 46 LEU B C 1
ATOM 3064 O O . LEU B 1 46 ? -45.542 -16.129 47.673 1 21.81 46 LEU B O 1
ATOM 3068 N N . ALA B 1 47 ? -44.403 -16.203 49.597 1 21.41 47 ALA B N 1
ATOM 3069 C CA . ALA B 1 47 ? -45.369 -17.237 49.958 1 21.41 47 ALA B CA 1
ATOM 3070 C C . ALA B 1 47 ? -46.788 -16.676 49.989 1 21.41 47 ALA B C 1
ATOM 3072 O O . ALA B 1 47 ? -47.76 -17.434 50.027 1 21.41 47 ALA B O 1
ATOM 3073 N N . ILE B 1 48 ? -46.93 -15.354 50.407 1 21.13 48 ILE B N 1
ATOM 3074 C CA . ILE B 1 48 ? -48.121 -15.122 51.216 1 21.13 48 ILE B CA 1
ATOM 3075 C C . ILE B 1 48 ? -49.372 -15.379 50.378 1 21.13 48 ILE B C 1
ATOM 3077 O O . ILE B 1 48 ? -50.293 -16.068 50.822 1 21.13 48 ILE B O 1
ATOM 3081 N N . ASN B 1 49 ? -49.964 -14.331 49.658 1 23.98 49 ASN B N 1
ATOM 3082 C CA . ASN B 1 49 ? -51.37 -13.943 49.607 1 23.98 49 ASN B CA 1
ATOM 3083 C C . ASN B 1 49 ? -52.17 -14.853 48.68 1 23.98 49 ASN B C 1
ATOM 3085 O O . ASN B 1 49 ? -51.859 -14.965 47.493 1 23.98 49 ASN B O 1
ATOM 3089 N N . GLY B 1 50 ? -52.887 -15.955 49.149 1 26 50 GLY B N 1
ATOM 3090 C CA . GLY B 1 50 ? -53.452 -17.217 48.699 1 26 50 GLY B CA 1
ATOM 3091 C C . GLY B 1 50 ? -54.624 -17.043 47.752 1 26 50 GLY B C 1
ATOM 3092 O O . GLY B 1 50 ? -54.903 -17.921 46.933 1 26 50 GLY B O 1
ATOM 3093 N N . GLY B 1 51 ? -55.618 -16.258 48.259 1 26.87 51 GLY B N 1
ATOM 3094 C CA . GLY B 1 51 ? -56.961 -16.571 47.799 1 26.87 51 GLY B CA 1
ATOM 3095 C C . GLY B 1 51 ? -57.155 -16.329 46.314 1 26.87 51 GLY B C 1
ATOM 3096 O O . GLY B 1 51 ? -57.619 -17.213 45.591 1 26.87 51 GLY B O 1
ATOM 3097 N N . ARG B 1 52 ? -57.596 -15.068 46.093 1 29.27 52 ARG B N 1
ATOM 3098 C CA . ARG B 1 52 ? -58.381 -14.658 44.932 1 29.27 52 ARG B CA 1
ATOM 3099 C C . ARG B 1 52 ? -57.531 -14.664 43.667 1 29.27 52 ARG B C 1
ATOM 3101 O O . ARG B 1 52 ? -57.995 -14.26 42.599 1 29.27 52 ARG B O 1
ATOM 3108 N N . PHE B 1 53 ? -56.172 -14.817 43.822 1 30.06 53 PHE B N 1
ATOM 3109 C CA . PHE B 1 53 ? -55.231 -14.366 42.804 1 30.06 53 PHE B CA 1
ATOM 3110 C C . PHE B 1 53 ? -55.159 -15.364 41.654 1 30.06 53 PHE B C 1
ATOM 3112 O O . PHE B 1 53 ? -54.143 -16.04 41.474 1 30.06 53 PHE B O 1
ATOM 3119 N N . TYR B 1 54 ? -56.123 -16.208 41.549 1 30.95 54 TYR B N 1
ATOM 3120 C CA . TYR B 1 54 ? -55.961 -17.228 40.52 1 30.95 54 TYR B CA 1
ATOM 3121 C C . TYR B 1 54 ? -55.843 -16.596 39.138 1 30.95 54 TYR B C 1
ATOM 3123 O O . TYR B 1 54 ? -55.095 -17.082 38.288 1 30.95 54 TYR B O 1
ATOM 3131 N N . SER B 1 55 ? -56.902 -15.643 38.978 1 36.5 55 SER B N 1
ATOM 3132 C CA . SER B 1 55 ? -57.025 -15.267 37.573 1 36.5 55 SER B CA 1
ATOM 3133 C C . SER B 1 55 ? -55.808 -14.476 37.104 1 36.5 55 SER B C 1
ATOM 3135 O O . SER B 1 55 ? -55.401 -14.584 35.945 1 36.5 55 SER B O 1
ATOM 3137 N N . ASN B 1 56 ? -55.394 -13.567 38.129 1 34.68 56 ASN B N 1
ATOM 3138 C CA . ASN B 1 56 ? -54.334 -12.651 37.722 1 34.68 56 ASN B CA 1
ATOM 3139 C C . ASN B 1 56 ? -52.994 -13.369 37.586 1 34.68 56 ASN B C 1
ATOM 3141 O O . ASN B 1 56 ? -51.979 -12.744 37.274 1 34.68 56 ASN B O 1
ATOM 3145 N N . ALA B 1 57 ? -53.009 -14.618 38.168 1 37.38 57 ALA B N 1
ATOM 3146 C CA . ALA B 1 57 ? -51.754 -15.365 38.176 1 37.38 57 ALA B CA 1
ATOM 3147 C C . ALA B 1 57 ? -51.355 -15.784 36.764 1 37.38 57 ALA B C 1
ATOM 3149 O O . ALA B 1 57 ? -50.168 -15.828 36.434 1 37.38 57 ALA B O 1
ATOM 3150 N N . LYS B 1 58 ? -52.496 -15.988 36.011 1 41.28 58 LYS B N 1
ATOM 3151 C CA . LYS B 1 58 ? -52.142 -16.402 34.657 1 41.28 58 LYS B CA 1
ATOM 3152 C C . LYS B 1 58 ? -51.53 -15.245 33.871 1 41.28 58 LYS B C 1
ATOM 3154 O O . LYS B 1 58 ? -50.613 -15.447 33.072 1 41.28 58 LYS B O 1
ATOM 3159 N N . ARG B 1 59 ? -52.09 -14.078 34.117 1 47.11 59 ARG B N 1
ATOM 3160 C CA . ARG B 1 59 ? -51.529 -12.941 33.394 1 47.11 59 ARG B CA 1
ATOM 3161 C C . ARG B 1 59 ? -50.138 -12.595 33.913 1 47.11 59 ARG B C 1
ATOM 3163 O O . ARG B 1 59 ? -49.253 -12.229 33.136 1 47.11 59 ARG B O 1
ATOM 3170 N N . HIS B 1 60 ? -49.986 -12.787 35.229 1 49.86 60 HIS B N 1
ATOM 3171 C CA . HIS B 1 60 ? -48.67 -12.497 35.787 1 49.86 60 HIS B CA 1
ATOM 3172 C C . HIS B 1 60 ? -47.66 -13.574 35.407 1 49.86 60 HIS B C 1
ATOM 3174 O O . HIS B 1 60 ? -46.492 -13.274 35.152 1 49.86 60 HIS B O 1
ATOM 3180 N N . ALA B 1 61 ? -48.28 -14.771 35.277 1 54.2 61 ALA B N 1
ATOM 3181 C CA . ALA B 1 61 ? -47.384 -15.847 34.861 1 54.2 61 ALA B CA 1
ATOM 3182 C C . ALA B 1 61 ? -46.926 -15.652 33.418 1 54.2 61 ALA B C 1
ATOM 3184 O O . ALA B 1 61 ? -45.758 -15.882 33.094 1 54.2 61 ALA B O 1
ATOM 3185 N N . PHE B 1 62 ? -47.937 -15.088 32.657 1 56.56 62 PHE B N 1
ATOM 3186 C CA . PHE B 1 62 ? -47.621 -14.835 31.256 1 56.56 62 PHE B CA 1
ATOM 3187 C C . PHE B 1 62 ? -46.651 -13.667 31.123 1 56.56 62 PHE B C 1
ATOM 3189 O O . PHE B 1 62 ? -45.693 -13.733 30.35 1 56.56 62 PHE B O 1
ATOM 3196 N N . THR B 1 63 ? -46.839 -12.663 32.02 1 58.11 63 THR B N 1
ATOM 3197 C CA . THR B 1 63 ? -45.945 -11.511 31.994 1 58.11 63 THR B CA 1
ATOM 3198 C C . THR B 1 63 ? -44.569 -11.883 32.539 1 58.11 63 THR B C 1
ATOM 3200 O O . THR B 1 63 ? -43.546 -11.45 32.005 1 58.11 63 THR B O 1
ATOM 3203 N N . VAL B 1 64 ? -44.592 -12.815 33.501 1 59.18 64 VAL B N 1
ATOM 3204 C CA . VAL B 1 64 ? -43.321 -13.25 34.071 1 59.18 64 VAL B CA 1
ATOM 3205 C C . VAL B 1 64 ? -42.597 -14.161 33.083 1 59.18 64 VAL B C 1
ATOM 3207 O O . VAL B 1 64 ? -41.384 -14.041 32.893 1 59.18 64 VAL B O 1
ATOM 3210 N N . ALA B 1 65 ? -43.404 -14.94 32.37 1 58.94 65 ALA B N 1
ATOM 3211 C CA . ALA B 1 65 ? -42.803 -15.813 31.364 1 58.94 65 ALA B CA 1
ATOM 3212 C C . ALA B 1 65 ? -42.235 -15.002 30.203 1 58.94 65 ALA B C 1
ATOM 3214 O O . ALA B 1 65 ? -41.151 -15.304 29.698 1 58.94 65 ALA B O 1
ATOM 3215 N N . ILE B 1 66 ? -42.941 -13.892 29.9 1 62.3 66 ILE B N 1
ATOM 3216 C CA . ILE B 1 66 ? -42.46 -13.011 28.841 1 62.3 66 ILE B CA 1
ATOM 3217 C C . ILE B 1 66 ? -41.213 -12.269 29.313 1 62.3 66 ILE B C 1
ATOM 3219 O O . ILE B 1 66 ? -40.232 -12.157 28.574 1 62.3 66 ILE B O 1
ATOM 3223 N N . TRP B 1 67 ? -41.249 -11.941 30.599 1 63.27 67 TRP B N 1
ATOM 3224 C CA . TRP B 1 67 ? -40.107 -11.208 31.136 1 63.27 67 TRP B CA 1
ATOM 3225 C C . TRP B 1 67 ? -38.904 -12.128 31.314 1 63.27 67 TRP B C 1
ATOM 3227 O O . TRP B 1 67 ? -37.772 -11.747 31.006 1 63.27 67 TRP B O 1
ATOM 3237 N N . VAL B 1 68 ? -39.158 -13.385 31.663 1 60.88 68 VAL B N 1
ATOM 3238 C CA . VAL B 1 68 ? -38.073 -14.347 31.821 1 60.88 68 VAL B CA 1
ATOM 3239 C C . VAL B 1 68 ? -37.523 -14.736 30.451 1 60.88 68 VAL B C 1
ATOM 3241 O O . VAL B 1 68 ? -36.307 -14.841 30.27 1 60.88 68 VAL B O 1
ATOM 3244 N N . SER B 1 69 ? -38.451 -14.818 29.493 1 60.11 69 SER B N 1
ATOM 3245 C CA . SER B 1 69 ? -38.007 -15.117 28.136 1 60.11 69 SER B CA 1
ATOM 3246 C C . SER B 1 69 ? -37.247 -13.942 27.531 1 60.11 69 SER B C 1
ATOM 3248 O O . SER B 1 69 ? -36.222 -14.131 26.874 1 60.11 69 SER B O 1
ATOM 3250 N N . LEU B 1 70 ? -37.709 -12.755 27.838 1 61.85 70 LEU B N 1
ATOM 3251 C CA . LEU B 1 70 ? -37.017 -11.562 27.363 1 61.85 70 LEU B CA 1
ATOM 3252 C C . LEU B 1 70 ? -35.676 -11.395 28.07 1 61.85 70 LEU B C 1
ATOM 3254 O O . LEU B 1 70 ? -34.68 -11.028 27.442 1 61.85 70 LEU B O 1
ATOM 3258 N N . PHE B 1 71 ? -35.633 -11.801 29.327 1 62.29 71 PHE B N 1
ATOM 3259 C CA . PHE B 1 71 ? -34.391 -11.738 30.09 1 62.29 71 PHE B CA 1
ATOM 3260 C C . PHE B 1 71 ? -33.402 -12.788 29.601 1 62.29 71 PHE B C 1
ATOM 3262 O O . PHE B 1 71 ? -32.208 -12.511 29.471 1 62.29 71 PHE B O 1
ATOM 3269 N N . ASN B 1 72 ? -33.9 -13.937 29.29 1 57.47 72 ASN B N 1
ATOM 3270 C CA . ASN B 1 72 ? -33.019 -14.979 28.773 1 57.47 72 ASN B CA 1
ATOM 3271 C C . ASN B 1 72 ? -32.498 -14.633 27.381 1 57.47 72 ASN B C 1
ATOM 3273 O O . ASN B 1 72 ? -31.33 -14.874 27.073 1 57.47 72 ASN B O 1
ATOM 3277 N N . VAL B 1 73 ? -33.372 -14.058 26.604 1 58.29 73 VAL B N 1
ATOM 3278 C CA . VAL B 1 73 ? -32.947 -13.62 25.279 1 58.29 73 VAL B CA 1
ATOM 3279 C C . VAL B 1 73 ? -31.953 -12.467 25.409 1 58.29 73 VAL B C 1
ATOM 3281 O O . VAL B 1 73 ? -30.93 -12.441 24.721 1 58.29 73 VAL B O 1
ATOM 3284 N N . PHE B 1 74 ? -32.221 -11.635 26.373 1 59.3 74 PHE B N 1
ATOM 3285 C CA . PHE B 1 74 ? -31.291 -10.542 26.63 1 59.3 74 PHE B CA 1
ATOM 3286 C C . PHE B 1 74 ? -29.982 -11.069 27.205 1 59.3 74 PHE B C 1
ATOM 3288 O O . PHE B 1 74 ? -28.902 -10.605 26.832 1 59.3 74 PHE B O 1
ATOM 3295 N N . ALA B 1 75 ? -30.053 -12.064 28.062 1 58.98 75 ALA B N 1
ATOM 3296 C CA . ALA B 1 75 ? -28.854 -12.673 28.633 1 58.98 75 ALA B CA 1
ATOM 3297 C C . ALA B 1 75 ? -28.064 -13.431 27.57 1 58.98 75 ALA B C 1
ATOM 3299 O O . ALA B 1 75 ? -26.834 -13.353 27.528 1 58.98 75 ALA B O 1
ATOM 3300 N N . LEU B 1 76 ? -28.742 -14.08 26.705 1 54.35 76 LEU B N 1
ATOM 3301 C CA . LEU B 1 76 ? -28.074 -14.801 25.627 1 54.35 76 LEU B CA 1
ATOM 3302 C C . LEU B 1 76 ? -27.46 -13.83 24.623 1 54.35 76 LEU B C 1
ATOM 3304 O O . LEU B 1 76 ? -26.329 -14.028 24.175 1 54.35 76 LEU B O 1
ATOM 3308 N N . ILE B 1 77 ? -28.158 -12.786 24.34 1 53 77 ILE B N 1
ATOM 3309 C CA . ILE B 1 77 ? -27.613 -11.77 23.446 1 53 77 ILE B CA 1
ATOM 3310 C C . ILE B 1 77 ? -26.427 -11.078 24.114 1 53 77 ILE B C 1
ATOM 3312 O O . ILE B 1 77 ? -25.396 -10.848 23.478 1 53 77 ILE B O 1
ATOM 3316 N N . SER B 1 78 ? -26.533 -10.888 25.391 1 52.85 78 SER B N 1
ATOM 3317 C CA . SER B 1 78 ? -25.432 -10.286 26.135 1 52.85 78 SER B CA 1
ATOM 3318 C C . SER B 1 78 ? -24.249 -11.242 26.242 1 52.85 78 SER B C 1
ATOM 3320 O O . SER B 1 78 ? -23.094 -10.825 26.126 1 52.85 78 SER B O 1
ATOM 3322 N N . CYS B 1 79 ? -24.496 -12.504 26.391 1 48.7 79 CYS B N 1
ATOM 3323 C CA . CYS B 1 79 ? -23.425 -13.492 26.448 1 48.7 79 CYS B CA 1
ATOM 3324 C C . CYS B 1 79 ? -22.759 -13.653 25.086 1 48.7 79 CYS B C 1
ATOM 3326 O O . CYS B 1 79 ? -21.534 -13.757 24.998 1 48.7 79 CYS B O 1
ATOM 3328 N N . VAL B 1 80 ? -23.583 -13.713 24.062 1 45.8 80 VAL B N 1
ATOM 3329 C CA . VAL B 1 80 ? -23.022 -13.799 22.718 1 45.8 80 VAL B CA 1
ATOM 3330 C C . VAL B 1 80 ? -22.286 -12.505 22.381 1 45.8 80 VAL B C 1
ATOM 3332 O O . VAL B 1 80 ? -21.19 -12.535 21.816 1 45.8 80 VAL B O 1
ATOM 3335 N N . TYR B 1 81 ? -22.881 -11.386 22.752 1 44.69 81 TYR B N 1
ATOM 3336 C CA . TYR B 1 81 ? -22.19 -10.116 22.559 1 44.69 81 TYR B CA 1
ATOM 3337 C C . TYR B 1 81 ? -20.921 -10.052 23.401 1 44.69 81 TYR B C 1
ATOM 3339 O O . TYR B 1 81 ? -19.879 -9.591 22.931 1 44.69 81 TYR B O 1
ATOM 3347 N N . LEU B 1 82 ? -21.009 -10.534 24.626 1 42.49 82 LEU B N 1
ATOM 3348 C CA . LEU B 1 82 ? -19.827 -10.577 25.48 1 42.49 82 LEU B CA 1
ATOM 3349 C C . LEU B 1 82 ? -18.826 -11.61 24.972 1 42.49 82 LEU B C 1
ATOM 3351 O O . LEU B 1 82 ? -17.616 -11.377 25.005 1 42.49 82 LEU B O 1
ATOM 3355 N N . SER B 1 83 ? -19.264 -12.775 24.585 1 40.39 83 SER B N 1
ATOM 3356 C CA . SER B 1 83 ? -18.358 -13.778 24.034 1 40.39 83 SER B CA 1
ATOM 3357 C C . SER B 1 83 ? -17.783 -13.328 22.695 1 40.39 83 SER B C 1
ATOM 3359 O O . SER B 1 83 ? -16.597 -13.526 22.425 1 40.39 83 SER B O 1
ATOM 3361 N N . LEU B 1 84 ? -18.607 -12.755 21.851 1 39.51 84 LEU B N 1
ATOM 3362 C CA . LEU B 1 84 ? -18.106 -12.224 20.588 1 39.51 84 LEU B CA 1
ATOM 3363 C C . LEU B 1 84 ? -17.217 -11.008 20.824 1 39.51 84 LEU B C 1
ATOM 3365 O O . LEU B 1 84 ? -16.195 -10.841 20.154 1 39.51 84 LEU B O 1
ATOM 3369 N N . SER B 1 85 ? -17.557 -10.159 21.71 1 37.77 85 SER B N 1
ATOM 3370 C CA . SER B 1 85 ? -16.684 -9.053 22.085 1 37.77 85 SER B CA 1
ATOM 3371 C C . SER B 1 85 ? -15.413 -9.556 22.762 1 37.77 85 SER B C 1
ATOM 3373 O O . SER B 1 85 ? -14.337 -8.983 22.578 1 37.77 85 SER B O 1
ATOM 3375 N N . HIS B 1 86 ? -15.534 -10.568 23.589 1 35.82 86 HIS B N 1
ATOM 3376 C CA . HIS B 1 86 ? -14.355 -11.132 24.238 1 35.82 86 HIS B CA 1
ATOM 3377 C C . HIS B 1 86 ? -13.483 -11.885 23.239 1 35.82 86 HIS B C 1
ATOM 3379 O O . HIS B 1 86 ? -12.255 -11.873 23.347 1 35.82 86 HIS B O 1
ATOM 3385 N N . LEU B 1 87 ? -14.032 -12.685 22.324 1 33.67 87 LEU B N 1
ATOM 3386 C CA . LEU B 1 87 ? -13.213 -13.365 21.327 1 33.67 87 LEU B CA 1
ATOM 3387 C C . LEU B 1 87 ? -12.553 -12.359 20.389 1 33.67 87 LEU B C 1
ATOM 3389 O O . LEU B 1 87 ? -11.389 -12.523 20.016 1 33.67 87 LEU B O 1
ATOM 3393 N N . PHE B 1 88 ? -13.189 -11.325 19.885 1 34.56 88 PHE B N 1
ATOM 3394 C CA . PHE B 1 88 ? -12.551 -10.253 19.131 1 34.56 88 PHE B CA 1
ATOM 3395 C C . PHE B 1 88 ? -11.557 -9.495 20.003 1 34.56 88 PHE B C 1
ATOM 3397 O O . PHE B 1 88 ? -10.497 -9.081 19.528 1 34.56 88 PHE B O 1
ATOM 3404 N N . VAL B 1 89 ? -11.925 -9.222 21.284 1 32.63 89 VAL B N 1
ATOM 3405 C CA . VAL B 1 89 ? -11.009 -8.604 22.237 1 32.63 89 VAL B CA 1
ATOM 3406 C C . VAL B 1 89 ? -9.89 -9.582 22.588 1 32.63 89 VAL B C 1
ATOM 3408 O O . VAL B 1 89 ? -8.738 -9.179 22.768 1 32.63 89 VAL B O 1
ATOM 3411 N N . LEU B 1 90 ? -10.216 -10.855 22.817 1 29.44 90 LEU B N 1
ATOM 3412 C CA . LEU B 1 90 ? -9.153 -11.795 23.158 1 29.44 90 LEU B CA 1
ATOM 3413 C C . LEU B 1 90 ? -8.136 -11.898 22.026 1 29.44 90 LEU B C 1
ATOM 3415 O O . LEU B 1 90 ? -6.938 -12.051 22.275 1 29.44 90 LEU B O 1
ATOM 3419 N N . CYS B 1 91 ? -8.553 -12.014 20.79 1 29.78 91 CYS B N 1
ATOM 3420 C CA . CYS B 1 91 ? -7.475 -11.977 19.808 1 29.78 91 CYS B CA 1
ATOM 3421 C C . CYS B 1 91 ? -6.803 -10.609 19.788 1 29.78 91 CYS B C 1
ATOM 3423 O O . CYS B 1 91 ? -5.611 -10.503 19.494 1 29.78 91 CYS B O 1
ATOM 3425 N N . GLY B 1 92 ? -7.528 -9.473 19.881 1 32.13 92 GLY B N 1
ATOM 3426 C CA . GLY B 1 92 ? -6.894 -8.169 19.989 1 32.13 92 GLY B CA 1
ATOM 3427 C C . GLY B 1 92 ? -6.092 -7.999 21.265 1 32.13 92 GLY B C 1
ATOM 3428 O O . GLY B 1 92 ? -5.035 -7.365 21.261 1 32.13 92 GLY B O 1
ATOM 3429 N N . ASP B 1 93 ? -6.706 -8.201 22.429 1 31.43 93 ASP B N 1
ATOM 3430 C CA . ASP B 1 93 ? -6.09 -7.922 23.723 1 31.43 93 ASP B CA 1
ATOM 3431 C C . ASP B 1 93 ? -5.131 -9.04 24.127 1 31.43 93 ASP B C 1
ATOM 3433 O O . ASP B 1 93 ? -5.046 -9.397 25.304 1 31.43 93 ASP B O 1
ATOM 3437 N N . LEU B 1 94 ? -4.848 -10.064 23.397 1 31.09 94 LEU B N 1
ATOM 3438 C CA . LEU B 1 94 ? -3.739 -10.755 24.045 1 31.09 94 LEU B CA 1
ATOM 3439 C C . LEU B 1 94 ? -2.671 -9.764 24.497 1 31.09 94 LEU B C 1
ATOM 3441 O O . LEU B 1 94 ? -2.25 -8.903 23.721 1 31.09 94 LEU B O 1
ATOM 3445 N N . GLY B 1 95 ? -2.546 -9.33 25.654 1 30.32 95 GLY B N 1
ATOM 3446 C CA . GLY B 1 95 ? -1.468 -8.683 26.384 1 30.32 95 GLY B CA 1
ATOM 3447 C C . GLY B 1 95 ? -0.106 -8.895 25.75 1 30.32 95 GLY B C 1
ATOM 3448 O O . GLY B 1 95 ? 0.787 -9.482 26.365 1 30.32 95 GLY B O 1
ATOM 3449 N N . LEU B 1 96 ? -0.026 -9.226 24.509 1 33.98 96 LEU B N 1
ATOM 3450 C CA . LEU B 1 96 ? 1.34 -9.293 24.002 1 33.98 96 LEU B CA 1
ATOM 3451 C C . LEU B 1 96 ? 2.139 -8.066 24.429 1 33.98 96 LEU B C 1
ATOM 3453 O O . LEU B 1 96 ? 1.643 -6.94 24.354 1 33.98 96 LEU B O 1
ATOM 3457 N N . SER B 1 97 ? 3.127 -8.152 25.286 1 36.04 97 SER B N 1
ATOM 3458 C CA . SER B 1 97 ? 4.176 -7.298 25.833 1 36.04 97 SER B CA 1
ATOM 3459 C C . SER B 1 97 ? 4.529 -6.17 24.87 1 36.04 97 SER B C 1
ATOM 3461 O O . SER B 1 97 ? 4.202 -6.235 23.683 1 36.04 97 SER B O 1
ATOM 3463 N N . SER B 1 98 ? 5.098 -4.975 25.263 1 43 98 SER B N 1
ATOM 3464 C CA . SER B 1 98 ? 5.83 -3.917 24.575 1 43 98 SER B CA 1
ATOM 3465 C C . SER B 1 98 ? 6.449 -4.427 23.278 1 43 98 SER B C 1
ATOM 3467 O O . SER B 1 98 ? 6.651 -3.658 22.336 1 43 98 SER B O 1
ATOM 3469 N N . ASP B 1 99 ? 6.753 -5.793 23.054 1 55.47 99 ASP B N 1
ATOM 3470 C CA . ASP B 1 99 ? 7.454 -6.436 21.947 1 55.47 99 ASP B CA 1
ATOM 3471 C C . ASP B 1 99 ? 6.513 -6.684 20.771 1 55.47 99 ASP B C 1
ATOM 3473 O O . ASP B 1 99 ? 6.924 -7.227 19.744 1 55.47 99 ASP B O 1
ATOM 3477 N N . LEU B 1 100 ? 5.258 -5.985 20.859 1 76.97 100 LEU B N 1
ATOM 3478 C CA . LEU B 1 100 ? 4.218 -6.346 19.901 1 76.97 100 LEU B CA 1
ATOM 3479 C C . LEU B 1 100 ? 4.151 -5.331 18.764 1 76.97 100 LEU B C 1
ATOM 3481 O O . LEU B 1 100 ? 3.835 -5.688 17.627 1 76.97 100 LEU B O 1
ATOM 3485 N N . TYR B 1 101 ? 4.582 -4.06 19.122 1 90.93 101 TYR B N 1
ATOM 3486 C CA . TYR B 1 101 ? 4.531 -3.033 18.087 1 90.93 101 TYR B CA 1
ATOM 3487 C C . TYR B 1 101 ? 5.932 -2.666 17.613 1 90.93 101 TYR B C 1
ATOM 3489 O O . TYR B 1 101 ? 6.88 -2.663 18.402 1 90.93 101 TYR B O 1
ATOM 3497 N N . PRO B 1 102 ? 6.024 -2.293 16.411 1 93.07 102 PRO B N 1
ATOM 3498 C CA . PRO B 1 102 ? 7.347 -2.038 15.834 1 93.07 102 PRO B CA 1
ATOM 3499 C C . PRO B 1 102 ? 8.024 -0.808 16.432 1 93.07 102 PRO B C 1
ATOM 3501 O O . PRO B 1 102 ? 9.253 -0.767 16.543 1 93.07 102 PRO B O 1
ATOM 3504 N N . LEU B 1 103 ? 7.197 0.243 16.78 1 96.63 103 LEU B N 1
ATOM 3505 C CA . LEU B 1 103 ? 7.745 1.508 17.256 1 96.63 103 LEU B CA 1
ATOM 3506 C C . LEU B 1 103 ? 7.023 1.974 18.515 1 96.63 103 LEU B C 1
ATOM 3508 O O . LEU B 1 103 ? 6.453 3.067 18.541 1 96.63 103 LEU B O 1
ATOM 3512 N N . PRO B 1 104 ? 7.171 1.273 19.574 1 95.17 104 PRO B N 1
ATOM 3513 C CA . PRO B 1 104 ? 6.341 1.504 20.759 1 95.17 104 PRO B CA 1
ATOM 3514 C C . PRO B 1 104 ? 6.741 2.765 21.522 1 95.17 104 PRO B C 1
ATOM 3516 O O . PRO B 1 104 ? 5.963 3.272 22.334 1 95.17 104 PRO B O 1
ATOM 3519 N N . ASN B 1 105 ? 7.899 3.336 21.277 1 96.01 105 ASN B N 1
ATOM 3520 C CA . ASN B 1 105 ? 8.4 4.424 22.11 1 96.01 105 ASN B CA 1
ATOM 3521 C C . ASN B 1 105 ? 8.105 5.787 21.489 1 96.01 105 ASN B C 1
ATOM 3523 O O . ASN B 1 105 ? 8.353 6.823 22.109 1 96.01 105 ASN B O 1
ATOM 3527 N N . LEU B 1 106 ? 7.61 5.793 20.324 1 98.27 106 LEU B N 1
ATOM 3528 C CA . LEU B 1 106 ? 7.314 7.064 19.673 1 98.27 106 LEU B CA 1
ATOM 3529 C C . LEU B 1 106 ? 5.994 7.639 20.177 1 98.27 106 LEU B C 1
ATOM 3531 O O . LEU B 1 106 ? 5.039 6.896 20.413 1 98.27 106 LEU B O 1
ATOM 3535 N N . ARG B 1 107 ? 5.945 8.993 20.267 1 98.36 107 ARG B N 1
ATOM 3536 C CA . ARG B 1 107 ? 4.803 9.602 20.943 1 98.36 107 ARG B CA 1
ATOM 3537 C C . ARG B 1 107 ? 4.193 10.711 20.093 1 98.36 107 ARG B C 1
ATOM 3539 O O . ARG B 1 107 ? 3.071 11.152 20.352 1 98.36 107 ARG B O 1
ATOM 3546 N N . ASN B 1 108 ? 4.949 11.2 19.119 1 98.86 108 ASN B N 1
ATOM 3547 C CA . ASN B 1 108 ? 4.51 12.347 18.332 1 98.86 108 ASN B CA 1
ATOM 3548 C C . ASN B 1 108 ? 4.403 12.002 16.849 1 98.86 108 ASN B C 1
ATOM 3550 O O . ASN B 1 108 ? 5.187 11.203 16.335 1 98.86 108 ASN B O 1
ATOM 3554 N N . LEU B 1 109 ? 3.416 12.607 16.203 1 98.91 109 LEU B N 1
ATOM 3555 C CA . LEU B 1 109 ? 3.194 12.375 14.779 1 98.91 109 LEU B CA 1
ATOM 3556 C C . LEU B 1 109 ? 3.592 13.599 13.961 1 98.91 109 LEU B C 1
ATOM 3558 O O . LEU B 1 109 ? 3.138 14.711 14.24 1 98.91 109 LEU B O 1
ATOM 3562 N N . VAL B 1 110 ? 4.48 13.45 13.055 1 98.95 110 VAL B N 1
ATOM 3563 C CA . VAL B 1 110 ? 4.726 14.402 11.977 1 98.95 110 VAL B CA 1
ATOM 3564 C C . VAL B 1 110 ? 4.147 13.863 10.67 1 98.95 110 VAL B C 1
ATOM 3566 O O . VAL B 1 110 ? 4.59 12.827 10.169 1 98.95 110 VAL B O 1
ATOM 3569 N N . MET B 1 111 ? 3.177 14.508 10.153 1 98.92 111 MET B N 1
ATOM 3570 C CA . MET B 1 111 ? 2.491 14.03 8.956 1 98.92 111 MET B CA 1
ATOM 3571 C C . MET B 1 111 ? 2.73 14.971 7.779 1 98.92 111 MET B C 1
ATOM 3573 O O . MET B 1 111 ? 2.485 16.175 7.882 1 98.92 111 MET B O 1
ATOM 3577 N N . VAL B 1 112 ? 3.213 14.467 6.704 1 98.93 112 VAL B N 1
ATOM 3578 C CA . VAL B 1 112 ? 3.37 15.22 5.464 1 98.93 112 VAL B CA 1
ATOM 3579 C C . VAL B 1 112 ? 2.261 14.841 4.485 1 98.93 112 VAL B C 1
ATOM 3581 O O . VAL B 1 112 ? 2.124 13.673 4.115 1 98.93 112 VAL B O 1
ATOM 3584 N N . ALA B 1 113 ? 1.491 15.785 4.071 1 98.58 113 ALA B N 1
ATOM 3585 C CA . ALA B 1 113 ? 0.399 15.54 3.132 1 98.58 113 ALA B CA 1
ATOM 3586 C C . ALA B 1 113 ? 0.918 15.448 1.7 1 98.58 113 ALA B C 1
ATOM 3588 O O . ALA B 1 113 ? 1.586 16.364 1.214 1 98.58 113 ALA B O 1
ATOM 3589 N N . GLY B 1 114 ? 0.613 14.357 1.073 1 96.87 114 GLY B N 1
ATOM 3590 C CA . GLY B 1 114 ? 1.01 14.187 -0.316 1 96.87 114 GLY B CA 1
ATOM 3591 C C . GLY B 1 114 ? 0.174 15.008 -1.28 1 96.87 114 GLY B C 1
ATOM 3592 O O . GLY B 1 114 ? -1.01 15.247 -1.035 1 96.87 114 GLY B O 1
ATOM 3593 N N . HIS B 1 115 ? 0.804 15.366 -2.424 1 95.14 115 HIS B N 1
ATOM 3594 C CA . HIS B 1 115 ? 0.111 16.205 -3.396 1 95.14 115 HIS B CA 1
ATOM 3595 C C . HIS B 1 115 ? 0.277 15.661 -4.811 1 95.14 115 HIS B C 1
ATOM 3597 O O . HIS B 1 115 ? -0.448 16.062 -5.724 1 95.14 115 HIS B O 1
ATOM 3603 N N . SER B 1 116 ? 1.262 14.844 -4.969 1 94.56 116 SER B N 1
ATOM 3604 C CA . SER B 1 116 ? 1.525 14.327 -6.308 1 94.56 116 SER B CA 1
ATOM 3605 C C . SER B 1 116 ? 2.35 13.045 -6.253 1 94.56 116 SER B C 1
ATOM 3607 O O . SER B 1 116 ? 2.814 12.645 -5.184 1 94.56 116 SER B O 1
ATOM 3609 N N . ILE B 1 117 ? 2.457 12.453 -7.428 1 95.34 117 ILE B N 1
ATOM 3610 C CA . ILE B 1 117 ? 3.168 11.185 -7.555 1 95.34 117 ILE B CA 1
ATOM 3611 C C . ILE B 1 117 ? 4.448 11.39 -8.362 1 95.34 117 ILE B C 1
ATOM 3613 O O . ILE B 1 117 ? 4.423 12.005 -9.431 1 95.34 117 ILE B O 1
ATOM 3617 N N . TYR B 1 118 ? 5.543 10.94 -7.793 1 93.53 118 TYR B N 1
ATOM 3618 C CA . TYR B 1 118 ? 6.807 10.926 -8.52 1 93.53 118 TYR B CA 1
ATOM 3619 C C . TYR B 1 118 ? 6.821 9.819 -9.568 1 93.53 118 TYR B C 1
ATOM 3621 O O . TYR B 1 118 ? 6.631 8.645 -9.242 1 93.53 118 TYR B O 1
ATOM 3629 N N . THR B 1 119 ? 7.062 10.13 -10.862 1 90.63 119 THR B N 1
ATOM 3630 C CA . THR B 1 119 ? 6.86 9.157 -11.929 1 90.63 119 THR B CA 1
ATOM 3631 C C . THR B 1 119 ? 8.152 8.932 -12.709 1 90.63 119 THR B C 1
ATOM 3633 O O . THR B 1 119 ? 8.198 8.101 -13.618 1 90.63 119 THR B O 1
ATOM 3636 N N . SER B 1 120 ? 9.176 9.589 -12.342 1 87.15 120 SER B N 1
ATOM 3637 C CA . SER B 1 120 ? 10.407 9.462 -13.116 1 87.15 120 SER B CA 1
ATOM 3638 C C . SER B 1 120 ? 11.029 8.081 -12.942 1 87.15 120 SER B C 1
ATOM 3640 O O . SER B 1 120 ? 11.041 7.534 -11.837 1 87.15 120 SER B O 1
ATOM 3642 N N . THR B 1 121 ? 11.54 7.539 -14.003 1 80.6 121 THR B N 1
ATOM 3643 C CA . THR B 1 121 ? 12.22 6.249 -13.977 1 80.6 121 THR B CA 1
ATOM 3644 C C . THR B 1 121 ? 13.731 6.436 -13.869 1 80.6 121 THR B C 1
ATOM 3646 O O . THR B 1 121 ? 14.476 5.461 -13.757 1 80.6 121 THR B O 1
ATOM 3649 N N . ASN B 1 122 ? 14.24 7.641 -13.873 1 78.9 122 ASN B N 1
ATOM 3650 C CA . ASN B 1 122 ? 15.673 7.912 -13.826 1 78.9 122 ASN B CA 1
ATOM 3651 C C . ASN B 1 122 ? 16.114 8.358 -12.436 1 78.9 122 ASN B C 1
ATOM 3653 O O . ASN B 1 122 ? 17.297 8.621 -12.21 1 78.9 122 ASN B O 1
ATOM 3657 N N . CYS B 1 123 ? 15.292 8.175 -11.491 1 77.15 123 CYS B N 1
ATOM 3658 C CA . CYS B 1 123 ? 15.574 8.487 -10.094 1 77.15 123 CYS B CA 1
ATOM 3659 C C . CYS B 1 123 ? 16.276 9.833 -9.966 1 77.15 123 CYS B C 1
ATOM 3661 O O . CYS B 1 123 ? 17.31 9.938 -9.303 1 77.15 123 CYS B O 1
ATOM 3663 N N . GLY B 1 124 ? 15.908 10.863 -10.452 1 80.15 124 GLY B N 1
ATOM 3664 C CA . GLY B 1 124 ? 16.489 12.195 -10.393 1 80.15 124 GLY B CA 1
ATOM 3665 C C . GLY B 1 124 ? 15.536 13.282 -10.856 1 80.15 124 GLY B C 1
ATOM 3666 O O . GLY B 1 124 ? 14.329 13.055 -10.956 1 80.15 124 GLY B O 1
ATOM 3667 N N . LYS B 1 125 ? 16.133 14.434 -10.797 1 85.85 125 LYS B N 1
ATOM 3668 C CA . LYS B 1 125 ? 15.387 15.607 -11.244 1 85.85 125 LYS B CA 1
ATOM 3669 C C . LYS B 1 125 ? 14.099 15.777 -10.443 1 85.85 125 LYS B C 1
ATOM 3671 O O . LYS B 1 125 ? 13.024 15.956 -11.019 1 85.85 125 LYS B O 1
ATOM 3676 N N . PHE B 1 126 ? 14.304 15.699 -9.201 1 89.31 126 PHE B N 1
ATOM 3677 C CA . PHE B 1 126 ? 13.16 15.711 -8.298 1 89.31 126 PHE B CA 1
ATOM 3678 C C . PHE B 1 126 ? 12.495 17.083 -8.285 1 89.31 126 PHE B C 1
ATOM 3680 O O . PHE B 1 126 ? 11.348 17.218 -7.854 1 89.31 126 PHE B O 1
ATOM 3687 N N . ASP B 1 127 ? 13.158 18.138 -8.715 1 88.19 127 ASP B N 1
ATOM 3688 C CA . ASP B 1 127 ? 12.59 19.482 -8.746 1 88.19 127 ASP B CA 1
ATOM 3689 C C . ASP B 1 127 ? 12.038 19.813 -10.131 1 88.19 127 ASP B C 1
ATOM 3691 O O . ASP B 1 127 ? 11.616 20.944 -10.382 1 88.19 127 ASP B O 1
ATOM 3695 N N . ASN B 1 128 ? 12.071 18.807 -10.943 1 90.42 128 ASN B N 1
ATOM 3696 C CA . ASN B 1 128 ? 11.572 18.991 -12.302 1 90.42 128 ASN B CA 1
ATOM 3697 C C . ASN B 1 128 ? 10.116 18.554 -12.428 1 90.42 128 ASN B C 1
ATOM 3699 O O . ASN B 1 128 ? 9.764 17.434 -12.053 1 90.42 128 ASN B O 1
ATOM 3703 N N . GLU B 1 129 ? 9.335 19.359 -13.067 1 91.11 129 GLU B N 1
ATOM 3704 C CA . GLU B 1 129 ? 7.905 19.102 -13.205 1 91.11 129 GLU B CA 1
ATOM 3705 C C . GLU B 1 129 ? 7.647 17.84 -14.023 1 91.11 129 GLU B C 1
ATOM 3707 O O . GLU B 1 129 ? 6.668 17.129 -13.787 1 91.11 129 GLU B O 1
ATOM 3712 N N . ASP B 1 130 ? 8.551 17.533 -14.894 1 89 130 ASP B N 1
ATOM 3713 C CA . ASP B 1 130 ? 8.362 16.385 -15.776 1 89 130 ASP B CA 1
ATOM 3714 C C . ASP B 1 130 ? 8.532 15.073 -15.013 1 89 130 ASP B C 1
ATOM 3716 O O . ASP B 1 130 ? 8.167 14.007 -15.513 1 89 130 ASP B O 1
ATOM 3720 N N . SER B 1 131 ? 9.06 15.189 -13.822 1 90.71 131 SER B N 1
ATOM 3721 C CA . SER B 1 131 ? 9.329 13.991 -13.033 1 90.71 131 SER B CA 1
ATOM 3722 C C . SER B 1 131 ? 8.13 13.619 -12.167 1 90.71 131 SER B C 1
ATOM 3724 O O . SER B 1 131 ? 8.155 12.605 -11.466 1 90.71 131 SER B O 1
ATOM 3726 N N . TRP B 1 132 ? 7.129 14.464 -12.243 1 92.42 132 TRP B N 1
ATOM 3727 C CA . TRP B 1 132 ? 5.959 14.277 -11.391 1 92.42 132 TRP B CA 1
ATOM 3728 C C . TRP B 1 132 ? 4.68 14.25 -12.22 1 92.42 132 TRP B C 1
ATOM 3730 O O . TRP B 1 132 ? 4.613 14.861 -13.289 1 92.42 132 TRP B O 1
ATOM 3740 N N . PHE B 1 133 ? 3.709 13.503 -11.748 1 90.33 133 PHE B N 1
ATOM 3741 C CA . PHE B 1 133 ? 2.374 13.621 -12.321 1 90.33 133 PHE B CA 1
ATOM 3742 C C . PHE B 1 133 ? 1.671 14.871 -11.804 1 90.33 133 PHE B C 1
ATOM 3744 O O . PHE B 1 133 ? 1.397 14.985 -10.607 1 90.33 133 PHE B O 1
ATOM 3751 N N . LEU B 1 134 ? 1.405 15.728 -12.691 1 89.17 134 LEU B N 1
ATOM 3752 C CA . LEU B 1 134 ? 0.814 16.996 -12.277 1 89.17 134 LEU B CA 1
ATOM 3753 C C . LEU B 1 134 ? -0.56 17.187 -12.91 1 89.17 134 LEU B C 1
ATOM 3755 O O . LEU B 1 134 ? -0.729 16.976 -14.113 1 89.17 134 LEU B O 1
ATOM 3759 N N . GLU B 1 135 ? -1.469 17.507 -12.077 1 84.13 135 GLU B N 1
ATOM 3760 C CA . GLU B 1 135 ? -2.765 17.945 -12.587 1 84.13 135 GLU B CA 1
ATOM 3761 C C . GLU B 1 135 ? -2.65 19.285 -13.309 1 84.13 135 GLU B C 1
ATOM 3763 O O . GLU B 1 135 ? -1.674 20.014 -13.123 1 84.13 135 GLU B O 1
ATOM 3768 N N . PRO B 1 136 ? -3.675 19.586 -14.071 1 82.14 136 PRO B N 1
ATOM 3769 C CA . PRO B 1 136 ? -3.605 20.826 -14.847 1 82.14 136 PRO B CA 1
ATOM 3770 C C . PRO B 1 136 ? -3.347 22.053 -13.976 1 82.14 136 PRO B C 1
ATOM 3772 O O . PRO B 1 136 ? -2.54 22.913 -14.338 1 82.14 136 PRO B O 1
ATOM 3775 N N . TYR B 1 137 ? -3.916 22.135 -12.793 1 80.25 137 TYR B N 1
ATOM 3776 C CA . TYR B 1 137 ? -3.773 23.305 -11.934 1 80.25 137 TYR B CA 1
ATOM 3777 C C . TYR B 1 137 ? -2.409 23.32 -11.255 1 80.25 137 TYR B C 1
ATOM 3779 O O . TYR B 1 137 ? -2.004 24.335 -10.684 1 80.25 137 TYR B O 1
ATOM 3787 N N . GLN B 1 138 ? -1.691 22.18 -11.36 1 84.58 138 GLN B N 1
ATOM 3788 C CA . GLN B 1 138 ? -0.384 22.064 -10.721 1 84.58 138 GLN B CA 1
ATOM 3789 C C . GLN B 1 138 ? 0.74 22.348 -11.713 1 84.58 138 GLN B C 1
ATOM 3791 O O . GLN B 1 138 ? 1.912 22.396 -11.334 1 84.58 138 GLN B O 1
ATOM 3796 N N . LYS B 1 139 ? 0.363 22.479 -12.928 1 86.68 139 LYS B N 1
ATOM 3797 C CA . LYS B 1 139 ? 1.384 22.667 -13.954 1 86.68 139 LYS B CA 1
ATOM 3798 C C . LYS B 1 139 ? 1.912 24.098 -13.95 1 86.68 139 LYS B C 1
ATOM 3800 O O . LYS B 1 139 ? 1.569 24.895 -14.826 1 86.68 139 LYS B O 1
ATOM 3805 N N . ASN B 1 140 ? 2.631 24.521 -12.941 1 88.48 140 ASN B N 1
ATOM 3806 C CA . ASN B 1 140 ? 3.32 25.794 -12.763 1 88.48 140 ASN B CA 1
ATOM 3807 C C . ASN B 1 140 ? 4.802 25.591 -12.458 1 88.48 140 ASN B C 1
ATOM 3809 O O . ASN B 1 140 ? 5.171 24.654 -11.749 1 88.48 140 ASN B O 1
ATOM 3813 N N . PRO B 1 141 ? 5.55 26.499 -13.077 1 89.88 141 PRO B N 1
ATOM 3814 C CA . PRO B 1 141 ? 6.973 26.399 -12.742 1 89.88 141 PRO B CA 1
ATOM 3815 C C . PRO B 1 141 ? 7.232 26.477 -11.239 1 89.88 141 PRO B C 1
ATOM 3817 O O . PRO B 1 141 ? 6.636 27.308 -10.549 1 89.88 141 PRO B O 1
ATOM 3820 N N . GLY B 1 142 ? 8.045 25.551 -10.794 1 93.12 142 GLY B N 1
ATOM 3821 C CA . GLY B 1 142 ? 8.399 25.56 -9.384 1 93.12 142 GLY B CA 1
ATOM 3822 C C . GLY B 1 142 ? 7.518 24.658 -8.541 1 93.12 142 GLY B C 1
ATOM 3823 O O . GLY B 1 142 ? 7.756 24.492 -7.343 1 93.12 142 GLY B O 1
ATOM 3824 N N . GLN B 1 143 ? 6.553 24.063 -9.142 1 93.33 143 GLN B N 1
ATOM 3825 C CA . GLN B 1 143 ? 5.621 23.202 -8.42 1 93.33 143 GLN B CA 1
ATOM 3826 C C . GLN B 1 143 ? 6.341 22.003 -7.81 1 93.33 143 GLN B C 1
ATOM 3828 O O . GLN B 1 143 ? 6.133 21.678 -6.639 1 93.33 143 GLN B O 1
ATOM 3833 N N . ALA B 1 144 ? 7.147 21.341 -8.556 1 94.34 144 ALA B N 1
ATOM 3834 C CA . ALA B 1 144 ? 7.871 20.164 -8.083 1 94.34 144 ALA B CA 1
ATOM 3835 C C . ALA B 1 144 ? 8.758 20.508 -6.89 1 94.34 144 ALA B C 1
ATOM 3837 O O . ALA B 1 144 ? 8.889 19.713 -5.956 1 94.34 144 ALA B O 1
ATOM 3838 N N . ALA B 1 145 ? 9.324 21.698 -6.931 1 95.21 145 ALA B N 1
ATOM 3839 C CA . ALA B 1 145 ? 10.187 22.144 -5.84 1 95.21 145 ALA B CA 1
ATOM 3840 C C . ALA B 1 145 ? 9.406 22.253 -4.533 1 95.21 145 ALA B C 1
ATOM 3842 O O . ALA B 1 145 ? 9.961 22.042 -3.452 1 95.21 145 ALA B O 1
ATOM 3843 N N . THR B 1 146 ? 8.172 22.55 -4.602 1 96.48 146 THR B N 1
ATOM 3844 C CA . THR B 1 146 ? 7.36 22.658 -3.395 1 96.48 146 THR B CA 1
ATOM 3845 C C . THR B 1 146 ? 7.157 21.288 -2.756 1 96.48 146 THR B C 1
ATOM 3847 O O . THR B 1 146 ? 7.093 21.172 -1.53 1 96.48 146 THR B O 1
ATOM 3850 N N . PHE B 1 147 ? 7.05 20.246 -3.59 1 97.02 147 PHE B N 1
ATOM 3851 C CA . PHE B 1 147 ? 6.942 18.9 -3.04 1 97.02 147 PHE B CA 1
ATOM 3852 C C . PHE B 1 147 ? 8.207 18.523 -2.279 1 97.02 147 PHE B C 1
ATOM 3854 O O . PHE B 1 147 ? 8.135 17.96 -1.184 1 97.02 147 PHE B O 1
ATOM 3861 N N . LEU B 1 148 ? 9.304 18.912 -2.88 1 96.81 148 LEU B N 1
ATOM 3862 C CA . LEU B 1 148 ? 10.58 18.661 -2.218 1 96.81 148 LEU B CA 1
ATOM 3863 C C . LEU B 1 148 ? 10.656 19.401 -0.887 1 96.81 148 LEU B C 1
ATOM 3865 O O . LEU B 1 148 ? 11.17 18.864 0.097 1 96.81 148 LEU B O 1
ATOM 3869 N N . ALA B 1 149 ? 10.148 20.576 -0.88 1 97.75 149 ALA B N 1
ATOM 3870 C CA . ALA B 1 149 ? 10.151 21.376 0.342 1 97.75 149 ALA B CA 1
ATOM 3871 C C . ALA B 1 149 ? 9.307 20.718 1.43 1 97.75 149 ALA B C 1
ATOM 3873 O O . ALA B 1 149 ? 9.691 20.708 2.602 1 97.75 149 ALA B O 1
ATOM 3874 N N . HIS B 1 150 ? 8.169 20.189 1.052 1 98.44 150 HIS B N 1
ATOM 3875 C CA . HIS B 1 150 ? 7.336 19.472 2.011 1 98.44 150 HIS B CA 1
ATOM 3876 C C . HIS B 1 150 ? 8.099 18.315 2.646 1 98.44 150 HIS B C 1
ATOM 3878 O O . HIS B 1 150 ? 8.081 18.15 3.868 1 98.44 150 HIS B O 1
ATOM 3884 N N . ILE B 1 151 ? 8.719 17.534 1.785 1 98.68 151 ILE B N 1
ATOM 3885 C CA . ILE B 1 151 ? 9.452 16.356 2.236 1 98.68 151 ILE B CA 1
ATOM 3886 C C . ILE B 1 151 ? 10.587 16.779 3.165 1 98.68 151 ILE B C 1
ATOM 3888 O O . ILE B 1 151 ? 10.742 16.227 4.257 1 98.68 151 ILE B O 1
ATOM 3892 N N . GLN B 1 152 ? 11.323 17.781 2.749 1 98.63 152 GLN B N 1
ATOM 3893 C CA . GLN B 1 152 ? 12.466 18.253 3.523 1 98.63 152 GLN B CA 1
ATOM 3894 C C . GLN B 1 152 ? 12.027 18.782 4.886 1 98.63 152 GLN B C 1
ATOM 3896 O O . GLN B 1 152 ? 12.621 18.441 5.911 1 98.63 152 GLN B O 1
ATOM 3901 N N . VAL B 1 153 ? 11.005 19.596 4.907 1 98.79 153 VAL B N 1
ATOM 3902 C CA . VAL B 1 153 ? 10.512 20.167 6.157 1 98.79 153 VAL B CA 1
ATOM 3903 C C . VAL B 1 153 ? 9.995 19.055 7.065 1 98.79 153 VAL B C 1
ATOM 3905 O O . VAL B 1 153 ? 10.18 19.103 8.284 1 98.79 153 VAL B O 1
ATOM 3908 N N . GLY B 1 154 ? 9.328 18.06 6.474 1 98.83 154 GLY B N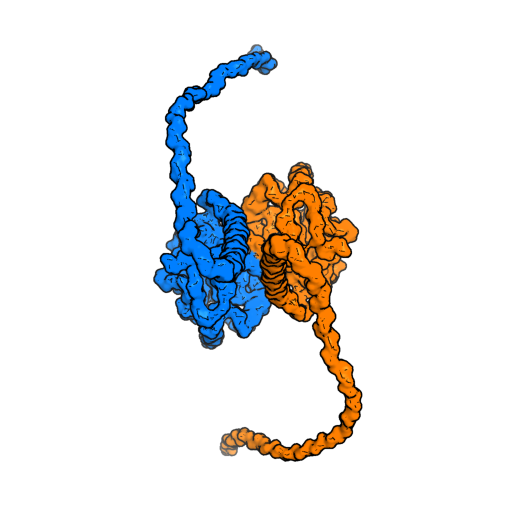 1
ATOM 3909 C CA . GLY B 1 154 ? 8.897 16.906 7.248 1 98.83 154 GLY B CA 1
ATOM 3910 C C . GLY B 1 154 ? 10.047 16.17 7.911 1 98.83 154 GLY B C 1
ATOM 3911 O O . GLY B 1 154 ? 9.999 15.885 9.109 1 98.83 154 GLY B O 1
ATOM 3912 N N . VAL B 1 155 ? 11.078 15.907 7.127 1 98.85 155 VAL B N 1
ATOM 3913 C CA . VAL B 1 155 ? 12.251 15.193 7.622 1 98.85 155 VAL B CA 1
ATOM 3914 C C . VAL B 1 155 ? 12.924 16.007 8.725 1 98.85 155 VAL B C 1
ATOM 3916 O O . VAL B 1 155 ? 13.266 15.469 9.781 1 98.85 155 VAL B O 1
ATOM 3919 N N . GLU B 1 156 ? 13.061 17.286 8.535 1 98.78 156 GLU B N 1
ATOM 3920 C CA . GLU B 1 156 ? 13.71 18.162 9.505 1 98.78 156 GLU B CA 1
ATOM 3921 C C . GLU B 1 156 ? 12.888 18.273 10.786 1 98.78 156 GLU B C 1
ATOM 3923 O O . GLU B 1 156 ? 13.445 18.324 11.885 1 98.78 156 GLU B O 1
ATOM 3928 N N . SER B 1 157 ? 11.6 18.38 10.633 1 98.69 157 SER B N 1
ATOM 3929 C CA . SER B 1 157 ? 10.726 18.428 11.8 1 98.69 157 SER B CA 1
ATOM 3930 C C . SER B 1 157 ? 10.851 17.16 12.638 1 98.69 157 SER B C 1
ATOM 3932 O O . SER B 1 157 ? 10.893 17.225 13.868 1 98.69 157 SER B O 1
ATOM 3934 N N . ALA B 1 158 ? 10.882 16.029 12.019 1 98.66 158 ALA B N 1
ATOM 3935 C CA . ALA B 1 158 ? 11.045 14.759 12.72 1 98.66 158 ALA B CA 1
ATOM 3936 C C . ALA B 1 158 ? 12.422 14.665 13.371 1 98.66 158 ALA B C 1
ATOM 3938 O O . ALA B 1 158 ? 12.563 14.11 14.463 1 98.66 158 ALA B O 1
ATOM 3939 N N . ALA B 1 159 ? 13.412 15.196 12.664 1 98.55 159 ALA B N 1
ATOM 3940 C CA . ALA B 1 159 ? 14.782 15.144 13.167 1 98.55 159 ALA B CA 1
ATOM 3941 C C . ALA B 1 159 ? 14.917 15.919 14.474 1 98.55 159 ALA B C 1
ATOM 3943 O O . ALA B 1 159 ? 15.751 15.585 15.319 1 98.55 159 ALA B O 1
ATOM 3944 N N . LYS B 1 160 ? 14.097 16.915 14.709 1 98.13 160 LYS B N 1
ATOM 3945 C CA . LYS B 1 160 ? 14.153 17.76 15.898 1 98.13 160 LYS B CA 1
ATOM 3946 C C . LYS B 1 160 ? 13.451 17.095 17.079 1 98.13 160 LYS B C 1
ATOM 3948 O O . LYS B 1 160 ? 13.551 17.567 18.213 1 98.13 160 LYS B O 1
ATOM 3953 N N . ASP B 1 161 ? 12.782 16.033 16.833 1 97.62 161 ASP B N 1
ATOM 3954 C CA . ASP B 1 161 ? 12.008 15.322 17.847 1 97.62 161 ASP B CA 1
ATOM 3955 C C . ASP B 1 161 ? 12.261 13.818 17.777 1 97.62 161 ASP B C 1
ATOM 3957 O O . ASP B 1 161 ? 11.637 13.115 16.98 1 97.62 161 ASP B O 1
ATOM 3961 N N . GLU B 1 162 ? 13.019 13.297 18.671 1 96.66 162 GLU B N 1
ATOM 3962 C CA . GLU B 1 162 ? 13.42 11.894 18.638 1 96.66 162 GLU B CA 1
ATOM 3963 C C . GLU B 1 162 ? 12.231 10.974 18.897 1 96.66 162 GLU B C 1
ATOM 3965 O O . GLU B 1 162 ? 12.272 9.788 18.563 1 96.66 162 GLU B O 1
ATOM 3970 N N . GLY B 1 163 ? 11.218 11.472 19.453 1 97.94 163 GLY B N 1
ATOM 3971 C CA . GLY B 1 163 ? 10.026 10.689 19.737 1 97.94 163 GLY B CA 1
ATOM 3972 C C . GLY B 1 163 ? 8.974 10.789 18.649 1 97.94 163 GLY B C 1
ATOM 3973 O O . GLY B 1 163 ? 7.845 10.326 18.825 1 97.94 163 GLY B O 1
ATOM 3974 N N . ALA B 1 164 ? 9.38 11.344 17.493 1 98.69 164 ALA B N 1
ATOM 3975 C CA . ALA B 1 164 ? 8.394 11.596 16.445 1 98.69 164 ALA B CA 1
ATOM 3976 C C . ALA B 1 164 ? 8.429 10.5 15.385 1 98.69 164 ALA B C 1
ATOM 3978 O O . ALA B 1 164 ? 9.504 10.031 15.002 1 98.69 164 ALA B O 1
ATOM 3979 N N . LEU B 1 165 ? 7.265 10.053 15.013 1 98.81 165 LEU B N 1
ATOM 3980 C CA . LEU B 1 165 ? 7.07 9.241 13.818 1 98.81 165 LEU B CA 1
ATOM 3981 C C . LEU B 1 165 ? 6.745 10.116 12.612 1 98.81 165 LEU B C 1
ATOM 3983 O O . LEU B 1 165 ? 5.823 10.934 12.664 1 98.81 165 LEU B O 1
ATOM 3987 N N . LEU B 1 166 ? 7.557 10.02 11.564 1 98.93 166 LEU B N 1
ATOM 3988 C CA . LEU B 1 166 ? 7.283 10.728 10.318 1 98.93 166 LEU B CA 1
ATOM 3989 C C . LEU B 1 166 ? 6.439 9.871 9.38 1 98.93 166 LEU B C 1
ATOM 3991 O O . LEU B 1 166 ? 6.845 8.768 9.008 1 98.93 166 LEU B O 1
ATOM 3995 N N . LEU B 1 167 ? 5.258 10.342 8.996 1 98.92 167 LEU B N 1
ATOM 3996 C CA . LEU B 1 167 ? 4.393 9.639 8.054 1 98.92 167 LEU B CA 1
ATOM 3997 C C . LEU B 1 167 ? 4.154 10.48 6.804 1 98.92 167 LEU B C 1
ATOM 3999 O O . LEU B 1 167 ? 3.652 11.602 6.893 1 98.92 167 LEU B O 1
ATOM 4003 N N . PHE B 1 168 ? 4.574 9.977 5.678 1 98.93 168 PHE B N 1
ATOM 4004 C CA . PHE B 1 168 ? 4.084 10.502 4.408 1 98.93 168 PHE B CA 1
ATOM 4005 C C . PHE B 1 168 ? 2.713 9.925 4.077 1 98.93 168 PHE B C 1
ATOM 4007 O O . PHE B 1 168 ? 2.527 8.707 4.088 1 98.93 168 PHE B O 1
ATOM 4014 N N . SER B 1 169 ? 1.771 10.814 3.786 1 98.86 169 SER B N 1
ATOM 4015 C CA . SER B 1 169 ? 0.395 10.356 3.627 1 98.86 169 SER B CA 1
ATOM 4016 C C . SER B 1 169 ? -0.158 10.731 2.257 1 98.86 169 SER B C 1
ATOM 4018 O O . SER B 1 169 ? -0.025 11.877 1.821 1 98.86 169 SER B O 1
ATOM 4020 N N . GLY B 1 170 ? -0.805 9.726 1.576 1 98.56 170 GLY B N 1
ATOM 4021 C CA . GLY B 1 170 ? -1.449 9.913 0.286 1 98.56 170 GLY B CA 1
ATOM 4022 C C . GLY B 1 170 ? -1.624 8.619 -0.487 1 98.56 170 GLY B C 1
ATOM 4023 O O . GLY B 1 170 ? -0.727 7.774 -0.503 1 98.56 170 GLY B O 1
ATOM 4024 N N . GLY B 1 171 ? -2.687 8.472 -1.082 1 97.8 171 GLY B N 1
ATOM 4025 C CA . GLY B 1 171 ? -3.033 7.231 -1.755 1 97.8 171 GLY B CA 1
ATOM 4026 C C . GLY B 1 171 ? -2.607 7.202 -3.211 1 97.8 171 GLY B C 1
ATOM 4027 O O . GLY B 1 171 ? -1.749 7.984 -3.627 1 97.8 171 GLY B O 1
ATOM 4028 N N . GLU B 1 172 ? -3.064 6.103 -3.876 1 96.42 172 GLU B N 1
ATOM 4029 C CA . GLU B 1 172 ? -2.905 5.954 -5.319 1 96.42 172 GLU B CA 1
ATOM 4030 C C . GLU B 1 172 ? -3.965 6.748 -6.077 1 96.42 172 GLU B C 1
ATOM 4032 O O . GLU B 1 172 ? -4.882 6.168 -6.662 1 96.42 172 GLU B O 1
ATOM 4037 N N . THR B 1 173 ? -3.778 8.023 -6.176 1 94.99 173 THR B N 1
ATOM 4038 C CA . THR B 1 173 ? -4.874 8.921 -6.524 1 94.99 173 THR B CA 1
ATOM 4039 C C . THR B 1 173 ? -4.862 9.236 -8.017 1 94.99 173 THR B C 1
ATOM 4041 O O . THR B 1 173 ? -5.775 9.889 -8.527 1 94.99 173 THR B O 1
ATOM 4044 N N . ARG B 1 174 ? -3.824 8.799 -8.707 1 92.99 174 ARG B N 1
ATOM 4045 C CA . ARG B 1 174 ? -3.671 9.18 -10.107 1 92.99 174 ARG B CA 1
ATOM 4046 C C . ARG B 1 174 ? -3.617 7.949 -11.006 1 92.99 174 ARG B C 1
ATOM 4048 O O . ARG B 1 174 ? -2.672 7.161 -10.931 1 92.99 174 ARG B O 1
ATOM 4055 N N . LYS B 1 175 ? -4.521 7.919 -11.894 1 91.06 175 LYS B N 1
ATOM 4056 C CA . LYS B 1 175 ? -4.614 6.75 -12.764 1 91.06 175 LYS B CA 1
ATOM 4057 C C . LYS B 1 175 ? -3.376 6.623 -13.648 1 91.06 175 LYS B C 1
ATOM 4059 O O . LYS B 1 175 ? -2.764 5.555 -13.718 1 91.06 175 LYS B O 1
ATOM 4064 N N . ASP B 1 176 ? -2.944 7.727 -14.208 1 89.73 176 ASP B N 1
ATOM 4065 C CA . ASP B 1 176 ? -1.89 7.697 -15.218 1 89.73 176 ASP B CA 1
ATOM 4066 C C . ASP B 1 176 ? -0.515 7.548 -14.572 1 89.73 176 ASP B C 1
ATOM 4068 O O . ASP B 1 176 ? 0.467 7.244 -15.253 1 89.73 176 ASP B O 1
ATOM 4072 N N . GLY B 1 177 ? -0.434 7.741 -13.29 1 90.41 177 GLY B N 1
ATOM 4073 C CA . GLY B 1 177 ? 0.818 7.542 -12.578 1 90.41 177 GLY B CA 1
ATO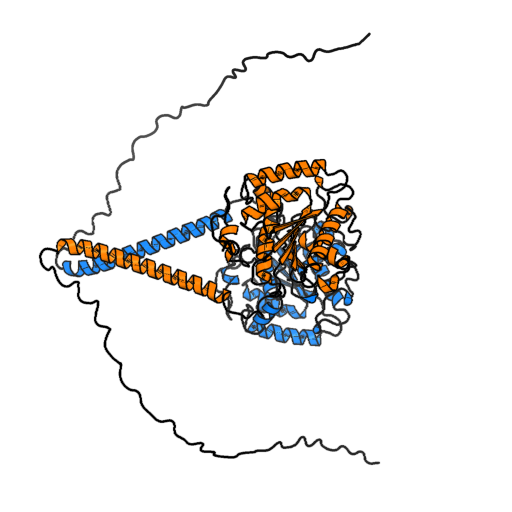M 4074 C C . GLY B 1 177 ? 1.092 6.087 -12.247 1 90.41 177 GLY B C 1
ATOM 4075 O O . GLY B 1 177 ? 2.192 5.74 -11.812 1 90.41 177 GLY B O 1
ATOM 4076 N N . GLY B 1 178 ? 0.071 5.218 -12.539 1 92.09 178 GLY B N 1
ATOM 4077 C CA . GLY B 1 178 ? 0.204 3.828 -12.132 1 92.09 178 GLY B CA 1
ATOM 4078 C C . GLY B 1 178 ? -0.145 3.598 -10.674 1 92.09 178 GLY B C 1
ATOM 4079 O O . GLY B 1 178 ? -0.541 4.529 -9.97 1 92.09 178 GLY B O 1
ATOM 4080 N N . PRO B 1 179 ? -0.002 2.329 -10.263 1 94.74 179 PRO B N 1
ATOM 4081 C CA . PRO B 1 179 ? -0.357 1.992 -8.883 1 94.74 179 PRO B CA 1
ATOM 4082 C C . PRO B 1 179 ? 0.7 2.438 -7.875 1 94.74 179 PRO B C 1
ATOM 4084 O O . PRO B 1 179 ? 1.221 1.616 -7.117 1 94.74 179 PRO B O 1
ATOM 4087 N N . ARG B 1 180 ? 0.953 3.715 -7.903 1 94.99 180 ARG B N 1
ATOM 4088 C CA . ARG B 1 180 ? 1.884 4.379 -6.996 1 94.99 180 ARG B CA 1
ATOM 4089 C C . ARG B 1 180 ? 1.16 5.387 -6.11 1 94.99 180 ARG B C 1
ATOM 4091 O O . ARG B 1 180 ? 0.306 6.138 -6.585 1 94.99 180 ARG B O 1
ATOM 4098 N N . SER B 1 181 ? 1.509 5.327 -4.915 1 97.37 181 SER B N 1
ATOM 4099 C CA . SER B 1 181 ? 0.87 6.274 -4.007 1 97.37 181 SER B CA 1
ATOM 4100 C C . SER B 1 181 ? 1.696 7.548 -3.864 1 97.37 181 SER B C 1
ATOM 4102 O O . SER B 1 181 ? 2.898 7.548 -4.138 1 97.37 181 SER B O 1
ATOM 4104 N N . GLU B 1 182 ? 1.039 8.594 -3.5 1 97.86 182 GLU B N 1
ATOM 4105 C CA . GLU B 1 182 ? 1.733 9.836 -3.177 1 97.86 182 GLU B CA 1
ATOM 4106 C C . GLU B 1 182 ? 2.69 9.645 -2.004 1 97.86 182 GLU B C 1
ATOM 4108 O O . GLU B 1 182 ? 3.809 10.163 -2.018 1 97.86 182 GLU B O 1
ATOM 4113 N N . ALA B 1 183 ? 2.298 8.88 -1.052 1 98.54 183 ALA B N 1
ATOM 4114 C CA . ALA B 1 183 ? 3.1 8.609 0.138 1 98.54 183 ALA B CA 1
ATOM 4115 C C . ALA B 1 183 ? 4.413 7.923 -0.23 1 98.54 183 ALA B C 1
ATOM 4117 O O . ALA B 1 183 ? 5.485 8.34 0.215 1 98.54 183 ALA B O 1
ATOM 4118 N N . GLN B 1 184 ? 4.305 6.899 -1.021 1 96.92 184 GLN B N 1
ATOM 4119 C CA . GLN B 1 184 ? 5.49 6.154 -1.434 1 96.92 184 GLN B CA 1
ATOM 4120 C C . GLN B 1 184 ? 6.426 7.027 -2.266 1 96.92 184 GLN B C 1
ATOM 4122 O O . GLN B 1 184 ? 7.648 6.88 -2.194 1 96.92 184 GLN B O 1
ATOM 4127 N N . SER B 1 185 ? 5.869 7.893 -3.073 1 96.54 185 SER B N 1
ATOM 4128 C CA . SER B 1 185 ? 6.672 8.819 -3.864 1 96.54 185 SER B CA 1
ATOM 4129 C C . SER B 1 185 ? 7.511 9.727 -2.97 1 96.54 185 SER B C 1
ATOM 4131 O O . SER B 1 185 ? 8.71 9.895 -3.199 1 96.54 185 SER B O 1
ATOM 4133 N N . TYR B 1 186 ? 6.854 10.248 -1.959 1 98.11 186 TYR B N 1
ATOM 4134 C CA . TYR B 1 186 ? 7.551 11.144 -1.042 1 98.11 186 TYR B CA 1
ATOM 4135 C C . TYR B 1 186 ? 8.645 10.403 -0.282 1 98.11 186 TYR B C 1
ATOM 4137 O O . TYR B 1 186 ? 9.753 10.919 -0.116 1 98.11 186 TYR B O 1
ATOM 4145 N N . TRP B 1 187 ? 8.362 9.229 0.175 1 97.64 187 TRP B N 1
ATOM 4146 C CA . TRP B 1 187 ? 9.36 8.43 0.878 1 97.64 187 TRP B CA 1
ATOM 4147 C C . TRP B 1 187 ? 10.56 8.145 -0.019 1 97.64 187 TRP B C 1
ATOM 4149 O O . TRP B 1 187 ? 11.709 8.27 0.413 1 97.64 187 TRP B O 1
ATOM 4159 N N . PHE B 1 188 ? 10.254 7.804 -1.263 1 95.35 188 PHE B N 1
ATOM 4160 C CA . PHE B 1 188 ? 11.304 7.478 -2.22 1 95.35 188 PHE B CA 1
ATOM 4161 C C . PHE B 1 188 ? 12.214 8.679 -2.456 1 95.35 188 PHE B C 1
ATOM 4163 O O . PHE B 1 188 ? 13.437 8.536 -2.515 1 95.35 188 PHE B O 1
ATOM 4170 N N . VAL B 1 189 ? 11.609 9.816 -2.641 1 96.34 189 VAL B N 1
ATOM 4171 C CA . VAL B 1 189 ? 12.388 11.027 -2.88 1 96.34 189 VAL B CA 1
ATOM 4172 C C . VAL B 1 189 ? 13.274 11.318 -1.67 1 96.34 189 VAL B C 1
ATOM 4174 O O . VAL B 1 189 ? 14.452 11.65 -1.821 1 96.34 189 VAL B O 1
ATOM 4177 N N . ALA B 1 190 ? 12.72 11.203 -0.443 1 97.48 190 ALA B N 1
ATOM 4178 C CA . ALA B 1 190 ? 13.517 11.395 0.766 1 97.48 190 ALA B CA 1
ATOM 4179 C C . ALA B 1 190 ? 14.709 10.442 0.794 1 97.48 190 ALA B C 1
ATOM 4181 O O . ALA B 1 190 ? 15.832 10.853 1.096 1 97.48 190 ALA B O 1
ATOM 4182 N N . GLU B 1 191 ? 14.448 9.183 0.479 1 94.87 191 GLU B N 1
ATOM 4183 C CA . GLU B 1 191 ? 15.494 8.166 0.439 1 94.87 191 GLU B CA 1
ATOM 4184 C C . GLU B 1 191 ? 16.58 8.53 -0.569 1 94.87 191 GLU B C 1
ATOM 4186 O O . GLU B 1 191 ? 17.772 8.422 -0.273 1 94.87 191 GLU B O 1
ATOM 4191 N N . SER B 1 192 ? 16.166 8.964 -1.725 1 93.03 192 SER B N 1
ATOM 4192 C CA . SER B 1 192 ? 17.091 9.3 -2.802 1 93.03 192 SER B CA 1
ATOM 4193 C C . SER B 1 192 ? 17.908 10.542 -2.462 1 93.03 192 SER B C 1
ATOM 4195 O O . SER B 1 192 ? 19.05 10.681 -2.907 1 93.03 192 SER B O 1
ATOM 4197 N N . LYS B 1 193 ? 17.33 11.422 -1.656 1 94.94 193 LYS B N 1
ATOM 4198 C CA . LYS B 1 193 ? 18.001 12.659 -1.267 1 94.94 193 LYS B CA 1
ATOM 4199 C C . LYS B 1 193 ? 18.819 12.464 0.006 1 94.94 193 LYS B C 1
ATOM 4201 O O . LYS B 1 193 ? 19.283 13.435 0.608 1 94.94 193 LYS B O 1
ATOM 4206 N N . GLY B 1 194 ? 18.932 11.244 0.441 1 94.73 194 GLY B N 1
ATOM 4207 C CA . GLY B 1 194 ? 19.728 10.946 1.621 1 94.73 194 GLY B CA 1
ATOM 4208 C C . GLY B 1 194 ? 19.139 11.515 2.898 1 94.73 194 GLY B C 1
ATOM 4209 O O . GLY B 1 194 ? 19.874 11.941 3.791 1 94.73 194 GLY B O 1
ATOM 4210 N N . TRP B 1 195 ? 17.819 11.712 2.835 1 97.77 195 TRP B N 1
ATOM 4211 C CA . TRP B 1 195 ? 17.063 12.199 3.983 1 97.77 195 TRP B CA 1
ATOM 4212 C C . TRP B 1 195 ? 17.581 13.559 4.44 1 97.77 195 TRP B C 1
ATOM 4214 O O . TRP B 1 195 ? 17.566 13.866 5.635 1 97.77 195 TRP B O 1
ATOM 4224 N N . PHE B 1 196 ? 18.213 14.255 3.488 1 97.65 196 PHE B N 1
ATOM 4225 C CA . PHE B 1 196 ? 18.638 15.635 3.692 1 97.65 196 PHE B CA 1
ATOM 4226 C C . PHE B 1 196 ? 19.583 15.74 4.884 1 97.65 196 PHE B C 1
ATOM 4228 O O . PHE B 1 196 ? 19.463 16.657 5.699 1 97.65 196 PHE B O 1
ATOM 4235 N N . GLY B 1 197 ? 20.334 14.724 5.078 1 97.76 197 GLY B N 1
ATOM 4236 C CA . GLY B 1 197 ? 21.378 14.742 6.09 1 97.76 197 GLY B CA 1
ATOM 4237 C C . GLY B 1 197 ? 20.95 14.111 7.401 1 97.76 197 GLY B C 1
ATOM 4238 O O . GLY B 1 197 ? 21.721 14.079 8.362 1 97.76 197 GLY B O 1
ATOM 4239 N N . HIS B 1 198 ? 19.732 13.557 7.481 1 98.33 198 HIS B N 1
ATOM 4240 C CA . HIS B 1 198 ? 19.216 13.037 8.742 1 98.33 198 HIS B CA 1
ATOM 4241 C C . HIS B 1 198 ? 18.887 11.552 8.632 1 98.33 198 HIS B C 1
ATOM 4243 O O . HIS B 1 198 ? 17.941 11.073 9.26 1 98.33 198 HIS B O 1
ATOM 4249 N N . LYS B 1 199 ? 19.555 10.829 7.749 1 96.86 199 LYS B N 1
ATOM 4250 C CA . LYS B 1 199 ? 19.263 9.425 7.471 1 96.86 199 LYS B CA 1
ATOM 4251 C C . LYS B 1 199 ? 19.324 8.589 8.746 1 96.86 199 LYS B C 1
ATOM 4253 O O . LYS B 1 199 ? 18.387 7.851 9.057 1 96.86 199 LYS B O 1
ATOM 4258 N N . ASP B 1 200 ? 20.301 8.716 9.594 1 96.06 200 ASP B N 1
ATOM 4259 C CA . ASP B 1 200 ? 20.539 7.871 10.76 1 96.06 200 ASP B CA 1
ATOM 4260 C C . ASP B 1 200 ? 19.485 8.113 11.838 1 96.06 200 ASP B C 1
ATOM 4262 O O . ASP B 1 200 ? 19.159 7.208 12.609 1 96.06 200 ASP B O 1
ATOM 4266 N N . SER B 1 201 ? 18.942 9.289 11.82 1 96.83 201 SER B N 1
ATOM 4267 C CA . SER B 1 201 ? 18.059 9.634 12.929 1 96.83 201 SER B CA 1
ATOM 4268 C C . SER B 1 201 ? 16.593 9.506 12.528 1 96.83 201 SER B C 1
ATOM 4270 O O . SER B 1 201 ? 15.719 9.363 13.386 1 96.83 201 SER B O 1
ATOM 4272 N N . VAL B 1 202 ? 16.3 9.535 11.213 1 98.18 202 VAL B N 1
ATOM 4273 C CA . VAL B 1 202 ? 14.9 9.706 10.838 1 98.18 202 VAL B CA 1
ATOM 4274 C C . VAL B 1 202 ? 14.433 8.501 10.024 1 98.18 202 VAL B C 1
ATOM 4276 O O . VAL B 1 202 ? 13.283 8.072 10.144 1 98.18 202 VAL B O 1
ATOM 4279 N N . ARG B 1 203 ? 15.215 7.856 9.214 1 97.34 203 ARG B N 1
ATOM 4280 C CA . ARG B 1 203 ? 14.824 6.891 8.192 1 97.34 203 ARG B CA 1
ATOM 4281 C C . ARG B 1 203 ? 14.024 5.744 8.8 1 97.34 203 ARG B C 1
ATOM 4283 O O . ARG B 1 203 ? 12.982 5.355 8.266 1 97.34 203 ARG B O 1
ATOM 4290 N N . ASP B 1 204 ? 14.465 5.223 9.978 1 95.78 204 ASP B N 1
ATOM 4291 C CA . ASP B 1 204 ? 13.886 4.011 10.551 1 95.78 204 ASP B CA 1
ATOM 4292 C C . ASP B 1 204 ? 12.52 4.295 11.171 1 95.78 204 ASP B C 1
ATOM 4294 O O . ASP B 1 204 ? 11.774 3.369 11.495 1 95.78 204 ASP B O 1
ATOM 4298 N N . ARG B 1 205 ? 12.179 5.513 11.305 1 97.82 205 ARG B N 1
ATOM 4299 C CA . ARG B 1 205 ? 10.883 5.882 11.865 1 97.82 205 ARG B CA 1
ATOM 4300 C C . ARG B 1 205 ? 10.11 6.782 10.908 1 97.82 205 ARG B C 1
ATOM 4302 O O . ARG B 1 205 ? 9.326 7.63 11.34 1 97.82 205 ARG B O 1
ATOM 4309 N N . ALA B 1 206 ? 10.46 6.743 9.628 1 98.48 206 ALA B N 1
ATOM 4310 C CA . ALA B 1 206 ? 9.726 7.387 8.541 1 98.48 206 ALA B CA 1
ATOM 4311 C C . ALA B 1 206 ? 8.987 6.357 7.692 1 98.48 206 ALA B C 1
ATOM 4313 O O . ALA B 1 206 ? 9.613 5.537 7.016 1 98.48 206 ALA B O 1
ATOM 4314 N N . LEU B 1 207 ? 7.687 6.395 7.763 1 98.56 207 LEU B N 1
ATOM 4315 C CA . LEU B 1 207 ? 6.869 5.38 7.107 1 98.56 207 LEU B CA 1
ATOM 4316 C C . LEU B 1 207 ? 5.764 6.025 6.278 1 98.56 207 LEU B C 1
ATOM 4318 O O . LEU B 1 207 ? 5.776 7.238 6.056 1 98.56 207 LEU B O 1
ATOM 4322 N N . THR B 1 208 ? 4.861 5.136 5.71 1 98.62 208 THR B N 1
ATOM 4323 C CA . THR B 1 208 ? 3.871 5.656 4.773 1 98.62 208 THR B CA 1
ATOM 4324 C C . THR B 1 208 ? 2.457 5.308 5.231 1 98.62 208 THR B C 1
ATOM 4326 O O . THR B 1 208 ? 2.255 4.319 5.939 1 98.62 208 THR B O 1
ATOM 4329 N N . GLU B 1 209 ? 1.539 6.127 5.049 1 98.58 209 GLU B N 1
ATOM 4330 C CA . GLU B 1 209 ? 0.098 5.91 4.955 1 98.58 209 GLU B CA 1
ATOM 4331 C C . GLU B 1 209 ? -0.392 6.07 3.519 1 98.58 209 GLU B C 1
ATOM 4333 O O . GLU B 1 209 ? -0.323 7.163 2.952 1 98.58 209 GLU B O 1
ATOM 4338 N N . GLU B 1 210 ? -0.979 5.05 2.833 1 97.77 210 GLU B N 1
ATOM 4339 C CA . GLU B 1 210 ? -1.035 5.027 1.375 1 97.77 210 GLU B CA 1
ATOM 4340 C C . GLU B 1 210 ? -2.478 5.011 0.878 1 97.77 210 GLU B C 1
ATOM 4342 O O . GLU B 1 210 ? -2.75 4.567 -0.24 1 97.77 210 GLU B O 1
ATOM 4347 N N . HIS B 1 211 ? -3.426 5.523 1.647 1 97.56 211 HIS B N 1
ATOM 4348 C CA . HIS B 1 211 ? -4.814 5.312 1.253 1 97.56 211 HIS B CA 1
ATOM 4349 C C . HIS B 1 211 ? -5.591 6.625 1.249 1 97.56 211 HIS B C 1
ATOM 4351 O O . HIS B 1 211 ? -6.704 6.691 0.722 1 97.56 211 HIS B O 1
ATOM 4357 N N . ALA B 1 212 ? -5.025 7.702 1.761 1 98.37 212 ALA B N 1
ATOM 4358 C CA . ALA B 1 212 ? -5.744 8.967 1.886 1 98.37 212 ALA B CA 1
ATOM 4359 C C . ALA B 1 212 ? -6.114 9.526 0.515 1 98.37 212 ALA B C 1
ATOM 4361 O O . ALA B 1 212 ? -5.298 9.511 -0.409 1 98.37 212 ALA B O 1
ATOM 4362 N N . ARG B 1 213 ? -7.355 10.036 0.411 1 97.43 213 ARG B N 1
ATOM 4363 C CA . ARG B 1 213 ? -7.865 10.536 -0.861 1 97.43 213 ARG B CA 1
ATOM 4364 C C . ARG B 1 213 ? -8.178 12.027 -0.778 1 97.43 213 ARG B C 1
ATOM 4366 O O . ARG B 1 213 ? -8.533 12.649 -1.781 1 97.43 213 ARG B O 1
ATOM 4373 N N . ASP B 1 214 ? -8.065 12.572 0.39 1 96.8 214 ASP B N 1
ATOM 4374 C CA . ASP B 1 214 ? -8.173 14.009 0.619 1 96.8 214 ASP B CA 1
ATOM 4375 C C . ASP B 1 214 ? -7.459 14.416 1.906 1 96.8 214 ASP B C 1
ATOM 4377 O O . ASP B 1 214 ? -6.805 13.59 2.546 1 96.8 214 ASP B O 1
ATOM 4381 N N . SER B 1 215 ? -7.592 15.741 2.259 1 97.84 215 SER B N 1
ATOM 4382 C CA . SER B 1 215 ? -6.835 16.277 3.385 1 97.84 215 SER B CA 1
ATOM 4383 C C . SER B 1 215 ? -7.372 15.751 4.712 1 97.84 215 SER B C 1
ATOM 4385 O O . SER B 1 215 ? -6.609 15.539 5.657 1 97.84 215 SER B O 1
ATOM 4387 N N . PHE B 1 216 ? -8.63 15.537 4.858 1 98.19 216 PHE B N 1
ATOM 4388 C CA . PHE B 1 216 ? -9.184 15.004 6.097 1 98.19 216 PHE B CA 1
ATOM 4389 C C . PHE B 1 216 ? -8.712 13.573 6.329 1 98.19 216 PHE B C 1
ATOM 4391 O O . PHE B 1 216 ? -8.301 13.221 7.436 1 98.19 216 PHE B O 1
ATOM 4398 N N . GLU B 1 217 ? -8.719 12.784 5.247 1 98.26 217 GLU B N 1
ATOM 4399 C CA . GLU B 1 217 ? -8.253 11.404 5.343 1 98.26 217 GLU B CA 1
ATOM 4400 C C . GLU B 1 217 ? -6.752 11.347 5.615 1 98.26 217 GLU B C 1
ATOM 4402 O O . GLU B 1 217 ? -6.275 10.444 6.306 1 98.26 217 GLU B O 1
ATOM 4407 N N . ASN B 1 218 ? -5.995 12.295 5.056 1 98.73 218 ASN B N 1
ATOM 4408 C CA . ASN B 1 218 ? -4.586 12.346 5.431 1 98.73 218 ASN B CA 1
ATOM 4409 C C . ASN B 1 218 ? -4.409 12.334 6.947 1 98.73 218 ASN B C 1
ATOM 4411 O O . ASN B 1 218 ? -3.612 11.558 7.477 1 98.73 218 ASN B O 1
ATOM 4415 N N . LEU B 1 219 ? -5.164 13.177 7.572 1 98.83 219 LEU B N 1
ATOM 4416 C CA . LEU B 1 219 ? -5.043 13.324 9.018 1 98.83 219 LEU B CA 1
ATOM 4417 C C . LEU B 1 219 ? -5.591 12.096 9.737 1 98.83 219 LEU B C 1
ATOM 4419 O O . LEU B 1 219 ? -4.881 11.461 10.52 1 98.83 219 LEU B O 1
ATOM 4423 N N . LEU B 1 220 ? -6.804 11.727 9.458 1 98.67 220 LEU B N 1
ATOM 4424 C CA . LEU B 1 220 ? -7.485 10.64 10.153 1 98.67 220 LEU B CA 1
ATOM 4425 C C . LEU B 1 220 ? -6.732 9.326 9.978 1 98.67 220 LEU B C 1
ATOM 4427 O O . LEU B 1 220 ? -6.5 8.604 10.95 1 98.67 220 LEU B O 1
ATOM 4431 N N . PHE B 1 221 ? -6.353 8.986 8.749 1 98.66 221 PHE B N 1
ATOM 4432 C CA . PHE B 1 221 ? -5.677 7.724 8.47 1 98.66 221 PHE B CA 1
ATOM 4433 C C . PHE B 1 221 ? -4.292 7.7 9.105 1 98.66 221 PHE B C 1
ATOM 4435 O O . PHE B 1 221 ? -3.827 6.65 9.553 1 98.66 221 PHE B O 1
ATOM 4442 N N . SER B 1 222 ? -3.634 8.857 9.155 1 98.84 222 SER B N 1
ATOM 4443 C CA . SER B 1 222 ? -2.314 8.914 9.775 1 98.84 222 SER B CA 1
ATOM 4444 C C . SER B 1 222 ? -2.397 8.662 11.277 1 98.84 222 SER B C 1
ATOM 4446 O O . SER B 1 222 ? -1.514 8.024 11.854 1 98.84 222 SER B O 1
ATOM 4448 N N . VAL B 1 223 ? -3.447 9.173 11.908 1 98.79 223 VAL B N 1
ATOM 4449 C CA . VAL B 1 223 ? -3.64 8.926 13.333 1 98.79 223 VAL B CA 1
ATOM 4450 C C . VAL B 1 223 ? -3.847 7.433 13.575 1 98.79 223 VAL B C 1
ATOM 4452 O O . VAL B 1 223 ? -3.275 6.864 14.508 1 98.79 223 VAL B O 1
ATOM 4455 N N . CYS B 1 224 ? -4.595 6.833 12.727 1 98.45 224 CYS B N 1
ATOM 4456 C CA . CYS B 1 224 ? -4.817 5.397 12.85 1 98.45 224 CYS B CA 1
ATOM 4457 C C . CYS B 1 224 ? -3.535 4.621 12.57 1 98.45 224 CYS B C 1
ATOM 4459 O O . CYS B 1 224 ? -3.21 3.672 13.285 1 98.45 224 CYS B O 1
ATOM 4461 N N . ARG B 1 225 ? -2.803 5.001 11.556 1 98.4 225 ARG B N 1
ATOM 4462 C CA . ARG B 1 225 ? -1.536 4.368 11.204 1 98.4 225 ARG B CA 1
ATOM 4463 C C . ARG B 1 225 ? -0.536 4.468 12.351 1 98.4 225 ARG B C 1
ATOM 4465 O O . ARG B 1 225 ? 0.207 3.522 12.618 1 98.4 225 ARG B O 1
ATOM 4472 N N . PHE B 1 226 ? -0.515 5.623 13.017 1 98.63 226 PHE B N 1
ATOM 4473 C CA . PHE B 1 226 ? 0.326 5.81 14.193 1 98.63 226 PHE B CA 1
ATOM 4474 C C . PHE B 1 226 ? 0.001 4.773 15.262 1 98.63 226 PHE B C 1
ATOM 4476 O O . PHE B 1 226 ? 0.903 4.15 15.825 1 98.63 226 PHE B O 1
ATOM 4483 N N . ARG B 1 227 ? -1.295 4.539 15.481 1 98.07 227 ARG B N 1
ATOM 4484 C CA . ARG B 1 227 ? -1.774 3.57 16.462 1 98.07 227 ARG B CA 1
ATOM 4485 C C . ARG B 1 227 ? -1.371 2.152 16.072 1 98.07 227 ARG B C 1
ATOM 4487 O O . ARG B 1 227 ? -1.023 1.341 16.933 1 98.07 227 ARG B O 1
ATOM 4494 N N . GLU B 1 228 ? -1.356 1.883 14.849 1 96.19 228 GLU B N 1
ATOM 4495 C CA . GLU B 1 228 ? -0.948 0.576 14.341 1 96.19 228 GLU B CA 1
ATOM 4496 C C . GLU B 1 228 ? 0.524 0.304 14.637 1 96.19 228 GLU B C 1
ATOM 4498 O O . GLU B 1 228 ? 0.911 -0.839 14.885 1 96.19 228 GLU B O 1
ATOM 4503 N N . LEU B 1 229 ? 1.313 1.341 14.636 1 97.48 229 LEU B N 1
ATOM 4504 C CA . LEU B 1 229 ? 2.763 1.191 14.691 1 97.48 229 LEU B CA 1
ATOM 4505 C C . LEU B 1 229 ? 3.266 1.301 16.127 1 97.48 229 LEU B C 1
ATOM 4507 O O . LEU B 1 229 ? 4.282 0.698 16.48 1 97.48 229 LEU B O 1
ATOM 4511 N N . THR B 1 230 ? 2.517 2.024 16.957 1 97.66 230 THR B N 1
ATOM 4512 C CA . THR B 1 230 ? 3.075 2.36 18.262 1 97.66 230 THR B CA 1
ATOM 4513 C C . THR B 1 230 ? 2.235 1.753 19.382 1 97.66 230 THR B C 1
ATOM 4515 O O . THR B 1 230 ? 2.675 1.694 20.532 1 97.66 230 THR B O 1
ATOM 4518 N N . GLY B 1 231 ? 1.005 1.405 19.038 1 96.4 231 GLY B N 1
ATOM 4519 C CA . GLY B 1 231 ? 0.104 0.88 20.052 1 96.4 231 GLY B CA 1
ATOM 4520 C C . GLY B 1 231 ? -0.631 1.964 20.817 1 96.4 231 GLY B C 1
ATOM 4521 O O . GLY B 1 231 ? -1.499 1.67 21.642 1 96.4 231 GLY B O 1
ATOM 4522 N N . SER B 1 232 ? -0.292 3.179 20.507 1 96.89 232 SER B N 1
ATOM 4523 C CA . SER B 1 232 ? -0.912 4.318 21.176 1 96.89 232 SER B CA 1
ATOM 4524 C C . SER B 1 232 ? -1.263 5.418 20.18 1 96.89 232 SER B C 1
ATOM 4526 O O . SER B 1 232 ? -0.964 5.305 18.99 1 96.89 232 SER B O 1
ATOM 4528 N N . TYR B 1 233 ? -1.963 6.413 20.69 1 98.2 233 TYR B N 1
ATOM 4529 C CA . TYR B 1 233 ? -2.285 7.563 19.852 1 98.2 233 TYR B CA 1
ATOM 4530 C C . TYR B 1 233 ? -1.307 8.706 20.095 1 98.2 233 TYR B C 1
ATOM 4532 O O . TYR B 1 233 ? -0.687 8.785 21.158 1 98.2 233 TYR B O 1
ATOM 4540 N N . PRO B 1 234 ? -1.133 9.531 19.122 1 98.58 234 PRO B N 1
ATOM 4541 C CA . PRO B 1 234 ? -0.124 10.582 19.272 1 98.58 234 PRO B CA 1
ATOM 4542 C C . PRO B 1 234 ? -0.485 11.596 20.355 1 98.58 234 PRO B C 1
ATOM 4544 O O . PRO B 1 234 ? -1.656 11.953 20.506 1 98.58 234 PRO B O 1
ATOM 4547 N N . GLN B 1 235 ? 0.55 12.032 21.007 1 98.34 235 GLN B N 1
ATOM 4548 C CA . GLN B 1 235 ? 0.4 13.123 21.964 1 98.34 235 GLN B CA 1
ATOM 4549 C C . GLN B 1 235 ? 0.321 14.471 21.253 1 98.34 235 GLN B C 1
ATOM 4551 O O . GLN B 1 235 ? -0.458 15.342 21.646 1 98.34 235 GLN B O 1
ATOM 4556 N N . ASN B 1 236 ? 1.178 14.627 20.27 1 98.71 236 ASN B N 1
ATOM 4557 C CA . ASN B 1 236 ? 1.211 15.815 19.423 1 98.71 236 ASN B CA 1
ATOM 4558 C C . ASN B 1 236 ? 1.132 15.45 17.943 1 98.71 236 ASN B C 1
ATOM 4560 O O . ASN B 1 236 ? 1.645 14.41 17.527 1 98.71 236 ASN B O 1
ATOM 4564 N N . ILE B 1 237 ? 0.507 16.348 17.21 1 98.84 237 ILE B N 1
ATOM 4565 C CA . ILE B 1 237 ? 0.446 16.189 15.761 1 98.84 237 ILE B CA 1
ATOM 4566 C C . ILE B 1 237 ? 0.995 17.441 15.081 1 98.84 237 ILE B C 1
ATOM 4568 O O . ILE B 1 237 ? 0.587 18.559 15.402 1 98.84 237 ILE B O 1
ATOM 4572 N N . THR B 1 238 ? 1.921 17.255 14.233 1 98.94 238 THR B N 1
ATOM 4573 C CA . THR B 1 238 ? 2.43 18.323 13.38 1 98.94 238 THR B CA 1
ATOM 4574 C C . THR B 1 238 ? 2.124 18.036 11.912 1 98.94 238 THR B C 1
ATOM 4576 O O . THR B 1 238 ? 2.504 16.987 11.388 1 98.94 238 THR B O 1
ATOM 4579 N N . ILE B 1 239 ? 1.435 18.956 11.276 1 98.9 239 ILE B N 1
ATOM 4580 C CA . ILE B 1 239 ? 1.088 18.822 9.866 1 98.9 239 ILE B CA 1
ATOM 4581 C C . ILE B 1 239 ? 2.057 19.641 9.016 1 98.9 239 ILE B C 1
ATOM 4583 O O . ILE B 1 239 ? 2.342 20.799 9.33 1 98.9 239 ILE B O 1
ATOM 4587 N N . ILE B 1 240 ? 2.552 19.007 7.984 1 98.89 240 ILE B N 1
ATOM 4588 C CA . ILE B 1 240 ? 3.361 19.705 6.991 1 98.89 240 ILE B CA 1
ATOM 4589 C C . ILE B 1 240 ? 2.602 19.782 5.668 1 98.89 240 ILE B C 1
ATOM 4591 O O . ILE B 1 240 ? 2.232 18.754 5.096 1 98.89 240 ILE B O 1
ATOM 4595 N N . SER B 1 241 ? 2.325 20.893 5.188 1 98.4 241 SER B N 1
ATOM 4596 C CA . SER B 1 241 ? 1.657 21.143 3.915 1 98.4 241 SER B CA 1
ATOM 4597 C C . SER B 1 241 ? 1.786 22.604 3.5 1 98.4 241 SER B C 1
ATOM 4599 O O . SER B 1 241 ? 2.658 23.321 3.997 1 98.4 241 SER B O 1
ATOM 4601 N N . TYR B 1 242 ? 1.012 22.999 2.527 1 97.79 242 TYR B N 1
ATOM 4602 C CA . TYR B 1 242 ? 1.06 24.379 2.055 1 97.79 242 TYR B CA 1
ATOM 4603 C C . TYR B 1 242 ? 0.551 25.339 3.123 1 97.79 242 TYR B C 1
ATOM 4605 O O . TYR B 1 242 ? -0.412 25.035 3.832 1 97.79 242 TYR B O 1
ATOM 4613 N N . ASP B 1 243 ? 1.088 26.506 3.077 1 97.21 243 ASP B N 1
ATOM 4614 C CA . ASP B 1 243 ? 0.71 27.546 4.029 1 97.21 243 ASP B CA 1
ATOM 4615 C C . ASP B 1 243 ? -0.778 27.872 3.924 1 97.21 243 ASP B C 1
ATOM 4617 O O . ASP B 1 243 ? -1.445 28.084 4.939 1 97.21 243 ASP B O 1
ATOM 4621 N N . PHE B 1 244 ? -1.302 27.898 2.798 1 96.48 244 PHE B N 1
ATOM 4622 C CA . PHE B 1 244 ? -2.664 28.372 2.586 1 96.48 244 PHE B CA 1
ATOM 4623 C C . PHE B 1 244 ? -3.678 27.354 3.096 1 96.48 244 PHE B C 1
ATOM 4625 O O . PHE B 1 244 ? -4.873 27.646 3.176 1 96.48 244 PHE B O 1
ATOM 4632 N N . LYS B 1 245 ? -3.21 26.177 3.474 1 97.63 245 LYS B N 1
ATOM 4633 C CA . LYS B 1 245 ? -4.114 25.148 3.979 1 97.63 245 LYS B CA 1
ATOM 4634 C C . LYS B 1 245 ? -4.172 25.166 5.503 1 97.63 245 LYS B C 1
ATOM 4636 O O . LYS B 1 245 ? -4.926 24.403 6.111 1 97.63 245 LYS B O 1
ATOM 4641 N N . ARG B 1 246 ? -3.454 26.003 6.174 1 97.99 246 ARG B N 1
ATOM 4642 C CA . ARG B 1 246 ? -3.282 26.024 7.623 1 97.99 246 ARG B CA 1
ATOM 4643 C C . ARG B 1 246 ? -4.629 26.093 8.334 1 97.99 246 ARG B C 1
ATOM 4645 O O . ARG B 1 246 ? -4.908 25.29 9.227 1 97.99 246 ARG B O 1
ATOM 4652 N N . GLU B 1 247 ? -5.459 26.958 7.935 1 97.54 247 GLU B N 1
ATOM 4653 C CA . GLU B 1 247 ? -6.721 27.193 8.63 1 97.54 247 GLU B CA 1
ATOM 4654 C C . GLU B 1 247 ? -7.667 26.006 8.473 1 97.54 247 GLU B C 1
ATOM 4656 O O . GLU B 1 247 ? -8.394 25.657 9.405 1 97.54 247 GLU B O 1
ATOM 4661 N N . ARG B 1 248 ? -7.67 25.436 7.32 1 98.26 248 ARG B N 1
ATOM 4662 C CA . ARG B 1 248 ? -8.543 24.287 7.101 1 98.26 248 ARG B CA 1
ATOM 4663 C C . ARG B 1 248 ? -8.166 23.13 8.02 1 98.26 248 ARG B C 1
ATOM 4665 O O . ARG B 1 248 ? -9.037 22.503 8.626 1 98.26 248 ARG B O 1
ATOM 4672 N N . PHE B 1 249 ? -6.88 22.854 8.185 1 98.65 249 PHE B N 1
ATOM 4673 C CA . PHE B 1 249 ? -6.43 21.777 9.059 1 98.65 249 PHE B CA 1
ATOM 4674 C C . PHE B 1 249 ? -6.698 22.117 10.52 1 98.65 249 PHE B C 1
ATOM 4676 O O . PHE B 1 249 ? -7.2 21.282 11.275 1 98.65 249 PHE B O 1
ATOM 4683 N N . ALA B 1 250 ? -6.399 23.339 10.906 1 98.15 250 ALA B N 1
ATOM 4684 C CA . ALA B 1 250 ? -6.439 23.733 12.312 1 98.15 250 ALA B CA 1
ATOM 4685 C C . ALA B 1 250 ? -7.873 23.983 12.771 1 98.15 250 ALA B C 1
ATOM 4687 O O . ALA B 1 250 ? -8.218 23.716 13.925 1 98.15 250 ALA B O 1
ATOM 4688 N N . GLN B 1 251 ? -8.737 24.426 11.837 1 97.61 251 GLN B N 1
ATOM 4689 C CA . GLN B 1 251 ? -10.036 24.914 12.289 1 97.61 251 GLN B CA 1
ATOM 4690 C C . GLN B 1 251 ? -11.164 24.009 11.801 1 97.61 251 GLN B C 1
ATOM 4692 O O . GLN B 1 251 ? -12.301 24.122 12.263 1 97.61 251 GLN B O 1
ATOM 4697 N N . LEU B 1 252 ? -10.855 23.123 10.887 1 97.78 252 LEU B N 1
ATOM 4698 C CA . LEU B 1 252 ? -11.904 22.226 10.413 1 97.78 252 LEU B CA 1
ATOM 4699 C C . LEU B 1 252 ? -11.533 20.77 10.673 1 97.78 252 LEU B C 1
ATOM 4701 O O . LEU B 1 252 ? -12.238 20.065 11.397 1 97.78 252 LEU B O 1
ATOM 4705 N N . HIS B 1 253 ? -10.395 20.277 10.189 1 98.44 253 HIS B N 1
ATOM 4706 C CA . HIS B 1 253 ? -10.026 18.871 10.312 1 98.44 253 HIS B CA 1
ATOM 4707 C C . HIS B 1 253 ? -9.731 18.503 11.762 1 98.44 253 HIS B C 1
ATOM 4709 O O . HIS B 1 253 ? -10.204 17.476 12.255 1 98.44 253 HIS B O 1
ATOM 4715 N N . ARG B 1 254 ? -8.933 19.329 12.48 1 98.47 254 ARG B N 1
ATOM 4716 C CA . ARG B 1 254 ? -8.572 19.043 13.865 1 98.47 254 ARG B CA 1
ATOM 4717 C C . ARG B 1 254 ? -9.814 18.931 14.743 1 98.47 254 ARG B C 1
ATOM 4719 O O . ARG B 1 254 ? -9.971 17.957 15.483 1 98.47 254 ARG B O 1
ATOM 4726 N N . PRO B 1 255 ? -10.721 19.889 14.661 1 96.95 255 PRO B N 1
ATOM 4727 C CA . PRO B 1 255 ? -11.924 19.743 15.484 1 96.95 255 PRO B CA 1
ATOM 4728 C C . PRO B 1 255 ? -12.782 18.55 15.069 1 96.95 255 PRO B C 1
ATOM 4730 O O . PRO B 1 255 ? -13.46 17.951 15.907 1 96.95 255 PRO B O 1
ATOM 4733 N N . ALA B 1 256 ? -12.755 18.218 13.827 1 97.17 256 ALA B N 1
ATOM 4734 C CA . ALA B 1 256 ? -13.57 17.106 13.345 1 97.17 256 ALA B CA 1
ATOM 4735 C C . ALA B 1 256 ? -13.158 15.796 14.01 1 97.17 256 ALA B C 1
ATOM 4737 O O . ALA B 1 256 ? -13.986 14.902 14.201 1 97.17 256 ALA B O 1
ATOM 4738 N N . ILE B 1 257 ? -11.865 15.723 14.37 1 97.72 257 ILE B N 1
ATOM 4739 C CA . ILE B 1 257 ? -11.448 14.495 15.037 1 97.72 257 ILE B CA 1
ATOM 4740 C C . ILE B 1 257 ? -11.306 14.745 16.537 1 97.72 257 ILE B C 1
ATOM 4742 O O . ILE B 1 257 ? -10.755 13.913 17.262 1 97.72 257 ILE B O 1
ATOM 4746 N N . GLY B 1 258 ? -11.636 15.943 16.981 1 96.97 258 GLY B N 1
ATOM 4747 C CA . GLY B 1 258 ? -11.677 16.271 18.397 1 96.97 258 GLY B CA 1
ATOM 4748 C C . GLY B 1 258 ? -10.3 16.375 19.026 1 96.97 258 GLY B C 1
ATOM 4749 O O . GLY B 1 258 ? -10.15 16.196 20.236 1 96.97 258 GLY B O 1
ATOM 4750 N N . PHE B 1 259 ? -9.301 16.602 18.249 1 98.11 259 PHE B N 1
ATOM 4751 C CA . PHE B 1 259 ? -7.943 16.647 18.779 1 98.11 259 PHE B CA 1
ATOM 4752 C C . PHE B 1 259 ? -7.671 17.984 19.458 1 98.11 259 PHE B C 1
ATOM 4754 O O . PHE B 1 259 ? -8.072 19.035 18.954 1 98.11 259 PHE B O 1
ATOM 4761 N N . PRO B 1 260 ? -6.952 18.022 20.566 1 97.42 260 PRO B N 1
ATOM 4762 C CA . PRO B 1 260 ? -6.738 19.265 21.311 1 97.42 260 PRO B CA 1
ATOM 4763 C C . PRO B 1 260 ? -5.902 20.281 20.536 1 97.42 260 PRO B C 1
ATOM 4765 O O . PRO B 1 260 ? -4.899 19.917 19.916 1 97.42 260 PRO B O 1
ATOM 4768 N N . GLU B 1 261 ? -6.249 21.514 20.661 1 97.38 261 GLU B N 1
ATOM 4769 C CA . GLU B 1 261 ? -5.596 22.596 19.93 1 97.38 261 GLU B CA 1
ATOM 4770 C C . GLU B 1 261 ? -4.156 22.787 20.396 1 97.38 261 GLU B C 1
ATOM 4772 O O . GLU B 1 261 ? -3.264 23.043 19.585 1 97.38 261 GLU B O 1
ATOM 4777 N N . GLY B 1 262 ? -3.931 22.61 21.65 1 97.63 262 GLY B N 1
ATOM 4778 C CA . GLY B 1 262 ? -2.616 22.852 22.221 1 97.63 262 GLY B CA 1
ATOM 4779 C C . GLY B 1 262 ? -1.584 21.822 21.802 1 97.63 262 GLY B C 1
ATOM 4780 O O . GLY B 1 262 ? -0.381 22.042 21.956 1 97.63 262 GLY B O 1
ATOM 4781 N N . SER B 1 263 ? -2.032 20.746 21.255 1 98.33 263 SER B N 1
ATOM 4782 C CA . SER B 1 263 ? -1.134 19.658 20.88 1 98.33 263 SER B CA 1
ATOM 4783 C C . SER B 1 263 ? -1.104 19.463 19.368 1 98.33 263 SER B C 1
ATOM 4785 O O . SER B 1 263 ? -0.646 18.427 18.88 1 98.33 263 SER B O 1
ATOM 4787 N N . PHE B 1 264 ? -1.711 20.519 18.686 1 98.66 264 PHE B N 1
ATOM 4788 C CA . PHE B 1 264 ? -1.801 20.469 17.232 1 98.66 264 PHE B CA 1
ATOM 4789 C C . PHE B 1 264 ? -0.977 21.585 16.6 1 98.66 264 PHE B C 1
ATOM 4791 O O . PHE B 1 264 ? -1.223 22.766 16.855 1 98.66 264 PHE B O 1
ATOM 4798 N N . PHE B 1 265 ? -0.028 21.21 15.764 1 98.78 265 PHE B N 1
ATOM 4799 C CA . PHE B 1 265 ? 0.892 22.165 15.157 1 98.78 265 PHE B CA 1
ATOM 4800 C C . PHE B 1 265 ? 0.852 22.064 13.637 1 98.78 265 PHE B C 1
ATOM 4802 O O . PHE B 1 265 ? 0.485 21.023 13.088 1 98.78 265 PHE B O 1
ATOM 4809 N N . TYR B 1 266 ? 1.156 23.201 12.987 1 98.73 266 TYR B N 1
ATOM 4810 C CA . TYR B 1 266 ? 1.152 23.274 11.531 1 98.73 266 TYR B CA 1
ATOM 4811 C C . TYR B 1 266 ? 2.374 24.028 11.019 1 98.73 266 TYR B C 1
ATOM 4813 O O . TYR B 1 266 ? 2.674 25.128 11.488 1 98.73 266 TYR B O 1
ATOM 4821 N N . VAL B 1 267 ? 3.112 23.394 10.153 1 98.62 267 VAL B N 1
ATOM 4822 C CA . VAL B 1 267 ? 4.235 24.031 9.473 1 98.62 267 VAL B CA 1
ATOM 4823 C C . VAL B 1 267 ? 3.932 24.159 7.982 1 98.62 267 VAL B C 1
ATOM 4825 O O . VAL B 1 267 ? 3.855 23.155 7.269 1 98.62 267 VAL B O 1
ATOM 4828 N N . GLY B 1 268 ? 3.779 25.335 7.528 1 97.86 268 GLY B N 1
ATOM 4829 C CA . GLY B 1 268 ? 3.407 25.606 6.148 1 97.86 268 GLY B CA 1
ATOM 4830 C C . GLY B 1 268 ? 4.593 25.95 5.268 1 97.86 268 GLY B C 1
ATOM 4831 O O . GLY B 1 268 ? 5.546 26.589 5.721 1 97.86 268 GLY B O 1
ATOM 4832 N N . THR B 1 269 ? 4.538 25.474 4.007 1 96.99 269 THR B N 1
ATOM 4833 C CA . THR B 1 269 ? 5.501 25.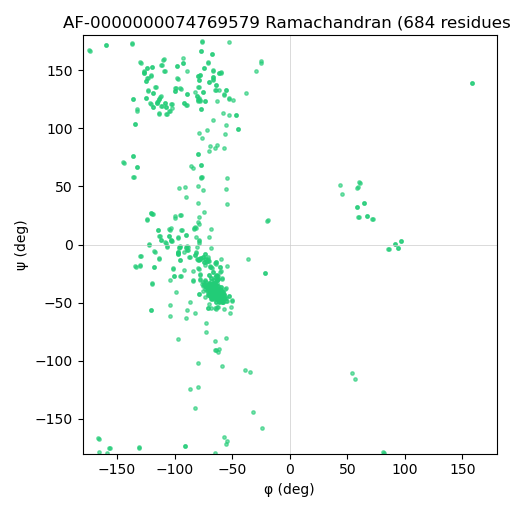868 2.985 1 96.99 269 THR B CA 1
ATOM 4834 C C . THR B 1 269 ? 4.832 26.722 1.911 1 96.99 269 THR B C 1
ATOM 4836 O O . THR B 1 269 ? 3.621 26.625 1.699 1 96.99 269 THR B O 1
ATOM 4839 N N . PRO B 1 270 ? 5.597 27.529 1.274 1 95.07 270 PRO B N 1
ATOM 4840 C CA . PRO B 1 270 ? 5.009 28.416 0.267 1 95.07 270 PRO B CA 1
ATOM 4841 C C . PRO B 1 270 ? 4.564 27.67 -0.989 1 95.07 270 PRO B C 1
ATOM 4843 O O . PRO B 1 270 ? 5.052 26.571 -1.264 1 95.07 270 PRO B O 1
ATOM 4846 N N . THR B 1 271 ? 3.631 28.311 -1.651 1 94.29 271 THR B N 1
ATOM 4847 C CA . THR B 1 271 ? 3.2 27.809 -2.951 1 94.29 271 THR B CA 1
ATOM 4848 C C . THR B 1 271 ? 4.224 28.152 -4.029 1 94.29 271 THR B C 1
ATOM 4850 O O . THR B 1 271 ? 5.146 28.934 -3.79 1 94.29 271 THR B O 1
ATOM 4853 N N . ALA B 1 272 ? 4.07 27.515 -5.165 1 92.16 272 ALA B N 1
ATOM 4854 C CA . ALA B 1 272 ? 4.94 27.844 -6.291 1 92.16 272 ALA B CA 1
ATOM 4855 C C . ALA B 1 272 ? 4.775 29.304 -6.704 1 92.16 272 ALA B C 1
ATOM 4857 O O . ALA B 1 272 ? 3.677 29.859 -6.619 1 92.16 272 ALA B O 1
ATOM 4858 N N . PRO B 1 273 ? 5.887 29.852 -7.166 1 89.41 273 PRO B N 1
ATOM 4859 C CA . PRO B 1 273 ? 5.781 31.241 -7.621 1 89.41 273 PRO B CA 1
ATOM 4860 C C . PRO B 1 273 ? 4.726 31.426 -8.71 1 89.41 273 PRO B C 1
ATOM 4862 O O . PRO B 1 273 ? 4.633 30.609 -9.629 1 89.41 273 PRO B O 1
ATOM 4865 N N . GLY B 1 274 ? 3.829 32.35 -8.583 1 87.8 274 GLY B N 1
ATOM 4866 C CA . GLY B 1 274 ? 2.84 32.678 -9.598 1 87.8 274 GLY B CA 1
ATOM 4867 C C . GLY B 1 274 ? 1.543 31.908 -9.439 1 87.8 274 GLY B C 1
ATOM 4868 O O . GLY B 1 274 ? 0.611 32.083 -10.226 1 87.8 274 GLY B O 1
ATOM 4869 N N . SER B 1 275 ? 1.459 31.045 -8.414 1 90.96 275 SER B N 1
ATOM 4870 C CA . SER B 1 275 ? 0.269 30.212 -8.277 1 90.96 275 SER B CA 1
ATOM 4871 C C . SER B 1 275 ? -0.538 30.599 -7.041 1 90.96 275 SER B C 1
ATOM 4873 O O . SER B 1 275 ? -1.522 29.938 -6.704 1 90.96 275 SER B O 1
ATOM 4875 N N . GLN B 1 276 ? -0.164 31.619 -6.422 1 91.68 276 GLN B N 1
ATOM 4876 C CA . GLN B 1 276 ? -0.735 31.983 -5.129 1 91.68 276 GLN B CA 1
ATOM 4877 C C . GLN B 1 276 ? -2.223 32.297 -5.254 1 91.68 276 GLN B C 1
ATOM 4879 O O . GLN B 1 276 ? -3.032 31.822 -4.455 1 91.68 276 GLN B O 1
ATOM 4884 N N . GLU B 1 277 ? -2.554 33.058 -6.245 1 92.29 277 GLU B N 1
ATOM 4885 C CA . GLU B 1 277 ? -3.946 33.468 -6.404 1 92.29 277 GLU B CA 1
ATOM 4886 C C . GLU B 1 277 ? -4.847 32.267 -6.678 1 92.29 277 GLU B C 1
ATOM 4888 O O . GLU B 1 277 ? -5.903 32.123 -6.058 1 92.29 277 GLU B O 1
ATOM 4893 N N . ALA B 1 278 ? -4.446 31.501 -7.592 1 92.05 278 ALA B N 1
ATOM 4894 C CA . ALA B 1 278 ? -5.223 30.309 -7.922 1 92.05 278 ALA B CA 1
ATOM 4895 C C . ALA B 1 278 ? -5.324 29.371 -6.723 1 92.05 278 ALA B C 1
ATOM 4897 O O . ALA B 1 278 ? -6.374 28.768 -6.485 1 92.05 278 ALA B O 1
ATOM 4898 N N . ALA B 1 279 ? -4.25 29.258 -5.99 1 93.03 279 ALA B N 1
ATOM 4899 C CA . ALA B 1 279 ? -4.215 28.406 -4.805 1 93.03 279 ALA B CA 1
ATOM 4900 C C . ALA B 1 279 ? -5.192 28.903 -3.743 1 93.03 279 ALA B C 1
ATOM 4902 O O . ALA B 1 279 ? -5.903 28.108 -3.124 1 93.03 279 ALA B O 1
ATOM 4903 N N . GLU B 1 280 ? -5.218 30.158 -3.563 1 94.33 280 GLU B N 1
ATOM 4904 C CA . GLU B 1 280 ? -6.108 30.751 -2.57 1 94.33 280 GLU B CA 1
ATOM 4905 C C . GLU B 1 280 ? -7.572 30.555 -2.952 1 94.33 280 GLU B C 1
ATOM 4907 O O . GLU B 1 280 ? -8.413 30.284 -2.093 1 94.33 280 GLU B O 1
ATOM 4912 N N . LYS B 1 281 ? -7.842 30.709 -4.194 1 94.29 281 LYS B N 1
ATOM 4913 C CA . LYS B 1 281 ? -9.204 30.489 -4.67 1 94.29 281 LYS B CA 1
ATOM 4914 C C . LYS B 1 281 ? -9.621 29.032 -4.49 1 94.29 281 LYS B C 1
ATOM 4916 O O . LYS B 1 281 ? -10.739 28.75 -4.053 1 94.29 281 LYS B O 1
ATOM 4921 N N . GLY B 1 282 ? -8.735 28.17 -4.876 1 94.05 282 GLY B N 1
ATOM 4922 C CA . GLY B 1 282 ? -9 26.756 -4.667 1 94.05 282 GLY B CA 1
ATOM 4923 C C . GLY B 1 282 ? -9.203 26.396 -3.207 1 94.05 282 GLY B C 1
ATOM 4924 O O . GLY B 1 282 ? -10.081 25.596 -2.876 1 94.05 282 GLY B O 1
ATOM 4925 N N . GLU B 1 283 ? -8.413 27.014 -2.415 1 96 283 GLU B N 1
ATOM 4926 C CA . GLU B 1 283 ? -8.514 26.76 -0.981 1 96 283 GLU B CA 1
ATOM 4927 C C . GLU B 1 283 ? -9.836 27.276 -0.421 1 96 283 GLU B C 1
ATOM 4929 O O . GLU B 1 283 ? -10.457 26.624 0.421 1 96 283 GLU B O 1
ATOM 4934 N N . ALA B 1 284 ? -10.231 28.407 -0.837 1 96.66 284 ALA B N 1
ATOM 4935 C CA . ALA B 1 284 ? -11.505 28.956 -0.381 1 96.66 284 ALA B CA 1
ATOM 4936 C C . ALA B 1 284 ? -12.658 28.012 -0.708 1 96.66 284 ALA B C 1
ATOM 4938 O O . ALA B 1 284 ? -13.555 27.808 0.114 1 96.66 284 ALA B O 1
ATOM 4939 N N . LEU B 1 285 ? -12.594 27.459 -1.85 1 95.3 285 LEU B N 1
ATOM 4940 C CA . LEU B 1 285 ? -13.625 26.518 -2.273 1 95.3 285 LEU B CA 1
ATOM 4941 C C . LEU B 1 285 ? -13.581 25.247 -1.431 1 95.3 285 LEU B C 1
ATOM 4943 O O . LEU B 1 285 ? -14.619 24.765 -0.973 1 95.3 285 LEU B O 1
ATOM 4947 N N . ALA B 1 286 ? -12.428 24.726 -1.232 1 95.04 286 ALA B N 1
ATOM 4948 C CA . ALA B 1 286 ? -12.266 23.508 -0.441 1 95.04 286 ALA B CA 1
ATOM 4949 C C . ALA B 1 286 ? -12.715 23.727 1.001 1 95.04 286 ALA B C 1
ATOM 4951 O O . ALA B 1 286 ? -13.392 22.876 1.583 1 95.04 286 ALA B O 1
ATOM 4952 N N . ARG B 1 287 ? -12.348 24.845 1.513 1 96.69 287 ARG B N 1
ATOM 4953 C CA . ARG B 1 287 ? -12.728 25.169 2.884 1 96.69 287 ARG B CA 1
ATOM 4954 C C . ARG B 1 287 ? -14.245 25.246 3.028 1 96.69 287 ARG B C 1
ATOM 4956 O O . ARG B 1 287 ? -14.809 24.73 3.995 1 96.69 287 ARG B O 1
ATOM 4963 N N . ALA B 1 288 ? -14.86 25.84 2.106 1 96.16 288 ALA B N 1
ATOM 4964 C CA . ALA B 1 288 ? -16.316 25.953 2.133 1 96.16 288 ALA B CA 1
ATOM 4965 C C . ALA B 1 288 ? -16.975 24.578 2.076 1 96.16 288 ALA B C 1
ATOM 4967 O O . ALA B 1 288 ? -17.963 24.327 2.77 1 96.16 288 ALA B O 1
ATOM 4968 N N . GLN B 1 289 ? -16.457 23.757 1.291 1 95.91 289 GLN B N 1
ATOM 4969 C CA . GLN B 1 289 ? -16.999 22.409 1.15 1 95.91 289 GLN B CA 1
ATOM 4970 C C . GLN B 1 289 ? -16.853 21.619 2.447 1 95.91 289 GLN B C 1
ATOM 4972 O O . GLN B 1 289 ? -17.796 20.956 2.886 1 95.91 289 GLN B O 1
ATOM 4977 N N . PHE B 1 290 ? -15.733 21.748 3.131 1 96.62 290 PHE B N 1
ATOM 4978 C CA . PHE B 1 290 ? -15.498 20.998 4.36 1 96.62 290 PHE B CA 1
ATOM 4979 C C . PHE B 1 290 ? -16.249 21.625 5.528 1 96.62 290 PHE B C 1
ATOM 4981 O O . PHE B 1 290 ? -16.526 20.956 6.526 1 96.62 290 PHE B O 1
ATOM 4988 N N . GLN B 1 291 ? -16.489 22.904 5.403 1 95.56 291 GLN B N 1
ATOM 4989 C CA . GLN B 1 291 ? -17.327 23.526 6.423 1 95.56 291 GLN B CA 1
ATOM 4990 C C . GLN B 1 291 ? -18.725 22.916 6.434 1 95.56 291 GLN B C 1
ATOM 4992 O O . GLN B 1 291 ? -19.305 22.698 7.5 1 95.56 291 GLN B O 1
ATOM 4997 N N . GLU B 1 292 ? -19.215 22.569 5.293 1 93.95 292 GLU B N 1
ATOM 4998 C CA . GLU B 1 292 ? -20.546 21.989 5.14 1 93.95 292 GLU B CA 1
ATOM 4999 C C . GLU B 1 292 ? -20.523 20.483 5.385 1 93.95 292 GLU B C 1
ATOM 5001 O O . GLU B 1 292 ? -21.511 19.909 5.846 1 93.95 292 GLU B O 1
ATOM 5006 N N . ASP B 1 293 ? -19.469 19.889 5.084 1 95.58 293 ASP B N 1
ATOM 5007 C CA . ASP B 1 293 ? -19.301 18.441 5.164 1 95.58 293 ASP B CA 1
ATOM 5008 C C . ASP B 1 293 ? -17.952 18.079 5.781 1 95.58 293 ASP B C 1
ATOM 5010 O O . ASP B 1 293 ? -17.065 17.57 5.093 1 95.58 293 ASP B O 1
ATOM 5014 N N . PRO B 1 294 ? -17.876 18.233 7.084 1 96.32 294 PRO B N 1
ATOM 5015 C CA . PRO B 1 294 ? -16.58 18.113 7.758 1 96.32 294 PRO B CA 1
ATOM 5016 C C . PRO B 1 294 ? -15.944 16.738 7.573 1 96.32 294 PRO B C 1
ATOM 5018 O O . PRO B 1 294 ? -14.723 16.598 7.687 1 96.32 294 PRO B O 1
ATOM 5021 N N . TYR B 1 295 ? -16.727 15.784 7.221 1 97.2 295 TYR B N 1
ATOM 5022 C CA . TYR B 1 295 ? -16.207 14.423 7.147 1 97.2 295 TYR B CA 1
ATOM 5023 C C . TYR B 1 295 ? -16.165 13.932 5.705 1 97.2 295 TYR B C 1
ATOM 5025 O O . TYR B 1 295 ? -15.855 12.766 5.449 1 97.2 295 TYR B O 1
ATOM 5033 N N . GLY B 1 296 ? -16.52 14.813 4.757 1 94.79 296 GLY B N 1
ATOM 5034 C CA . GLY B 1 296 ? -16.418 14.519 3.336 1 94.79 296 GLY B CA 1
ATOM 5035 C C . GLY B 1 296 ? -17.332 13.392 2.893 1 94.79 296 GLY B C 1
ATOM 5036 O O . GLY B 1 296 ? -16.975 12.607 2.012 1 94.79 296 GLY B O 1
ATOM 5037 N N . CYS B 1 297 ? -18.465 13.265 3.414 1 93.25 297 CYS B N 1
ATOM 5038 C CA . CYS B 1 297 ? -19.348 12.122 3.214 1 93.25 297 CYS B CA 1
ATOM 5039 C C . CYS B 1 297 ? -20.352 12.397 2.1 1 93.25 297 CYS B C 1
ATOM 5041 O O . CYS B 1 297 ? -20.981 11.472 1.584 1 93.25 297 CYS B O 1
ATOM 5043 N N . PHE B 1 298 ? -20.42 13.655 1.727 1 87.65 298 PHE B N 1
ATOM 5044 C CA . PHE B 1 298 ? -21.532 13.977 0.841 1 87.65 298 PHE B CA 1
ATOM 5045 C C . PHE B 1 298 ? -21.043 14.729 -0.391 1 87.65 298 PHE B C 1
ATOM 5047 O O . PHE B 1 298 ? -19.964 15.324 -0.374 1 87.65 298 PHE B O 1
ATOM 5054 N N . SER B 1 299 ? -21.84 14.617 -1.429 1 83.62 299 SER B N 1
ATOM 5055 C CA . SER B 1 299 ? -21.878 15.425 -2.643 1 83.62 299 SER B CA 1
ATOM 5056 C C . SER B 1 299 ? -20.508 15.485 -3.31 1 83.62 299 SER B C 1
ATOM 5058 O O . SER B 1 299 ? -20.001 14.47 -3.792 1 83.62 299 SER B O 1
ATOM 5060 N N . THR B 1 300 ? -19.921 16.755 -3.218 1 91.07 300 THR B N 1
ATOM 5061 C CA . THR B 1 300 ? -18.745 17.038 -4.033 1 91.07 300 THR B CA 1
ATOM 5062 C C . THR B 1 300 ? -17.509 16.357 -3.453 1 91.07 300 THR B C 1
ATOM 5064 O O . THR B 1 300 ? -16.708 15.78 -4.191 1 91.07 300 THR B O 1
ATOM 5067 N N . LEU B 1 301 ? -17.393 16.361 -2.182 1 94.11 301 LEU B N 1
ATOM 5068 C CA . LEU B 1 301 ? -16.217 15.788 -1.536 1 94.11 301 LEU B CA 1
ATOM 5069 C C . LEU B 1 301 ? -16.223 14.267 -1.647 1 94.11 301 LEU B C 1
ATOM 5071 O O . LEU B 1 301 ? -15.176 13.652 -1.858 1 94.11 301 LEU B O 1
ATOM 5075 N N . HIS B 1 302 ? -17.355 13.695 -1.546 1 92.77 302 HIS B N 1
ATOM 5076 C CA . HIS B 1 302 ? -17.484 12.249 -1.684 1 92.77 302 HIS B CA 1
ATOM 5077 C C . HIS B 1 302 ? -17.148 11.799 -3.102 1 92.77 302 HIS B C 1
ATOM 5079 O O . HIS B 1 302 ? -16.435 10.811 -3.292 1 92.77 302 HIS B O 1
ATOM 5085 N N . ARG B 1 303 ? -17.643 12.499 -4.081 1 92.04 303 ARG B N 1
ATOM 5086 C CA . ARG B 1 303 ? -17.361 12.184 -5.478 1 92.04 303 ARG B CA 1
ATOM 5087 C C . ARG B 1 303 ? -15.871 12.312 -5.778 1 92.04 303 ARG B C 1
ATOM 5089 O O . ARG B 1 303 ? -15.305 11.487 -6.499 1 92.04 303 ARG B O 1
ATOM 5096 N N . LYS B 1 304 ? -15.3 13.29 -5.187 1 92.37 304 LYS B N 1
ATOM 5097 C CA . LYS B 1 304 ? -13.863 13.479 -5.359 1 92.37 304 LYS B CA 1
ATOM 5098 C C . LYS B 1 304 ? -13.082 12.283 -4.822 1 92.37 304 LYS B C 1
ATOM 5100 O O . LYS B 1 304 ? -12.115 11.838 -5.442 1 92.37 304 LYS B O 1
ATOM 5105 N N . ARG B 1 305 ? -13.499 11.747 -3.717 1 93.32 305 ARG B N 1
ATOM 5106 C CA . ARG B 1 305 ? -12.843 10.581 -3.134 1 93.32 305 ARG B CA 1
ATOM 5107 C C . ARG B 1 305 ? -12.95 9.373 -4.058 1 93.32 305 ARG B C 1
ATOM 5109 O O . ARG B 1 305 ? -11.976 8.641 -4.248 1 93.32 305 ARG B O 1
ATOM 5116 N N . LEU B 1 306 ? -14.055 9.233 -4.662 1 90.14 306 LEU B N 1
ATOM 5117 C CA . LEU B 1 306 ? -14.284 8.093 -5.543 1 90.14 306 LEU B CA 1
ATOM 5118 C C . LEU B 1 306 ? -13.403 8.18 -6.785 1 90.14 306 LEU B C 1
ATOM 5120 O O . LEU B 1 306 ? -12.878 7.167 -7.252 1 90.14 306 LEU B O 1
ATOM 5124 N N . THR B 1 307 ? -13.191 9.366 -7.23 1 91.27 307 THR B N 1
ATOM 5125 C CA . THR B 1 307 ? -12.394 9.553 -8.437 1 91.27 307 THR B CA 1
ATOM 5126 C C . THR B 1 307 ? -10.905 9.428 -8.126 1 91.27 307 THR B C 1
ATOM 5128 O O . THR B 1 307 ? -10.095 9.193 -9.026 1 91.27 307 THR B O 1
ATOM 5131 N N . ARG B 1 308 ? -10.594 9.62 -6.856 1 93.87 308 ARG B N 1
ATOM 5132 C CA . ARG B 1 308 ? -9.197 9.565 -6.437 1 93.87 308 ARG B CA 1
ATOM 5133 C C . ARG B 1 308 ? -8.832 8.174 -5.929 1 93.87 308 ARG B C 1
ATOM 5135 O O . ARG B 1 308 ? -7.945 8.028 -5.086 1 93.87 308 ARG B O 1
ATOM 5142 N N . ASP B 1 309 ? -9.503 7.207 -6.368 1 93.3 309 ASP B N 1
ATOM 5143 C CA . ASP B 1 309 ? -9.222 5.794 -6.131 1 93.3 309 ASP B CA 1
ATOM 5144 C C . ASP B 1 309 ? -9.38 4.981 -7.413 1 93.3 309 ASP B C 1
ATOM 5146 O O . ASP B 1 309 ? -10.127 4 -7.445 1 93.3 309 ASP B O 1
ATOM 5150 N N . PRO B 1 310 ? -8.632 5.353 -8.421 1 93.75 310 PRO B N 1
ATOM 5151 C CA . PRO B 1 310 ? -8.819 4.72 -9.729 1 93.75 310 PRO B CA 1
ATOM 5152 C C . PRO B 1 310 ? -8.495 3.228 -9.714 1 93.75 310 PRO B C 1
ATOM 5154 O O . PRO B 1 310 ? -8.892 2.498 -10.626 1 93.75 310 PRO B O 1
ATOM 5157 N N . PHE B 1 311 ? -7.832 2.734 -8.707 1 94.2 311 PHE B N 1
ATOM 5158 C CA . PHE B 1 311 ? -7.413 1.338 -8.681 1 94.2 311 PHE B CA 1
ATOM 5159 C C . PHE B 1 311 ? -8.235 0.544 -7.673 1 94.2 311 PHE B C 1
ATOM 5161 O O . PHE B 1 311 ? -7.908 -0.603 -7.363 1 94.2 311 PHE B O 1
ATOM 5168 N N . HIS B 1 312 ? -9.158 1.15 -7.05 1 92.78 312 HIS B N 1
ATOM 5169 C CA . HIS B 1 312 ? -10.11 0.483 -6.169 1 92.78 312 HIS B CA 1
ATOM 5170 C C . HIS B 1 312 ? -9.398 -0.208 -5.011 1 92.78 312 HIS B C 1
ATOM 5172 O O . HIS B 1 312 ? -9.621 -1.394 -4.757 1 92.78 312 HIS B O 1
ATOM 5178 N N . ARG B 1 313 ? -8.627 0.554 -4.345 1 92.68 313 ARG B N 1
ATOM 5179 C CA . ARG B 1 313 ? -7.968 0.06 -3.141 1 92.68 313 ARG B CA 1
ATOM 5180 C C . ARG B 1 313 ? -8.921 0.073 -1.951 1 92.68 313 ARG B C 1
ATOM 5182 O O . ARG B 1 313 ? -9.517 1.106 -1.637 1 92.68 313 ARG B O 1
ATOM 5189 N N . PHE B 1 314 ? -9.057 -1.028 -1.354 1 91.38 314 PHE B N 1
ATOM 5190 C CA . PHE B 1 314 ? -9.828 -1.045 -0.117 1 91.38 314 PHE B CA 1
ATOM 5191 C C . PHE B 1 314 ? -9.024 -0.446 1.031 1 91.38 314 PHE B C 1
ATOM 5193 O O . PHE B 1 314 ? -7.846 -0.768 1.204 1 91.38 314 PHE B O 1
ATOM 5200 N N . VAL B 1 315 ? -9.656 0.416 1.703 1 92.47 315 VAL B N 1
ATOM 5201 C CA . VAL B 1 315 ? -9.04 1.088 2.843 1 92.47 315 VAL B CA 1
ATOM 5202 C C . VAL B 1 315 ? -9.034 0.155 4.052 1 92.47 315 VAL B C 1
ATOM 5204 O O . VAL B 1 315 ? -10.086 -0.338 4.468 1 92.47 315 VAL B O 1
ATOM 5207 N N . PRO B 1 316 ? -7.89 -0.089 4.636 1 93.43 316 PRO B N 1
ATOM 5208 C CA . PRO B 1 316 ? -7.809 -1.055 5.735 1 93.43 316 PRO B CA 1
ATOM 5209 C C . PRO B 1 316 ? -8.321 -0.489 7.057 1 93.43 316 PRO B C 1
ATOM 5211 O O . PRO B 1 316 ? -8.535 -1.239 8.013 1 93.43 316 PRO B O 1
ATOM 5214 N N . TYR B 1 317 ? -8.518 0.681 7.151 1 94.22 317 TYR B N 1
ATOM 5215 C CA . TYR B 1 317 ? -8.996 1.319 8.372 1 94.22 317 TYR B CA 1
ATOM 5216 C C . TYR B 1 317 ? -10.496 1.112 8.545 1 94.22 317 TYR B C 1
ATOM 5218 O O . TYR B 1 317 ? -11.23 0.993 7.561 1 94.22 317 TYR B O 1
ATOM 5226 N N . PRO B 1 318 ? -10.927 0.979 9.816 1 95.19 318 PRO B N 1
ATOM 5227 C CA . PRO B 1 318 ? -10.269 1.277 11.09 1 95.19 318 PRO B CA 1
ATOM 5228 C C . PRO B 1 318 ? -9.693 0.032 11.761 1 95.19 318 PRO B C 1
ATOM 5230 O O . PRO B 1 318 ? -9.509 0.012 12.981 1 95.19 318 PRO B O 1
ATOM 5233 N N . ASP B 1 319 ? -9.391 -1.021 11.125 1 91.4 319 ASP B N 1
ATOM 5234 C CA . ASP B 1 319 ? -9 -2.287 11.737 1 91.4 319 ASP B CA 1
ATOM 5235 C C . ASP B 1 319 ? -7.765 -2.112 12.618 1 91.4 319 ASP B C 1
ATOM 5237 O O . ASP B 1 319 ? -7.629 -2.78 13.646 1 91.4 319 ASP B O 1
ATOM 5241 N N . GLY B 1 320 ? -6.91 -1.197 12.335 1 92.17 320 GLY B N 1
ATOM 5242 C CA . GLY B 1 320 ? -5.698 -0.965 13.105 1 92.17 320 GLY B CA 1
ATOM 5243 C C . GLY B 1 320 ? -5.895 0.016 14.245 1 92.17 320 GLY B C 1
ATOM 5244 O O . GLY B 1 320 ? -4.974 0.258 15.028 1 92.17 320 GLY B O 1
ATOM 5245 N N . CYS B 1 321 ? -7.049 0.577 14.334 1 96.28 321 CYS B N 1
ATOM 5246 C CA . CYS B 1 321 ? -7.405 1.536 15.374 1 96.28 321 CYS B CA 1
ATOM 5247 C C . CYS B 1 321 ? -8.865 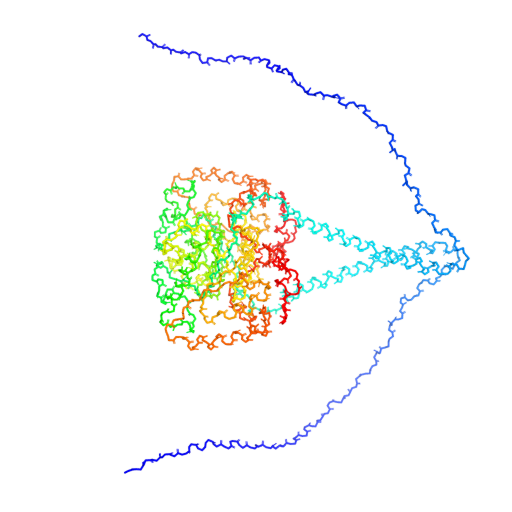1.383 15.78 1 96.28 321 CYS B C 1
ATOM 5249 O O . CYS B 1 321 ? -9.658 2.313 15.623 1 96.28 321 CYS B O 1
ATOM 5251 N N . PRO B 1 322 ? -9.195 0.329 16.457 1 94.82 322 PRO B N 1
ATOM 5252 C CA . PRO B 1 322 ? -10.596 0.002 16.735 1 94.82 322 PRO B CA 1
ATOM 5253 C C . PRO B 1 322 ? -11.284 1.049 17.608 1 94.82 322 PRO B C 1
ATOM 5255 O O . PRO B 1 322 ? -12.499 1.237 17.511 1 94.82 322 PRO B O 1
ATOM 5258 N N . GLU B 1 323 ? -10.536 1.789 18.434 1 96.72 323 GLU B N 1
ATOM 5259 C CA . GLU B 1 323 ? -11.108 2.817 19.298 1 96.72 323 GLU B CA 1
ATOM 5260 C C . GLU B 1 323 ? -11.715 3.952 18.479 1 96.72 323 GLU B C 1
ATOM 5262 O O . GLU B 1 323 ? -12.527 4.727 18.988 1 96.72 323 GLU B O 1
ATOM 5267 N N . LEU B 1 324 ? -11.359 4.022 17.202 1 97.48 324 LEU B N 1
ATOM 5268 C CA . LEU B 1 324 ? -11.83 5.109 16.35 1 97.48 324 LEU B CA 1
ATOM 5269 C C . LEU B 1 324 ? -12.923 4.624 15.404 1 97.48 324 LEU B C 1
ATOM 5271 O O . LEU B 1 324 ? -13.337 5.354 14.501 1 97.48 324 LEU B O 1
ATOM 5275 N N . LYS B 1 325 ? -13.375 3.468 15.533 1 96.81 325 LYS B N 1
ATOM 5276 C CA . LYS B 1 325 ? -14.359 2.874 14.632 1 96.81 325 LYS B CA 1
ATOM 5277 C C . LYS B 1 325 ? -15.578 3.777 14.477 1 96.81 325 LYS B C 1
ATOM 5279 O O . LYS B 1 325 ? -16.071 3.978 13.365 1 96.81 325 LYS B O 1
ATOM 5284 N N . GLY B 1 326 ? -16.072 4.324 15.557 1 96.46 326 GLY B N 1
ATOM 5285 C CA . GLY B 1 326 ? -17.214 5.223 15.502 1 96.46 326 GLY B CA 1
ATOM 5286 C C . GLY B 1 326 ? -16.954 6.468 14.676 1 96.46 326 GLY B C 1
ATOM 5287 O O . GLY B 1 326 ? -17.836 6.933 13.951 1 96.46 326 GLY B O 1
ATOM 5288 N N . LEU B 1 327 ? -15.816 6.988 14.78 1 97.52 327 LEU B N 1
ATOM 5289 C CA . LEU B 1 327 ? -15.448 8.188 14.036 1 97.52 327 LEU B CA 1
ATOM 5290 C C . LEU B 1 327 ? -15.383 7.901 12.54 1 97.52 327 LEU B C 1
ATOM 5292 O O . LEU B 1 327 ? -15.838 8.711 11.728 1 97.52 327 LEU B O 1
ATOM 5296 N N . PHE B 1 328 ? -14.876 6.758 12.144 1 96.61 328 PHE B N 1
ATOM 5297 C CA . PHE B 1 328 ? -14.726 6.377 10.745 1 96.61 328 PHE B CA 1
ATOM 5298 C C . PHE B 1 328 ? -16.087 6.188 10.086 1 96.61 328 PHE B C 1
ATOM 5300 O O . PHE B 1 328 ? -16.216 6.323 8.867 1 96.61 328 PHE B O 1
ATOM 5307 N N . SER B 1 329 ? -17.075 5.918 10.897 1 94.04 329 SER B N 1
ATOM 5308 C CA . SER B 1 329 ? -18.403 5.674 10.344 1 94.04 329 SER B CA 1
ATOM 5309 C C . SER B 1 329 ? -19.308 6.888 10.523 1 94.04 329 SER B C 1
ATOM 5311 O O . SER B 1 329 ? -20.481 6.856 10.145 1 94.04 329 SER B O 1
ATOM 5313 N N . TYR B 1 330 ? -18.775 7.926 11.051 1 96.16 330 TYR B N 1
ATOM 5314 C CA . TYR B 1 330 ? -19.581 9.098 11.371 1 96.16 330 TYR B CA 1
ATOM 5315 C C . TYR B 1 330 ? -19.652 10.052 10.184 1 96.16 330 TYR B C 1
ATOM 5317 O O . TYR B 1 330 ? -18.638 10.327 9.54 1 96.16 330 TYR B O 1
ATOM 5325 N N . CYS B 1 331 ? -20.876 10.399 9.908 1 93.91 331 CYS B N 1
ATOM 5326 C CA . CYS B 1 331 ? -21.136 11.425 8.904 1 93.91 331 CYS B CA 1
ATOM 5327 C C . CYS B 1 331 ? -22.147 12.445 9.416 1 93.91 331 CYS B C 1
ATOM 5329 O O . CYS B 1 331 ? -23.218 12.074 9.901 1 93.91 331 CYS B O 1
ATOM 5331 N N . GLY B 1 332 ? -21.772 13.685 9.595 1 90.19 332 GLY B N 1
ATOM 5332 C CA . GLY B 1 332 ? -22.662 14.74 10.054 1 90.19 332 GLY B CA 1
ATOM 5333 C C . GLY B 1 332 ? -22.022 16.116 10.022 1 90.19 332 GLY B C 1
ATOM 5334 O O . GLY B 1 332 ? -20.81 16.238 9.839 1 90.19 332 GLY B O 1
ATOM 5335 N N . PRO B 1 333 ? -22.851 17.068 10.159 1 89.71 333 PRO B N 1
ATOM 5336 C CA . PRO B 1 333 ? -22.353 18.444 10.091 1 89.71 333 PRO B CA 1
ATOM 5337 C C . PRO B 1 333 ? -21.704 18.901 11.396 1 89.71 333 PRO B C 1
ATOM 5339 O O . PRO B 1 333 ? -21.024 19.93 11.424 1 89.71 333 PRO B O 1
ATOM 5342 N N . VAL B 1 334 ? -21.949 18.069 12.498 1 92.2 334 VAL B N 1
ATOM 5343 C CA . VAL B 1 334 ? -21.392 18.447 13.792 1 92.2 334 VAL B CA 1
ATOM 5344 C C . VAL B 1 334 ? -20.267 17.487 14.171 1 92.2 334 VAL B C 1
ATOM 5346 O O . VAL B 1 334 ? -20.206 16.362 13.668 1 92.2 334 VAL B O 1
ATOM 5349 N N . PRO B 1 335 ? -19.468 17.922 15.023 1 92.53 335 PRO B N 1
ATOM 5350 C CA . PRO B 1 335 ? -18.373 17.044 15.441 1 92.53 335 PRO B CA 1
ATOM 5351 C C . PRO B 1 335 ? -18.866 15.738 16.06 1 92.53 335 PRO B C 1
ATOM 5353 O O . PRO B 1 335 ? -19.936 15.707 16.674 1 92.53 335 PRO B O 1
ATOM 5356 N N . PHE B 1 336 ? -18.066 14.744 15.826 1 96.47 336 PHE B N 1
ATOM 5357 C CA . PHE B 1 336 ? -18.36 13.412 16.342 1 96.47 336 PHE B CA 1
ATOM 5358 C C . PHE B 1 336 ? -18.622 13.459 17.842 1 96.47 336 PHE B C 1
ATOM 5360 O O . PHE B 1 336 ? -17.771 13.91 18.612 1 96.47 336 PHE B O 1
ATOM 5367 N N . PRO B 1 337 ? -19.756 12.939 18.299 1 93.6 337 PRO B N 1
ATOM 5368 C CA . PRO B 1 337 ? -20.13 13.058 19.71 1 93.6 337 PRO B CA 1
ATOM 5369 C C . PRO B 1 337 ? -19.567 11.927 20.567 1 93.6 337 PRO B C 1
ATOM 5371 O O . PRO B 1 337 ? -19.655 11.977 21.797 1 93.6 337 PRO B O 1
ATOM 5374 N N . GLY B 1 338 ? -19.042 10.919 19.949 1 93.56 338 GLY B N 1
ATOM 5375 C CA . GLY B 1 338 ? -18.557 9.772 20.7 1 93.56 338 GLY B CA 1
ATOM 5376 C C . GLY B 1 338 ? -17.231 10.03 21.391 1 93.56 338 GLY B C 1
ATOM 5377 O O . GLY B 1 338 ? -16.636 11.096 21.225 1 93.56 338 GLY B O 1
ATOM 5378 N N . SER B 1 339 ? -16.809 9.081 22.162 1 93.8 339 SER B N 1
ATOM 5379 C CA . SER B 1 339 ? -15.556 9.185 22.903 1 93.8 339 SER B CA 1
ATOM 5380 C C . SER B 1 339 ? -14.358 8.897 22.005 1 93.8 339 SER B C 1
ATOM 5382 O O . SER B 1 339 ? -14.4 7.984 21.178 1 93.8 339 SER B O 1
ATOM 5384 N N . LEU B 1 340 ? -13.379 9.731 22.155 1 96.23 340 LEU B N 1
ATOM 5385 C CA . LEU B 1 340 ? -12.118 9.559 21.441 1 96.23 340 LEU B CA 1
ATOM 5386 C C . LEU B 1 340 ? -10.959 9.392 22.417 1 96.23 340 LEU B C 1
ATOM 5388 O O . LEU B 1 340 ? -11.021 9.875 23.55 1 96.23 340 LEU B O 1
ATOM 5392 N N . PRO B 1 341 ? -9.955 8.745 22.041 1 95.23 341 PRO B N 1
ATOM 5393 C CA . PRO B 1 341 ? -8.864 8.383 22.949 1 95.23 341 PRO B CA 1
ATOM 5394 C C . PRO B 1 341 ? -8.184 9.602 23.569 1 95.23 341 PRO B C 1
ATOM 5396 O O . PRO B 1 341 ? -7.586 9.5 24.643 1 95.23 341 PRO B O 1
ATOM 5399 N N . TRP B 1 342 ? -8.257 10.723 22.978 1 94.42 342 TRP B N 1
ATOM 5400 C CA . TRP B 1 342 ? -7.557 11.9 23.484 1 94.42 342 TRP B CA 1
ATOM 5401 C C . TRP B 1 342 ? -8.534 12.883 24.119 1 94.42 342 TRP B C 1
ATOM 5403 O O . TRP B 1 342 ? -8.143 13.976 24.534 1 94.42 342 TRP B O 1
ATOM 5413 N N . THR B 1 343 ? -9.78 12.658 24.128 1 80.43 343 THR B N 1
ATOM 5414 C CA . THR B 1 343 ? -10.741 13.545 24.773 1 80.43 343 THR B CA 1
ATOM 5415 C C . THR B 1 343 ? -10.927 13.167 26.24 1 80.43 343 THR B C 1
ATOM 5417 O O . THR B 1 343 ? -11.637 13.853 26.978 1 80.43 343 THR B O 1
ATOM 5420 N N . LYS B 1 344 ? -10.295 12.105 26.827 1 58.6 344 LYS B N 1
ATOM 5421 C CA . LYS B 1 344 ? -10.494 11.766 28.233 1 58.6 344 LYS B CA 1
ATOM 5422 C C . LYS B 1 344 ? -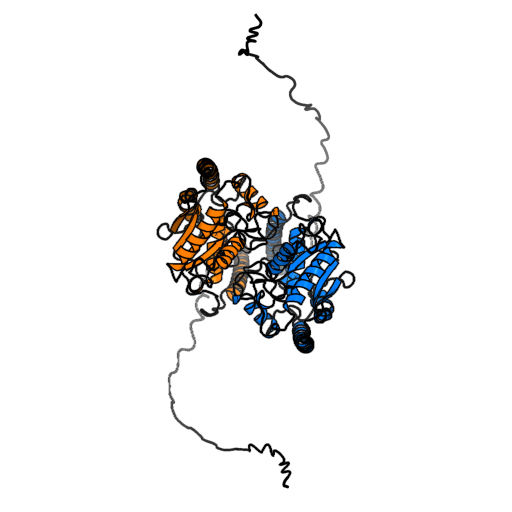9.65 12.657 29.139 1 58.6 344 LYS B C 1
ATOM 5424 O O . LYS B 1 344 ? -8.539 13.047 28.774 1 58.6 344 LYS B O 1
#

pLDDT: mean 76.66, std 30.19, range [15.59, 98.95]

Radius of gyration: 34.68 Å; Cα contacts (8 Å, |Δi|>4): 986; chains: 2; bounding box: 125×102×108 Å